Protein 2V3Z (pdb70)

Nearest PDB structures (foldseek):
  2v3z-assembly1_A  TM=1.002E+00  e=1.782E-97  Escherichia coli
  2bws-assembly1_A  TM=1.002E+00  e=4.888E-97  Escherichia coli
  2bwv-assembly1_A  TM=1.002E+00  e=1.058E-96  Escherichia coli
  2bwx-assembly1_A  TM=1.002E+00  e=2.459E-95  Escherichia coli
  1a16-assembly1_A  TM=9.996E-01  e=1.643E-94  Escherichia coli

InterPro domains:
  IPR000994 Peptidase M24 [PF00557] (185-414)
  IPR001131 Peptidase M24B, X-Pro dipeptidase/aminopeptidase P, conserved site [PS00491] (351-363)
  IPR001714 Peptidase M24, methionine aminopeptidase [PR00599] (256-272)
  IPR001714 Peptidase M24, methionine aminopeptidase [PR00599] (373-385)
  IPR007865 Aminopeptidase P, N-terminal [PF05195] (9-129)
  IPR007865 Aminopeptidase P, N-terminal [SM01011] (4-139)
  IPR029149 Creatinase/Aminopeptidase P/Spt16, N-terminal [G3DSA:3.40.350.10] (2-174)
  IPR029149 Creatinase/Aminopeptidase P/Spt16, N-terminal [SSF53092] (4-177)
  IPR036005 Creatinase/aminopeptidase-like [G3DSA:3.90.230.10] (175-441)
  IPR036005 Creatinase/aminopeptidase-like [SSF55920] (178-436)
  IPR052433 Xaa-Pro dipeptidase-like [PTHR43226] (4-435)

Foldseek 3Di:
DADDLVQLVVLLVVLLQVDAAQEKEKDFWDDFADPDDPDTDDFDTDLLVCSNFVDGDHLKMKMWHRNHNPDIFIEMAFAAADVVCCVPPHGGCHFPRRCVRNVGDGYHHSVCLLVPVLVRQWPGQEYEDQPPPDPVVNVSVVSSQVCQVPCVVVVTHGHPYYHHCQQVSQAVQQFADPNQVVQQLVQLVLQLVLVLQLLLPFAFFDFQVVSVVSSQVSCVVSPQNAWLDQKAKAKFLRLLPPRHRPSGGHHQQIKIKIWTTTQGNLWIDTWIAIAGSHLDHDPLLVLQLVLQVVLQVQLQVPAAFFFWQQRSVLVSLLSQLVSCCVQFLDDDDSVVCVVVVVQCVFWPDGQKAWTTSHRNGGDDQPDSSGDGDDFRGKMKGKTKTRADQPRPGPNVNHRHIGIGMWIWTHHNGGIDTSNPSRDHDSVVSSVSNVVSVVD

B-factor: mean 16.19, std 10.68, range [2.0, 65.75]

GO terms:
  GO:0005515 protein binding (F, IPI)
  GO:0008235 metalloexopeptidase activity (F, IDA)
  GO:0005829 cytosol (C, IDA)
  GO:0030145 manganese ion binding (F, IDA)
  GO:0032991 protein-containing complex (C, IDA)
  GO:0004177 aminopeptidase activity (F, IDA)
  GO:0051289 protein homotetramerization (P, IDA)
  GO:0030145 manganese ion binding (F, IMP)
  GO:0042802 identical protein binding (F, IPI)
  GO:0005829 cytosol (C, HDA)

Radius of gyration: 25.08 Å; Cα contacts (8 Å, |Δi|>4): 979; chains: 2; bounding box: 51×78×47 Å

Solvent-accessible surface area: 19792 Å² total

CATH classification: 3.40.350.10 (+1 more: 3.90.230.10)

Organism: Escherichia coli (strain K12) (NCBI:txid83333)

Sequence (442 aa):
SEISSRRRQQEFQRRRQALVEEQMQPGSAALIFAAPEVTRSADDSEEYPYRQNSDFWYFTGFNEPEAVLVLIKSSDDDTHNHHSVLFNRVRDLTAEIWFGRRLGQDAAPEEKLGVDRALAFSEINQQLYQLLNGLDVVYHAQGEEYAYADVIVNSSALEKLRKGSRQNLTTAPATMIDWRPVVVHEMRLFKSPEEIIAVLRRAGEEITAMAHTRAMMEKCRPGMFEYHLEGEIHHEFNRRHGARYPSYNTIVGSGENGCILHYTENEEMRDGDLVLIDAGCEYKGYAGDITRTFPVNGKFTQAQREIYDIVLESLETSLRLYRPGTSILEEVTGEEVVRIMVSGLVKLGILKGDVDELIAQNAHRRPFFMHGLSHWLGLDVHDVGVYGQDRRSRILEPGMVLTVAPGLYIAPDAEVPEEQYRGIGIRIEDDIVITETTGGNENLTASVVKKPEEIEALMVAARKQVPL

Structure (mmCIF, N/CA/C/O backbone):
data_2V3Z
#
_entry.id   2V3Z
#
_cell.length_a   177.695
_cell.length_b   177.695
_cell.length_c   96.433
_cell.angle_alpha   90.00
_cell.angle_beta   90.00
_cell.angle_gamma   120.00
#
_symmetry.space_group_name_H-M   'P 64 2 2'
#
loop_
_entity.id
_entity.type
_entity.pdbx_description
1 polymer 'XAA-PRO AMINOPEPTIDASE'
2 polymer 'TRIPEPTIDE (VALINE-PROLINE-LEUCINE)'
3 non-polymer 'MANGANESE (II) ION'
4 non-polymer 'CHLORIDE ION'
5 water water
#
loop_
_atom_site.group_PDB
_atom_site.id
_atom_site.type_symbol
_atom_site.label_atom_id
_atom_site.label_alt_id
_atom_site.label_comp_id
_atom_site.label_asym_id
_atom_site.label_entity_id
_atom_site.label_seq_id
_atom_site.pdbx_PDB_ins_code
_atom_site.Cartn_x
_atom_site.Cartn_y
_atom_site.Cartn_z
_atom_site.occupancy
_atom_site.B_iso_or_equiv
_atom_site.auth_seq_id
_atom_site.auth_comp_id
_atom_site.auth_asym_id
_atom_site.auth_atom_id
_atom_site.pdbx_PDB_model_num
ATOM 1 N N . SER A 1 1 ? 81.514 63.653 43.788 1.00 21.29 1 SER A N 1
ATOM 2 C CA . SER A 1 1 ? 80.420 64.107 42.873 1.00 16.69 1 SER A CA 1
ATOM 3 C C . SER A 1 1 ? 79.408 64.922 43.679 1.00 13.27 1 SER A C 1
ATOM 4 O O . SER A 1 1 ? 79.114 64.586 44.825 1.00 17.34 1 SER A O 1
ATOM 7 N N . GLU A 1 2 ? 78.917 66.014 43.086 1.00 11.81 2 GLU A N 1
ATOM 8 C CA . GLU A 1 2 ? 77.902 66.845 43.714 1.00 11.49 2 GLU A CA 1
ATOM 9 C C . GLU A 1 2 ? 77.009 67.436 42.628 1.00 10.20 2 GLU A C 1
ATOM 10 O O . GLU A 1 2 ? 77.194 67.185 41.417 1.00 10.50 2 GLU A O 1
ATOM 16 N N . ILE A 1 3 ? 76.007 68.182 43.079 1.00 8.34 3 ILE A N 1
ATOM 17 C CA . ILE A 1 3 ? 75.196 69.003 42.188 1.00 8.79 3 ILE A CA 1
ATOM 18 C C . ILE A 1 3 ? 75.640 70.442 42.406 1.00 10.41 3 ILE A C 1
ATOM 19 O O . ILE A 1 3 ? 75.717 70.909 43.548 1.00 12.25 3 ILE A O 1
ATOM 24 N N . SER A 1 4 ? 75.912 71.138 41.296 1.00 9.78 4 SER A N 1
ATOM 25 C CA A SER A 1 4 ? 76.481 72.476 41.233 0.70 11.62 4 SER A CA 1
ATOM 26 C CA B SER A 1 4 ? 76.456 72.482 41.379 0.30 10.59 4 SER A CA 1
ATOM 27 C C . SER A 1 4 ? 75.441 73.585 41.042 1.00 9.74 4 SER A C 1
ATOM 28 O O . SER A 1 4 ? 74.332 73.337 40.569 1.00 10.00 4 SER A O 1
ATOM 33 N N . ARG A 1 5 ? 75.845 74.817 41.357 1.00 10.23 5 ARG A N 1
ATOM 34 C CA A ARG A 1 5 ? 75.024 76.003 41.123 0.50 9.60 5 ARG A CA 1
ATOM 35 C CA B ARG A 1 5 ? 75.062 76.024 41.106 0.30 9.27 5 ARG A CA 1
ATOM 36 C CA C ARG A 1 5 ? 75.050 76.020 41.114 0.20 9.50 5 ARG A CA 1
ATOM 37 C C . ARG A 1 5 ? 74.338 76.020 39.759 1.00 8.16 5 ARG A C 1
ATOM 38 O O . ARG A 1 5 ? 73.161 76.341 39.654 1.00 10.10 5 ARG A O 1
ATOM 60 N N . GLN A 1 6 ? 75.066 75.688 38.691 1.00 8.05 6 GLN A N 1
ATOM 61 C CA A GLN A 1 6 ? 74.496 75.793 37.362 0.60 7.33 6 GLN A CA 1
ATOM 62 C CA B GLN A 1 6 ? 74.506 75.790 37.352 0.40 7.74 6 GLN A CA 1
ATOM 63 C C . GLN A 1 6 ? 73.388 74.783 37.147 1.00 6.38 6 GLN A C 1
ATOM 64 O O . GLN A 1 6 ? 72.430 75.047 36.420 1.00 7.54 6 GLN A O 1
ATOM 75 N N . GLU A 1 7 ? 73.506 73.626 37.810 1.00 5.62 7 GLU A N 1
ATOM 76 C CA . GLU A 1 7 ? 72.416 72.634 37.693 1.00 6.42 7 GLU A CA 1
ATOM 77 C C . GLU A 1 7 ? 71.162 73.074 38.462 1.00 6.06 7 GLU A C 1
ATOM 78 O O . GLU A 1 7 ? 70.043 72.919 37.980 1.00 7.53 7 GLU A O 1
ATOM 84 N N . PHE A 1 8 ? 71.348 73.635 39.653 1.00 6.91 8 PHE A N 1
ATOM 85 C CA . PHE A 1 8 ? 70.193 74.178 40.383 1.00 6.83 8 PHE A CA 1
ATOM 86 C C . PHE A 1 8 ? 69.507 75.243 39.519 1.00 7.87 8 PHE A C 1
ATOM 87 O O . PHE A 1 8 ? 68.282 75.300 39.448 1.00 7.37 8 PHE A O 1
ATOM 95 N N . GLN A 1 9 ? 70.286 76.092 38.840 1.00 7.28 9 GLN A N 1
ATOM 96 C CA . GLN A 1 9 ? 69.733 77.106 37.970 1.00 8.52 9 GLN A CA 1
ATOM 97 C C . GLN A 1 9 ? 68.989 76.491 36.802 1.00 7.28 9 GLN A C 1
ATOM 98 O O . GLN A 1 9 ? 67.913 76.957 36.424 1.00 8.56 9 GLN A O 1
ATOM 104 N N . ARG A 1 10 ? 69.562 75.452 36.172 1.00 6.03 10 ARG A N 1
ATOM 105 C CA . ARG A 1 10 ? 68.857 74.755 35.107 1.00 6.19 10 ARG A CA 1
ATOM 106 C C . ARG A 1 10 ? 67.502 74.221 35.566 1.00 6.47 10 ARG A C 1
ATOM 107 O O . ARG A 1 10 ? 66.515 74.266 34.815 1.00 7.91 10 ARG A O 1
ATOM 115 N N . ARG A 1 11 ? 67.474 73.671 36.760 1.00 6.50 11 ARG A N 1
ATOM 116 C CA . ARG A 1 11 ? 66.219 73.135 37.290 1.00 5.77 11 ARG A CA 1
ATOM 117 C C . ARG A 1 11 ? 65.184 74.231 37.461 1.00 7.27 11 ARG A C 1
ATOM 118 O O . ARG A 1 11 ? 64.022 74.062 37.073 1.00 7.26 11 ARG A O 1
ATOM 126 N N . ARG A 1 12 ? 65.599 75.360 38.024 1.00 7.25 12 ARG A N 1
ATOM 127 C CA . ARG A 1 12 ? 64.681 76.502 38.155 1.00 7.11 12 ARG A CA 1
ATOM 128 C C . ARG A 1 12 ? 64.161 76.934 36.793 1.00 7.61 12 ARG A C 1
ATOM 129 O O . ARG A 1 12 ? 62.958 77.171 36.620 1.00 8.50 12 ARG A O 1
ATOM 137 N N . GLN A 1 13 ? 65.049 77.007 35.802 1.00 6.96 13 GLN A N 1
ATOM 138 C CA . GLN A 1 13 ? 64.596 77.379 34.466 1.00 7.64 13 GLN A CA 1
ATOM 139 C C . GLN A 1 13 ? 63.652 76.378 33.830 1.00 7.63 13 GLN A C 1
ATOM 140 O O . GLN A 1 13 ? 62.726 76.769 33.106 1.00 10.32 13 GLN A O 1
ATOM 146 N N . ALA A 1 14 ? 63.871 75.085 34.083 1.00 7.14 14 ALA A N 1
ATOM 147 C CA . ALA A 1 14 ? 62.990 74.036 33.587 1.00 8.24 14 ALA A CA 1
ATOM 148 C C . ALA A 1 14 ? 61.593 74.117 34.214 1.00 9.99 14 ALA A C 1
ATOM 149 O O . ALA A 1 14 ? 60.594 73.851 33.533 1.00 11.26 14 ALA A O 1
ATOM 151 N N . LEU A 1 15 ? 61.519 74.513 35.474 1.00 8.31 15 LEU A N 1
ATOM 152 C CA . LEU A 1 15 ? 60.220 74.758 36.106 1.00 8.26 15 LEU A CA 1
ATOM 153 C C . LEU A 1 15 ? 59.566 75.983 35.474 1.00 8.94 15 LEU A C 1
ATOM 154 O O . LEU A 1 15 ? 58.380 75.921 35.104 1.00 8.70 15 LEU A O 1
ATOM 159 N N . VAL A 1 16 ? 60.318 77.077 35.318 1.00 7.24 16 VAL A N 1
ATOM 160 C CA . VAL A 1 16 ? 59.791 78.292 34.705 1.00 8.08 16 VAL A CA 1
ATOM 161 C C . VAL A 1 16 ? 59.228 77.992 33.315 1.00 9.38 16 VAL A C 1
ATOM 162 O O . VAL A 1 16 ? 58.169 78.525 32.932 1.00 9.23 16 VAL A O 1
ATOM 166 N N . GLU A 1 17 ? 59.899 77.126 32.548 1.00 9.32 17 GLU A N 1
ATOM 167 C CA A GLU A 1 17 ? 59.413 76.747 31.213 0.50 12.19 17 GLU A CA 1
ATOM 168 C CA B GLU A 1 17 ? 59.406 76.769 31.212 0.50 12.03 17 GLU A CA 1
ATOM 169 C C . GLU A 1 17 ? 57.999 76.160 31.250 1.00 11.85 17 GLU A C 1
ATOM 170 O O . GLU A 1 17 ? 57.208 76.358 30.300 1.00 14.21 17 GLU A O 1
ATOM 181 N N . GLN A 1 18 ? 57.683 75.426 32.310 1.00 10.30 18 GLN A N 1
ATOM 182 C CA . GLN A 1 18 ? 56.385 74.754 32.472 1.00 12.46 18 GLN A CA 1
ATOM 183 C C . GLN A 1 18 ? 55.295 75.678 33.034 1.00 13.51 18 GLN A C 1
ATOM 184 O O . GLN A 1 18 ? 54.121 75.360 32.953 1.00 17.30 18 GLN A O 1
ATOM 190 N N . MET A 1 19 ? 55.683 76.815 33.597 1.00 9.15 19 MET A N 1
ATOM 191 C CA . MET A 1 19 ? 54.737 77.732 34.239 1.00 8.59 19 MET A CA 1
ATOM 192 C C . MET A 1 19 ? 53.962 78.568 33.216 1.00 8.51 19 MET A C 1
ATOM 193 O O . MET A 1 19 ? 54.478 78.927 32.164 1.00 8.90 19 MET A O 1
ATOM 198 N N . GLN A 1 20 ? 52.742 78.955 33.576 1.00 7.84 20 GLN A N 1
ATOM 199 C CA . GLN A 1 20 ? 51.981 79.884 32.745 1.00 7.86 20 GLN A CA 1
ATOM 200 C C . GLN A 1 20 ? 52.609 81.277 32.770 1.00 9.35 20 GLN A C 1
ATOM 201 O O . GLN A 1 20 ? 53.202 81.674 33.769 1.00 9.68 20 GLN A O 1
ATOM 207 N N . PRO A 1 21 ? 52.475 82.054 31.696 1.00 10.31 21 PRO A N 1
ATOM 208 C CA . PRO A 1 21 ? 52.924 83.427 31.798 1.00 9.74 21 PRO A CA 1
ATOM 209 C C . PRO A 1 21 ? 52.086 84.163 32.828 1.00 10.40 21 PRO A C 1
ATOM 210 O O . PRO A 1 21 ? 50.898 83.860 33.026 1.00 12.26 21 PRO A O 1
ATOM 214 N N . GLY A 1 22 ? 52.684 85.135 33.487 1.00 9.29 22 GLY A N 1
ATOM 215 C CA . GLY A 1 22 ? 52.007 85.894 34.515 1.00 7.73 22 GLY A CA 1
ATOM 216 C C . GLY A 1 22 ? 51.763 85.057 35.763 1.00 7.52 22 GLY A C 1
ATOM 217 O O . GLY A 1 22 ? 50.659 85.004 36.313 1.00 7.09 22 GLY A O 1
ATOM 218 N N . SER A 1 23 ? 52.826 84.446 36.264 1.00 5.93 23 SER A N 1
ATOM 219 C CA . SER A 1 23 ? 52.717 83.562 37.403 1.00 5.98 23 SER A CA 1
ATOM 220 C C . SER A 1 23 ? 53.946 83.637 38.303 1.00 6.71 23 SER A C 1
ATOM 221 O O . SER A 1 23 ? 55.007 84.137 37.893 1.00 7.30 23 SER A O 1
ATOM 224 N N . ALA A 1 24 ? 53.803 83.102 39.501 1.00 5.92 24 ALA A N 1
ATOM 225 C CA . ALA A 1 24 ? 54.933 82.967 40.414 1.00 5.32 24 ALA A CA 1
ATOM 226 C C . ALA A 1 24 ? 54.837 81.629 41.109 1.00 6.19 24 ALA A C 1
ATOM 227 O O . ALA A 1 24 ? 53.752 81.206 41.490 1.00 7.85 24 ALA A O 1
ATOM 229 N N . ALA A 1 25 ? 55.986 80.984 41.312 1.00 6.36 25 ALA A N 1
ATOM 230 C CA . ALA A 1 25 ? 56.090 79.753 42.067 1.00 5.22 25 ALA A CA 1
ATOM 231 C C . ALA A 1 25 ? 56.817 80.033 43.374 1.00 7.32 25 ALA A C 1
ATOM 232 O O . ALA A 1 25 ? 57.844 80.726 43.375 1.00 8.08 25 ALA A O 1
ATOM 234 N N . LEU A 1 26 ? 56.278 79.490 44.471 1.00 6.53 26 LEU A N 1
ATOM 235 C CA . LEU A 1 26 ? 56.786 79.733 45.811 1.00 6.62 26 LEU A CA 1
ATOM 236 C C . LEU A 1 26 ? 57.257 78.394 46.378 1.00 8.28 26 LEU A C 1
ATOM 237 O O . LEU A 1 26 ? 56.456 77.472 46.497 1.00 8.29 26 LEU A O 1
ATOM 242 N N . ILE A 1 27 ? 58.534 78.306 46.757 1.00 7.52 27 ILE A N 1
ATOM 243 C CA . ILE A 1 27 ? 59.091 77.068 47.291 1.00 7.69 27 ILE A CA 1
ATOM 244 C C . ILE A 1 27 ? 59.734 77.420 48.636 1.00 6.77 27 ILE A C 1
ATOM 245 O O . ILE A 1 27 ? 60.622 78.272 48.710 1.00 8.12 27 ILE A O 1
ATOM 250 N N . PHE A 1 28 ? 59.220 76.804 49.704 1.00 7.70 28 PHE A N 1
ATOM 251 C CA . PHE A 1 28 ? 59.609 77.149 51.072 1.00 7.00 28 PHE A CA 1
ATOM 252 C C . PHE A 1 28 ? 60.578 76.137 51.696 1.00 7.55 28 PHE A C 1
ATOM 253 O O . PHE A 1 28 ? 60.463 74.932 51.479 1.00 9.21 28 PHE A O 1
ATOM 261 N N . ALA A 1 29 ? 61.498 76.663 52.502 1.00 8.19 29 ALA A N 1
ATOM 262 C CA . ALA A 1 29 ? 62.437 75.836 53.261 1.00 6.09 29 ALA A CA 1
ATOM 263 C C . ALA A 1 29 ? 61.709 75.104 54.375 1.00 7.50 29 ALA A C 1
ATOM 264 O O . ALA A 1 29 ? 60.636 75.492 54.831 1.00 8.78 29 ALA A O 1
ATOM 266 N N . ALA A 1 30 ? 62.350 74.051 54.863 1.00 7.01 30 ALA A N 1
ATOM 267 C CA . ALA A 1 30 ? 61.820 73.284 55.992 1.00 8.04 30 ALA A CA 1
ATOM 268 C C . ALA A 1 30 ? 61.960 74.090 57.271 1.00 7.05 30 ALA A C 1
ATOM 269 O O . ALA A 1 30 ? 62.918 74.834 57.446 1.00 10.08 30 ALA A O 1
ATOM 271 N N . PRO A 1 31 ? 60.991 73.919 58.198 1.00 9.04 31 PRO A N 1
ATOM 272 C CA . PRO A 1 31 ? 61.185 74.476 59.518 1.00 11.35 31 PRO A CA 1
ATOM 273 C C . PRO A 1 31 ? 62.267 73.716 60.285 1.00 9.30 31 PRO A C 1
ATOM 274 O O . PRO A 1 31 ? 62.487 72.540 60.028 1.00 11.28 31 PRO A O 1
ATOM 278 N N . GLU A 1 32 ? 62.912 74.401 61.221 1.00 11.85 32 GLU A N 1
ATOM 279 C CA . GLU A 1 32 ? 63.710 73.710 62.220 1.00 12.40 32 GLU A CA 1
ATOM 280 C C . GLU A 1 32 ? 62.753 72.920 63.130 1.00 13.49 32 GLU A C 1
ATOM 281 O O . GLU A 1 32 ? 61.604 73.309 63.305 1.00 18.26 32 GLU A O 1
ATOM 287 N N . VAL A 1 33 ? 63.252 71.826 63.698 1.00 11.77 33 VAL A N 1
ATOM 288 C CA . VAL A 1 33 ? 62.434 70.799 64.399 1.00 12.28 33 VAL A CA 1
ATOM 289 C C . VAL A 1 33 ? 63.068 70.593 65.807 1.00 11.81 33 VAL A C 1
ATOM 290 O O . VAL A 1 33 ? 64.250 70.282 65.925 1.00 12.08 33 VAL A O 1
ATOM 294 N N . THR A 1 34 ? 62.264 70.749 66.853 1.00 11.04 34 THR A N 1
ATOM 295 C CA . THR A 1 34 ? 62.680 70.480 68.229 1.00 9.88 34 THR A CA 1
ATOM 296 C C . THR A 1 34 ? 62.907 69.015 68.433 1.00 8.54 34 THR A C 1
ATOM 297 O O . THR A 1 34 ? 62.082 68.177 68.019 1.00 9.11 34 THR A O 1
ATOM 301 N N . ARG A 1 35 ? 64.023 68.696 69.112 1.00 6.86 35 ARG A N 1
ATOM 302 C CA . ARG A 1 35 ? 64.274 67.365 69.631 1.00 6.19 35 ARG A CA 1
ATOM 303 C C . ARG A 1 35 ? 63.802 67.250 71.070 1.00 6.05 35 ARG A C 1
ATOM 304 O O . ARG A 1 35 ? 63.027 66.338 71.412 1.00 7.25 35 ARG A O 1
ATOM 312 N N . SER A 1 36 ? 64.274 68.148 71.934 1.00 5.79 36 SER A N 1
ATOM 313 C CA . SER A 1 36 ? 63.780 68.223 73.301 1.00 6.86 36 SER A CA 1
ATOM 314 C C . SER A 1 36 ? 64.044 69.596 73.839 1.00 8.43 36 SER A C 1
ATOM 315 O O . SER A 1 36 ? 65.168 70.090 73.746 1.00 8.36 36 SER A O 1
ATOM 318 N N . ALA A 1 37 ? 63.013 70.194 74.419 1.00 7.81 37 ALA A N 1
ATOM 319 C CA . ALA A 1 37 ? 63.164 71.487 75.036 1.00 9.73 37 ALA A CA 1
ATOM 320 C C . ALA A 1 37 ? 63.772 72.467 74.029 1.00 10.20 37 ALA A C 1
ATOM 321 O O . ALA A 1 37 ? 63.210 72.639 72.933 1.00 11.76 37 ALA A O 1
ATOM 323 N N . ASP A 1 38 ? 64.892 73.097 74.361 1.00 9.76 38 ASP A N 1
ATOM 324 C CA A ASP A 1 38 ? 65.506 74.091 73.478 0.50 10.85 38 ASP A CA 1
ATOM 325 C CA B ASP A 1 38 ? 65.456 74.082 73.454 0.50 11.61 38 ASP A CA 1
ATOM 326 C C . ASP A 1 38 ? 66.510 73.507 72.499 1.00 13.17 38 ASP A C 1
ATOM 327 O O . ASP A 1 38 ? 67.138 74.246 71.755 1.00 18.84 38 ASP A O 1
ATOM 336 N N . SER A 1 39 ? 66.652 72.181 72.455 1.00 8.39 39 SER A N 1
ATOM 337 C CA . SER A 1 39 ? 67.578 71.553 71.518 1.00 7.15 39 SER A CA 1
ATOM 338 C C . SER A 1 39 ? 66.826 71.092 70.273 1.00 7.18 39 SER A C 1
ATOM 339 O O . SER A 1 39 ? 65.683 70.620 70.378 1.00 9.89 39 SER A O 1
ATOM 342 N N . GLU A 1 40 ? 67.464 71.236 69.103 1.00 7.94 40 GLU A N 1
ATOM 343 C CA A GLU A 1 40 ? 66.857 70.890 67.832 0.60 8.89 40 GLU A CA 1
ATOM 344 C CA B GLU A 1 40 ? 66.858 70.868 67.823 0.40 7.13 40 GLU A CA 1
ATOM 345 C C . GLU A 1 40 ? 67.579 69.707 67.188 1.00 8.11 40 GLU A C 1
ATOM 346 O O . GLU A 1 40 ? 68.756 69.448 67.455 1.00 9.17 40 GLU A O 1
ATOM 357 N N . TYR A 1 41 ? 66.857 68.974 66.358 1.00 7.51 41 TYR A N 1
ATOM 358 C CA . TYR A 1 41 ? 67.469 67.964 65.547 1.00 7.77 41 TYR A CA 1
ATOM 359 C C . TYR A 1 41 ? 68.378 68.649 64.528 1.00 7.23 41 TYR A C 1
ATOM 360 O O . TYR A 1 41 ? 68.119 69.805 64.162 1.00 9.42 41 TYR A O 1
ATOM 369 N N . PRO A 1 42 ? 69.361 67.912 64.008 1.00 8.16 42 PRO A N 1
ATOM 370 C CA . PRO A 1 42 ? 70.164 68.452 62.908 1.00 8.18 42 PRO A CA 1
ATOM 371 C C . PRO A 1 42 ? 69.241 68.800 61.741 1.00 8.64 42 PRO A C 1
ATOM 372 O O . PRO A 1 42 ? 68.346 68.026 61.387 1.00 10.87 42 PRO A O 1
ATOM 376 N N . TYR A 1 43 ? 69.473 69.945 61.137 1.00 8.77 43 TYR A N 1
ATOM 377 C CA . TYR A 1 43 ? 68.561 70.482 60.138 1.00 8.51 43 TYR A CA 1
ATOM 378 C C . TYR A 1 43 ? 68.589 69.623 58.893 1.00 8.53 43 TYR A C 1
ATOM 379 O O . TYR A 1 43 ? 69.661 69.229 58.414 1.00 9.92 43 TYR A O 1
ATOM 388 N N . ARG A 1 44 ? 67.403 69.370 58.352 1.00 7.58 44 ARG A N 1
ATOM 389 C CA . ARG A 1 44 ? 67.240 68.684 57.068 1.00 6.78 44 ARG A CA 1
ATOM 390 C C . ARG A 1 44 ? 66.374 69.585 56.188 1.00 7.61 44 ARG A C 1
ATOM 391 O O . ARG A 1 44 ? 65.197 69.797 56.460 1.00 7.39 44 ARG A O 1
ATOM 399 N N . GLN A 1 45 ? 66.989 70.120 55.141 1.00 7.01 45 GLN A N 1
ATOM 400 C CA . GLN A 1 45 ? 66.268 70.965 54.214 1.00 6.30 45 GLN A CA 1
ATOM 401 C C . GLN A 1 45 ? 65.171 70.185 53.519 1.00 7.13 45 GLN A C 1
ATOM 402 O O . GLN A 1 45 ? 65.298 68.973 53.276 1.00 7.90 45 GLN A O 1
ATOM 408 N N . ASN A 1 46 ? 64.091 70.875 53.174 1.00 6.80 46 ASN A N 1
ATOM 409 C CA . ASN A 1 46 ? 63.005 70.306 52.371 1.00 7.53 46 ASN A CA 1
ATOM 410 C C . ASN A 1 46 ? 63.595 69.824 51.037 1.00 6.09 46 ASN A C 1
ATOM 411 O O . ASN A 1 46 ? 64.374 70.548 50.413 1.00 6.69 46 ASN A O 1
ATOM 416 N N . SER A 1 47 ? 63.238 68.613 50.590 1.00 6.89 47 SER A N 1
ATOM 417 C CA . SER A 1 47 ? 63.857 68.057 49.388 1.00 5.92 47 SER A CA 1
ATOM 418 C C . SER A 1 47 ? 63.587 68.897 48.121 1.00 6.35 47 SER A C 1
ATOM 419 O O . SER A 1 47 ? 64.475 69.057 47.288 1.00 7.63 47 SER A O 1
ATOM 422 N N . ASP A 1 48 ? 62.357 69.391 47.975 1.00 7.64 48 ASP A N 1
ATOM 423 C CA . ASP A 1 48 ? 62.033 70.228 46.821 1.00 6.85 48 ASP A CA 1
ATOM 424 C C . ASP A 1 48 ? 62.762 71.568 46.865 1.00 7.81 48 ASP A C 1
ATOM 425 O O . ASP A 1 48 ? 63.287 72.017 45.848 1.00 8.18 48 ASP A O 1
ATOM 430 N N . PHE A 1 49 ? 62.824 72.205 48.032 1.00 6.32 49 PHE A N 1
ATOM 431 C CA . PHE A 1 49 ? 63.583 73.435 48.167 1.00 7.48 49 PHE A CA 1
ATOM 432 C C . PHE A 1 49 ? 65.052 73.180 47.833 1.00 7.49 49 PHE A C 1
ATOM 433 O O . PHE A 1 49 ? 65.686 73.945 47.102 1.00 7.78 49 PHE A O 1
ATOM 441 N N . TRP A 1 50 ? 65.605 72.099 48.370 1.00 6.75 50 TRP A N 1
ATOM 442 C CA . TRP A 1 50 ? 66.976 71.726 48.077 1.00 7.30 50 TRP A CA 1
ATOM 443 C C . TRP A 1 50 ? 67.207 71.522 46.580 1.00 7.27 50 TRP A C 1
ATOM 444 O O . TRP A 1 50 ? 68.198 71.988 46.006 1.00 7.67 50 TRP A O 1
ATOM 455 N N . TYR A 1 51 ? 66.282 70.802 45.943 1.00 6.74 51 TYR A N 1
ATOM 456 C CA . TYR A 1 51 ? 66.389 70.489 44.525 1.00 5.75 51 TYR A CA 1
ATOM 457 C C . TYR A 1 51 ? 66.575 71.739 43.675 1.00 6.12 51 TYR A C 1
ATOM 458 O O . TYR A 1 51 ? 67.279 71.689 42.675 1.00 7.31 51 TYR A O 1
ATOM 467 N N . PHE A 1 52 ? 65.954 72.836 44.090 1.00 6.14 52 PHE A N 1
ATOM 468 C CA . PHE A 1 52 ? 66.067 74.068 43.313 1.00 6.12 52 PHE A CA 1
ATOM 469 C C . PHE A 1 52 ? 67.124 75.054 43.809 1.00 8.42 52 PHE A C 1
ATOM 470 O O . PHE A 1 52 ? 67.272 76.111 43.185 1.00 10.19 52 PHE A O 1
ATOM 478 N N . THR A 1 53 ? 67.826 74.760 44.881 1.00 8.64 53 THR A N 1
ATOM 479 C CA . THR A 1 53 ? 68.744 75.756 45.479 1.00 9.42 53 THR A CA 1
ATOM 480 C C . THR A 1 53 ? 70.078 75.249 45.998 1.00 9.64 53 THR A C 1
ATOM 481 O O . THR A 1 53 ? 71.056 75.996 45.973 1.00 12.40 53 THR A O 1
ATOM 485 N N . GLY A 1 54 ? 70.151 74.028 46.522 1.00 8.63 54 GLY A N 1
ATOM 486 C CA . GLY A 1 54 ? 71.329 73.580 47.250 1.00 10.18 54 GLY A CA 1
ATOM 487 C C . GLY A 1 54 ? 71.652 74.420 48.472 1.00 12.87 54 GLY A C 1
ATOM 488 O O . GLY A 1 54 ? 72.818 74.455 48.936 1.00 14.06 54 GLY A O 1
ATOM 489 N N . PHE A 1 55 ? 70.629 75.055 49.024 1.00 10.98 55 PHE A N 1
ATOM 490 C CA . PHE A 1 55 ? 70.769 76.007 50.143 1.00 8.81 55 PHE A CA 1
ATOM 491 C C . PHE A 1 55 ? 70.239 75.374 51.441 1.00 9.33 55 PHE A C 1
ATOM 492 O O . PHE A 1 55 ? 69.065 75.019 51.508 1.00 10.82 55 PHE A O 1
ATOM 500 N N . ASN A 1 56 ? 71.087 75.306 52.460 1.00 11.34 56 ASN A N 1
ATOM 501 C CA . ASN A 1 56 ? 70.788 74.522 53.654 1.00 9.82 56 ASN A CA 1
ATOM 502 C C . ASN A 1 56 ? 70.411 75.347 54.878 1.00 11.83 56 ASN A C 1
ATOM 503 O O . ASN A 1 56 ? 70.705 74.956 55.998 1.00 15.31 56 ASN A O 1
ATOM 508 N N . GLU A 1 57 ? 69.758 76.480 54.681 1.00 11.00 57 GLU A N 1
ATOM 509 C CA . GLU A 1 57 ? 69.292 77.292 55.798 1.00 11.31 57 GLU A CA 1
ATOM 510 C C . GLU A 1 57 ? 67.772 77.251 55.899 1.00 11.09 57 GLU A C 1
ATOM 511 O O . GLU A 1 57 ? 67.062 77.211 54.890 1.00 10.53 57 GLU A O 1
ATOM 517 N N . PRO A 1 58 ? 67.255 77.354 57.139 1.00 9.90 58 PRO A N 1
ATOM 518 C CA . PRO A 1 58 ? 65.847 77.609 57.355 1.00 11.37 58 PRO A CA 1
ATOM 519 C C . PRO A 1 58 ? 65.491 79.090 57.093 1.00 11.18 58 PRO A C 1
ATOM 520 O O . PRO A 1 58 ? 66.378 79.927 56.802 1.00 11.14 58 PRO A O 1
ATOM 524 N N . GLU A 1 59 ? 64.210 79.395 57.203 1.00 12.31 59 GLU A N 1
ATOM 525 C CA . GLU A 1 59 ? 63.718 80.757 57.025 1.00 12.19 59 GLU A CA 1
ATOM 526 C C . GLU A 1 59 ? 64.158 81.313 55.684 1.00 11.93 59 GLU A C 1
ATOM 527 O O . GLU A 1 59 ? 64.767 82.359 55.587 1.00 11.94 59 GLU A O 1
ATOM 533 N N . ALA A 1 60 ? 63.768 80.600 54.630 1.00 10.95 60 ALA A N 1
ATOM 534 C CA . ALA A 1 60 ? 64.126 80.953 53.268 1.00 11.03 60 ALA A CA 1
ATOM 535 C C . ALA A 1 60 ? 62.978 80.511 52.362 1.00 12.06 60 ALA A C 1
ATOM 536 O O . ALA A 1 60 ? 62.299 79.512 52.626 1.00 12.02 60 ALA A O 1
ATOM 538 N N . VAL A 1 61 ? 62.738 81.314 51.340 1.00 9.91 61 VAL A N 1
ATOM 539 C CA . VAL A 1 61 ? 61.683 81.087 50.374 1.00 10.52 61 VAL A CA 1
ATOM 540 C C . VAL A 1 61 ? 62.211 81.483 49.010 1.00 10.51 61 VAL A C 1
ATOM 541 O O . VAL A 1 61 ? 62.735 82.582 48.836 1.00 11.89 61 VAL A O 1
ATOM 545 N N . LEU A 1 62 ? 62.069 80.591 48.038 1.00 9.79 62 LEU A N 1
ATOM 546 C CA . LEU A 1 62 ? 62.442 80.875 46.656 1.00 10.03 62 LEU A CA 1
ATOM 547 C C . LEU A 1 62 ? 61.172 81.261 45.902 1.00 10.59 62 LEU A C 1
ATOM 548 O O . LEU A 1 62 ? 60.180 80.542 45.948 1.00 11.07 62 LEU A O 1
ATOM 553 N N . VAL A 1 63 ? 61.233 82.402 45.215 1.00 9.68 63 VAL A N 1
ATOM 554 C CA . VAL A 1 63 ? 60.121 82.899 44.416 1.00 9.47 63 VAL A CA 1
ATOM 555 C C . VAL A 1 63 ? 60.598 83.007 42.971 1.00 10.33 63 VAL A C 1
ATOM 556 O O . VAL A 1 63 ? 61.555 83.719 42.669 1.00 12.08 63 VAL A O 1
ATOM 560 N N . LEU A 1 64 ? 59.949 82.260 42.075 1.00 9.27 64 LEU A N 1
ATOM 561 C CA . LEU A 1 64 ? 60.244 82.316 40.651 1.00 9.19 64 LEU A CA 1
ATOM 562 C C . LEU A 1 64 ? 59.088 83.035 39.975 1.00 9.52 64 LEU A C 1
ATOM 563 O O . LEU A 1 64 ? 57.952 82.584 40.055 1.00 11.10 64 LEU A O 1
ATOM 568 N N . ILE A 1 65 ? 59.387 84.156 39.325 1.00 10.08 65 ILE A N 1
ATOM 569 C CA . ILE A 1 65 ? 58.371 84.979 38.712 1.00 11.34 65 ILE A CA 1
ATOM 570 C C . ILE A 1 65 ? 58.510 84.898 37.199 1.00 11.38 65 ILE A C 1
ATOM 571 O O . ILE A 1 65 ? 59.568 85.190 36.641 1.00 10.93 65 ILE A O 1
ATOM 576 N N . LYS A 1 66 ? 57.439 84.485 36.540 1.00 10.99 66 LYS A N 1
ATOM 577 C CA . LYS A 1 66 ? 57.380 84.413 35.091 1.00 11.45 66 LYS A CA 1
ATOM 578 C C . LYS A 1 66 ? 56.434 85.528 34.653 1.00 12.94 66 LYS A C 1
ATOM 579 O O . LYS A 1 66 ? 55.235 85.378 34.687 1.00 12.02 66 LYS A O 1
ATOM 585 N N . SER A 1 67 ? 57.002 86.675 34.324 1.00 16.59 67 SER A N 1
ATOM 586 C CA A SER A 1 67 ? 56.183 87.855 34.053 0.70 20.09 67 SER A CA 1
ATOM 587 C CA B SER A 1 67 ? 56.195 87.863 34.037 0.30 19.26 67 SER A CA 1
ATOM 588 C C . SER A 1 67 ? 55.408 87.659 32.760 1.00 21.90 67 SER A C 1
ATOM 589 O O . SER A 1 67 ? 54.240 88.069 32.656 1.00 25.50 67 SER A O 1
ATOM 594 N N . ASP A 1 68 ? 56.066 87.044 31.781 1.00 21.33 68 ASP A N 1
ATOM 595 C CA . ASP A 1 68 ? 55.468 86.680 30.511 1.00 25.32 68 ASP A CA 1
ATOM 596 C C . ASP A 1 68 ? 56.334 85.584 29.869 1.00 26.12 68 ASP A C 1
ATOM 597 O O . ASP A 1 68 ? 57.234 85.049 30.516 1.00 29.93 68 ASP A O 1
ATOM 602 N N . ASP A 1 69 ? 56.103 85.275 28.593 1.00 29.38 69 ASP A N 1
ATOM 603 C CA A ASP A 1 69 ? 56.754 84.102 27.992 0.70 29.32 69 ASP A CA 1
ATOM 604 C CA B ASP A 1 69 ? 56.736 84.131 27.913 0.30 28.88 69 ASP A CA 1
ATOM 605 C C . ASP A 1 69 ? 58.247 84.261 27.701 1.00 30.29 69 ASP A C 1
ATOM 606 O O . ASP A 1 69 ? 58.927 83.267 27.435 1.00 31.99 69 ASP A O 1
ATOM 615 N N . THR A 1 70 ? 58.779 85.482 27.788 1.00 29.55 70 THR A N 1
ATOM 616 C CA . THR A 1 70 ? 60.229 85.686 27.609 1.00 28.75 70 THR A CA 1
ATOM 617 C C . THR A 1 70 ? 60.951 86.172 28.879 1.00 26.10 70 THR A C 1
ATOM 618 O O . THR A 1 70 ? 62.133 85.896 29.064 1.00 30.01 70 THR A O 1
ATOM 622 N N . HIS A 1 71 ? 60.235 86.887 29.740 1.00 20.96 71 HIS A N 1
ATOM 623 C CA . HIS A 1 71 ? 60.833 87.521 30.905 1.00 20.12 71 HIS A CA 1
ATOM 624 C C . HIS A 1 71 ? 60.489 86.767 32.192 1.00 15.28 71 HIS A C 1
ATOM 625 O O . HIS A 1 71 ? 59.322 86.518 32.492 1.00 16.19 71 HIS A O 1
ATOM 632 N N . ASN A 1 72 ? 61.528 86.427 32.947 1.00 13.73 72 ASN A N 1
ATOM 633 C CA . ASN A 1 72 ? 61.369 85.781 34.237 1.00 12.12 72 ASN A CA 1
ATOM 634 C C . ASN A 1 72 ? 62.540 86.145 35.135 1.00 11.69 72 ASN A C 1
ATOM 635 O O . ASN A 1 72 ? 63.625 86.496 34.656 1.00 13.29 72 ASN A O 1
ATOM 640 N N . HIS A 1 73 ? 62.328 86.049 36.437 1.00 11.19 73 HIS A N 1
ATOM 641 C CA A HIS A 1 73 ? 63.398 86.295 37.376 0.70 12.06 73 HIS A CA 1
ATOM 642 C CA B HIS A 1 73 ? 63.364 86.359 37.394 0.30 12.03 73 HIS A CA 1
ATOM 643 C C . HIS A 1 73 ? 63.126 85.606 38.698 1.00 11.22 73 HIS A C 1
ATOM 644 O O . HIS A 1 73 ? 62.031 85.077 38.924 1.00 11.79 73 HIS A O 1
ATOM 657 N N . SER A 1 74 ? 64.155 85.558 39.536 1.00 12.80 74 SER A N 1
ATOM 658 C CA . SER A 1 74 ? 64.076 84.858 40.793 1.00 11.89 74 SER A CA 1
ATOM 659 C C . SER A 1 74 ? 64.383 85.782 41.960 1.00 12.93 74 SER A C 1
ATOM 660 O O . SER A 1 74 ? 65.258 86.639 41.871 1.00 14.25 74 SER A O 1
ATOM 663 N N . VAL A 1 75 ? 63.657 85.594 43.060 1.00 10.39 75 VAL A N 1
ATOM 664 C CA . VAL A 1 75 ? 63.885 86.317 44.293 1.00 11.15 75 VAL A CA 1
ATOM 665 C C . VAL A 1 75 ? 64.018 85.283 45.413 1.00 11.97 75 VAL A C 1
ATOM 666 O O . VAL A 1 75 ? 63.178 84.384 45.535 1.00 12.66 75 VAL A O 1
ATOM 670 N N . LEU A 1 76 ? 65.053 85.404 46.227 1.00 11.28 76 LEU A N 1
ATOM 671 C CA . LEU A 1 76 ? 65.203 84.582 47.429 1.00 11.18 76 LEU A CA 1
ATOM 672 C C . LEU A 1 76 ? 64.921 85.455 48.640 1.00 12.38 76 LEU A C 1
ATOM 673 O O . LEU A 1 76 ? 65.461 86.548 48.750 1.00 13.80 76 LEU A O 1
ATOM 678 N N . PHE A 1 77 ? 64.087 84.970 49.557 1.00 10.76 77 PHE A N 1
ATOM 679 C CA . PHE A 1 77 ? 64.003 85.520 50.896 1.00 10.29 77 PHE A CA 1
ATOM 680 C C . PHE A 1 77 ? 64.840 84.615 51.777 1.00 9.49 77 PHE A C 1
ATOM 681 O O . PHE A 1 77 ? 64.734 83.394 51.683 1.00 11.49 77 PHE A O 1
ATOM 689 N N . ASN A 1 78 ? 65.695 85.207 52.609 1.00 9.72 78 ASN A N 1
ATOM 690 C CA . ASN A 1 78 ? 66.599 84.435 53.464 1.00 9.72 78 ASN A CA 1
ATOM 691 C C . ASN A 1 78 ? 67.027 85.262 54.660 1.00 10.90 78 ASN A C 1
ATOM 692 O O . ASN A 1 78 ? 66.770 86.454 54.736 1.00 11.26 78 ASN A O 1
ATOM 697 N N . ARG A 1 79 ? 67.610 84.609 55.646 1.00 10.80 79 ARG A N 1
ATOM 698 C CA . ARG A 1 79 ? 67.967 85.326 56.867 1.00 11.41 79 ARG A CA 1
ATOM 699 C C . ARG A 1 79 ? 69.000 86.399 56.600 1.00 11.63 79 ARG A C 1
ATOM 700 O O . ARG A 1 79 ? 69.963 86.191 55.886 1.00 12.17 79 ARG A O 1
ATOM 708 N N . VAL A 1 80 ? 68.803 87.544 57.248 1.00 12.92 80 VAL A N 1
ATOM 709 C CA . VAL A 1 80 ? 69.752 88.650 57.186 1.00 12.33 80 VAL A CA 1
ATOM 710 C C . VAL A 1 80 ? 71.057 88.315 57.922 1.00 12.72 80 VAL A C 1
ATOM 711 O O . VAL A 1 80 ? 71.077 87.524 58.861 1.00 12.77 80 VAL A O 1
ATOM 715 N N . ARG A 1 81 ? 72.155 88.923 57.481 1.00 12.90 81 ARG A N 1
ATOM 716 C CA . ARG A 1 81 ? 73.384 88.932 58.288 1.00 13.95 81 ARG A CA 1
ATOM 717 C C . ARG A 1 81 ? 73.086 89.556 59.657 1.00 13.61 81 ARG A C 1
ATOM 718 O O . ARG A 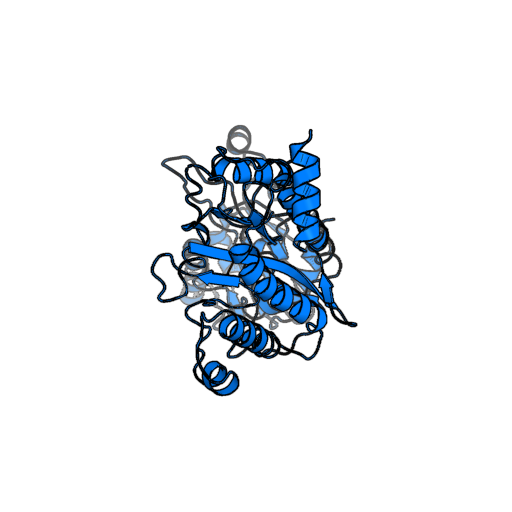1 81 ? 72.398 90.573 59.755 1.00 14.85 81 ARG A O 1
ATOM 726 N N . ASP A 1 82 ? 73.628 88.960 60.712 1.00 13.99 82 ASP A N 1
ATOM 727 C CA . ASP A 1 82 ? 73.378 89.409 62.088 1.00 14.11 82 ASP A CA 1
ATOM 728 C C . ASP A 1 82 ? 74.554 88.942 62.931 1.00 15.11 82 ASP A C 1
ATOM 729 O O . ASP A 1 82 ? 74.703 87.746 63.172 1.00 15.41 82 ASP A O 1
ATOM 734 N N . LEU A 1 83 ? 75.388 89.877 63.375 1.00 16.79 83 LEU A N 1
ATOM 735 C CA . LEU A 1 83 ? 76.642 89.512 64.045 1.00 17.87 83 LEU A CA 1
ATOM 736 C C . LEU A 1 83 ? 76.402 88.634 65.260 1.00 16.42 83 LEU A C 1
ATOM 737 O O . LEU A 1 83 ? 77.050 87.600 65.406 1.00 14.96 83 LEU A O 1
ATOM 742 N N . THR A 1 84 ? 75.472 89.029 66.122 1.00 17.17 84 THR A N 1
ATOM 743 C CA . THR A 1 84 ? 75.229 88.259 67.353 1.00 17.52 84 THR A CA 1
ATOM 744 C C . THR A 1 84 ? 74.674 86.874 67.077 1.00 16.62 84 THR A C 1
ATOM 745 O O . THR A 1 84 ? 75.120 85.880 67.660 1.00 15.38 84 THR A O 1
ATOM 749 N N . ALA A 1 85 ? 73.703 86.790 66.185 1.00 15.21 85 ALA A N 1
ATOM 750 C CA . ALA A 1 85 ? 73.110 85.505 65.860 1.00 14.35 85 ALA A CA 1
ATOM 751 C C . ALA A 1 85 ? 74.144 84.581 65.238 1.00 14.21 85 ALA A C 1
ATOM 752 O O . ALA A 1 85 ? 74.124 83.364 65.459 1.00 17.42 85 ALA A O 1
ATOM 754 N N . GLU A 1 86 ? 75.053 85.153 64.457 1.00 13.27 86 GLU A N 1
ATOM 755 C CA . GLU A 1 86 ? 76.038 84.332 63.778 1.00 13.18 86 GLU A CA 1
ATOM 756 C C . GLU A 1 86 ? 77.143 83.871 64.732 1.00 11.81 86 GLU A C 1
ATOM 757 O O . GLU A 1 86 ? 77.572 82.718 64.627 1.00 13.39 86 GLU A O 1
ATOM 763 N N . ILE A 1 87 ? 77.593 84.728 65.652 1.00 10.64 87 ILE A N 1
ATOM 764 C CA . ILE A 1 87 ? 78.544 84.326 66.720 1.00 10.41 87 ILE A CA 1
ATOM 765 C C . ILE A 1 87 ? 77.996 83.140 67.497 1.00 12.10 87 ILE A C 1
ATOM 766 O O . ILE A 1 87 ? 78.741 82.245 67.906 1.00 12.50 87 ILE A O 1
ATOM 771 N N . TRP A 1 88 ? 76.699 83.152 67.750 1.00 10.57 88 TRP A N 1
ATOM 772 C CA . TRP A 1 88 ? 76.090 82.060 68.508 1.00 10.67 88 TRP A CA 1
ATOM 773 C C . TRP A 1 88 ? 75.816 80.833 67.671 1.00 12.62 88 TRP A C 1
ATOM 774 O O . TRP A 1 88 ? 76.153 79.728 68.095 1.00 14.31 88 TRP A O 1
ATOM 785 N N . PHE A 1 89 ? 75.160 81.005 66.527 1.00 13.09 89 PHE A N 1
ATOM 786 C CA . PHE A 1 89 ? 74.498 79.869 65.888 1.00 15.20 89 PHE A CA 1
ATOM 787 C C . PHE A 1 89 ? 75.038 79.455 64.544 1.00 17.63 89 PHE A C 1
ATOM 788 O O . PHE A 1 89 ? 74.694 78.368 64.051 1.00 19.73 89 PHE A O 1
ATOM 796 N N . GLY A 1 90 ? 75.889 80.282 63.948 1.00 14.20 90 GLY A N 1
ATOM 797 C CA . GLY A 1 90 ? 76.511 79.919 62.691 1.00 14.04 90 GLY A CA 1
ATOM 798 C C . GLY A 1 90 ? 76.380 81.001 61.652 1.00 13.22 90 GLY A C 1
ATOM 799 O O . GLY A 1 90 ? 75.497 81.853 61.717 1.00 13.81 90 GLY A O 1
ATOM 800 N N . ARG A 1 91 ? 77.232 80.920 60.644 1.00 13.40 91 ARG A N 1
ATOM 801 C CA . ARG A 1 91 ? 77.251 81.916 59.592 1.00 12.37 91 ARG A CA 1
ATOM 802 C C . ARG A 1 91 ? 75.977 81.842 58.763 1.00 12.38 91 ARG A C 1
ATOM 803 O O . ARG A 1 91 ? 75.369 80.775 58.603 1.00 14.57 91 ARG A O 1
ATOM 811 N N . ARG A 1 92 ? 75.600 82.990 58.230 1.00 11.53 92 ARG A N 1
ATOM 812 C CA . ARG A 1 92 ? 74.453 83.118 57.345 1.00 11.83 92 ARG A CA 1
ATOM 813 C C . ARG A 1 92 ? 74.913 83.684 56.029 1.00 12.55 92 ARG A C 1
ATOM 814 O O . ARG A 1 92 ? 75.803 84.534 55.984 1.00 13.43 92 ARG A O 1
ATOM 822 N N . LEU A 1 93 ? 74.295 83.226 54.942 1.00 11.20 93 LEU A N 1
ATOM 823 C CA . LEU A 1 93 ? 74.629 83.737 53.626 1.00 11.73 93 LEU A CA 1
ATOM 824 C C . LEU A 1 93 ? 74.324 85.231 53.486 1.00 11.35 93 LEU A C 1
ATOM 825 O O . LEU A 1 93 ? 75.145 85.999 52.973 1.00 12.65 93 LEU A O 1
ATOM 830 N N . GLY A 1 94 ? 73.134 85.637 53.941 1.00 10.96 94 GLY A N 1
ATOM 831 C CA . GLY A 1 94 ? 72.690 87.014 53.842 1.00 10.86 94 GLY A CA 1
ATOM 832 C C . GLY A 1 94 ? 72.259 87.396 52.437 1.00 12.48 94 GLY A C 1
ATOM 833 O O . GLY A 1 94 ? 72.270 86.570 51.513 1.00 13.24 94 GLY A O 1
ATOM 834 N N . GLN A 1 95 ? 71.897 88.669 52.266 1.00 12.29 95 GLN A N 1
ATOM 835 C CA . GLN A 1 95 ? 71.353 89.150 50.991 1.00 12.16 95 GLN A CA 1
ATOM 836 C C . GLN A 1 95 ? 72.403 89.555 49.966 1.00 13.80 95 GLN A C 1
ATOM 837 O O . GLN A 1 95 ? 72.211 89.368 48.776 1.00 17.04 95 GLN A O 1
ATOM 843 N N . ASP A 1 96 ? 73.479 90.178 50.419 1.00 13.77 96 ASP A N 1
ATOM 844 C CA . ASP A 1 96 ? 74.485 90.688 49.486 1.00 14.87 96 ASP A CA 1
ATOM 845 C C . ASP A 1 96 ? 75.132 89.572 48.661 1.00 15.56 96 ASP A C 1
ATOM 846 O O . ASP A 1 96 ? 75.324 89.728 47.456 1.00 17.08 96 ASP A O 1
ATOM 851 N N . ALA A 1 97 ? 75.463 88.466 49.319 1.00 13.58 97 ALA A N 1
ATOM 852 C CA . ALA A 1 97 ? 76.199 87.364 48.706 1.00 14.02 97 ALA A CA 1
ATOM 853 C C . ALA A 1 97 ? 75.315 86.366 47.971 1.00 14.48 97 ALA A C 1
ATOM 854 O O . ALA A 1 97 ? 75.797 85.611 47.149 1.00 15.54 97 ALA A O 1
ATOM 856 N N . ALA A 1 98 ? 74.025 86.353 48.276 1.00 14.33 98 ALA A N 1
ATOM 857 C CA . ALA A 1 98 ? 73.168 85.273 47.765 1.00 13.78 98 ALA A CA 1
ATOM 858 C C . ALA A 1 98 ? 73.008 85.253 46.246 1.00 13.94 98 ALA A C 1
ATOM 859 O O . ALA A 1 98 ? 73.004 84.171 45.640 1.00 12.94 98 ALA A O 1
ATOM 861 N N . PRO A 1 99 ? 72.811 86.421 45.608 1.00 14.16 99 PRO A N 1
ATOM 862 C CA . PRO A 1 99 ? 72.626 86.363 44.158 1.00 15.84 99 PRO A CA 1
ATOM 863 C C . PRO A 1 99 ? 73.774 85.646 43.451 1.00 14.33 99 PRO A C 1
ATOM 864 O O . PRO A 1 99 ? 73.511 84.776 42.629 1.00 16.69 99 PRO A O 1
ATOM 868 N N . GLU A 1 100 ? 75.031 85.972 43.770 1.00 15.22 100 GLU A N 1
ATOM 869 C CA A GLU A 1 100 ? 76.178 85.312 43.149 0.70 16.85 100 GLU A CA 1
ATOM 870 C CA B GLU A 1 100 ? 76.162 85.311 43.128 0.30 16.40 100 GLU A CA 1
ATOM 871 C C . GLU A 1 100 ? 76.324 83.858 43.581 1.00 17.75 100 GLU A C 1
ATOM 872 O O . GLU A 1 100 ? 76.577 82.978 42.759 1.00 18.25 100 GLU A O 1
ATOM 883 N N . LYS A 1 101 ? 76.167 83.597 44.876 1.00 15.65 101 LYS A N 1
ATOM 884 C CA . LYS A 1 101 ? 76.400 82.252 45.418 1.00 15.82 101 LYS A CA 1
ATOM 885 C C . LYS A 1 101 ? 75.411 81.234 44.852 1.00 16.32 101 LYS A C 1
ATOM 886 O O . LYS A 1 101 ? 75.787 80.111 44.501 1.00 16.43 101 LYS A O 1
ATOM 892 N N . LEU A 1 102 ? 74.143 81.617 44.829 1.00 13.66 102 LEU A N 1
ATOM 893 C CA . LEU A 1 102 ? 73.067 80.695 44.436 1.00 13.09 102 LEU A CA 1
ATOM 894 C C . LEU A 1 102 ? 72.642 80.879 42.993 1.00 15.09 102 LEU A C 1
ATOM 895 O O . LEU A 1 102 ? 71.982 79.988 42.430 1.00 16.43 102 LEU A O 1
ATOM 900 N N . GLY A 1 103 ? 72.958 82.018 42.368 1.00 13.02 103 GLY A N 1
ATOM 901 C CA . GLY A 1 103 ? 72.531 82.254 41.002 1.00 13.85 103 GLY A CA 1
ATOM 902 C C . GLY A 1 103 ? 71.103 82.718 40.854 1.00 12.94 103 GLY A C 1
ATOM 903 O O . GLY A 1 103 ? 70.431 82.402 39.865 1.00 14.19 103 GLY A O 1
ATOM 904 N N . VAL A 1 104 ? 70.635 83.478 41.845 1.00 15.46 104 VAL A N 1
ATOM 905 C CA . VAL A 1 104 ? 69.315 84.093 41.811 1.00 13.85 104 VAL A CA 1
ATOM 906 C C . VAL A 1 104 ? 69.475 85.578 41.514 1.00 15.49 104 VAL A C 1
ATOM 907 O O . VAL A 1 104 ? 70.569 86.151 41.667 1.00 15.40 104 VAL A O 1
ATOM 911 N N . ASP A 1 105 ? 68.401 86.223 41.079 1.00 13.63 105 ASP A N 1
ATOM 912 C CA . ASP A 1 105 ? 68.523 87.615 40.632 1.00 13.26 105 ASP A CA 1
ATOM 913 C C . ASP A 1 105 ? 68.541 88.629 41.771 1.00 15.80 105 ASP A C 1
ATOM 914 O O . ASP A 1 105 ? 69.249 89.624 41.693 1.00 18.87 105 ASP A O 1
ATOM 919 N N . ARG A 1 106 ? 67.731 88.387 42.798 1.00 14.71 106 ARG A N 1
ATOM 920 C CA . ARG A 1 106 ? 67.536 89.318 43.912 1.00 14.07 106 ARG A CA 1
ATOM 921 C C . ARG A 1 106 ? 67.436 88.506 45.209 1.00 14.48 106 ARG A C 1
ATOM 922 O O . ARG A 1 106 ? 66.961 87.379 45.189 1.00 13.44 106 ARG A O 1
ATOM 930 N N . ALA A 1 107 ? 67.870 89.090 46.321 1.00 12.95 107 ALA A N 1
ATOM 931 C CA . ALA A 1 107 ? 67.668 88.474 47.628 1.00 11.39 107 ALA A CA 1
ATOM 932 C C . ALA A 1 107 ? 67.152 89.532 48.595 1.00 12.56 107 ALA A C 1
ATOM 933 O O . ALA A 1 107 ? 67.636 90.686 48.587 1.00 15.57 107 ALA A O 1
ATOM 935 N N . LEU A 1 108 ? 66.180 89.133 49.417 1.00 11.77 108 LEU A N 1
ATOM 936 C CA . LEU A 1 108 ? 65.515 90.004 50.403 1.00 12.61 108 LEU A CA 1
ATOM 937 C C . LEU A 1 108 ? 65.500 89.310 51.764 1.00 11.57 108 LEU A C 1
ATOM 938 O O . LEU A 1 108 ? 65.600 88.093 51.855 1.00 12.00 108 LEU A O 1
ATOM 943 N N . ALA A 1 109 ? 65.394 90.099 52.835 1.00 13.07 109 ALA A N 1
ATOM 944 C CA . ALA A 1 109 ? 65.366 89.527 54.186 1.00 12.86 109 ALA A CA 1
ATOM 945 C C . ALA A 1 109 ? 64.055 88.787 54.421 1.00 12.03 109 ALA A C 1
ATOM 946 O O . ALA A 1 109 ? 62.977 89.287 54.123 1.00 11.88 109 ALA A O 1
ATOM 948 N N . PHE A 1 110 ? 64.157 87.601 55.000 1.00 11.61 110 PHE A N 1
ATOM 949 C CA . PHE A 1 110 ? 62.979 86.815 55.366 1.00 11.74 110 PHE A CA 1
ATOM 950 C C . PHE A 1 110 ? 62.057 87.590 56.318 1.00 11.88 110 PHE A C 1
ATOM 951 O O . PHE A 1 110 ? 60.837 87.455 56.255 1.00 12.78 110 PHE A O 1
ATOM 959 N N . SER A 1 111 ? 62.628 88.428 57.171 1.00 12.63 111 SER A N 1
ATOM 960 C CA . SER A 1 111 ? 61.831 89.250 58.083 1.00 14.96 111 SER A CA 1
ATOM 961 C C . SER A 1 111 ? 60.897 90.221 57.367 1.00 16.10 111 SER A C 1
ATOM 962 O O . SER A 1 111 ? 59.959 90.742 57.985 1.00 19.71 111 SER A O 1
ATOM 965 N N . GLU A 1 112 ? 61.142 90.472 56.086 1.00 13.38 112 GLU A N 1
ATOM 966 C CA . GLU A 1 112 ? 60.325 91.368 55.287 1.00 15.91 112 GLU A CA 1
ATOM 967 C C . GLU A 1 112 ? 59.346 90.617 54.386 1.00 14.67 112 GLU A C 1
ATOM 968 O O . GLU A 1 112 ? 58.675 91.244 53.557 1.00 15.45 112 GLU A O 1
ATOM 974 N N . ILE A 1 113 ? 59.243 89.295 54.516 1.00 12.30 113 ILE A N 1
ATOM 975 C CA . ILE A 1 113 ? 58.416 88.537 53.577 1.00 12.04 113 ILE A CA 1
ATOM 976 C C . ILE A 1 113 ? 56.959 89.010 53.550 1.00 12.74 113 ILE A C 1
ATOM 977 O O . ILE A 1 113 ? 56.348 89.082 52.473 1.00 13.36 113 ILE A O 1
ATOM 982 N N . ASN A 1 114 ? 56.389 89.343 54.700 1.00 12.77 114 ASN A N 1
ATOM 983 C CA . ASN A 1 114 ? 54.991 89.768 54.677 1.00 13.39 114 ASN A CA 1
ATOM 984 C C . ASN A 1 114 ? 54.802 91.143 54.064 1.00 14.04 114 ASN A C 1
ATOM 985 O O . ASN A 1 114 ? 53.716 91.446 53.535 1.00 14.66 114 ASN A O 1
ATOM 990 N N . GLN A 1 115 ? 55.825 91.995 54.135 1.00 13.69 115 GLN A N 1
ATOM 991 C CA . GLN A 1 115 ? 55.773 93.308 53.507 1.00 14.08 115 GLN A CA 1
ATOM 992 C C . GLN A 1 115 ? 56.036 93.282 52.009 1.00 12.34 115 GLN A C 1
ATOM 993 O O . GLN A 1 115 ? 55.704 94.230 51.303 1.00 15.01 115 GLN A O 1
ATOM 999 N N . GLN A 1 116 ? 56.637 92.193 51.518 1.00 11.91 116 GLN A N 1
ATOM 1000 C CA . GLN A 1 116 ? 57.105 92.138 50.148 1.00 12.72 116 GLN A CA 1
ATOM 1001 C C . GLN A 1 116 ? 56.410 91.096 49.267 1.00 12.08 116 GLN A C 1
ATOM 1002 O O . GLN A 1 116 ? 56.255 91.314 48.075 1.00 13.66 116 GLN A O 1
ATOM 1008 N N . LEU A 1 117 ? 56.022 89.963 49.839 1.00 12.60 117 LEU A N 1
ATOM 1009 C CA . LEU A 1 117 ? 55.472 88.886 49.002 1.00 12.13 117 LEU A CA 1
ATOM 1010 C C . LEU A 1 117 ? 54.215 89.344 48.267 1.00 11.74 117 LEU A C 1
ATOM 1011 O O . LEU A 1 117 ? 54.067 89.082 47.065 1.00 12.49 117 LEU A O 1
ATOM 1016 N N . TYR A 1 118 ? 53.295 90.026 48.944 1.00 10.19 118 TYR A N 1
ATOM 1017 C CA . TYR A 1 118 ? 52.072 90.425 48.238 1.00 10.78 118 TYR A CA 1
ATOM 1018 C C . TYR A 1 118 ? 52.402 91.333 47.045 1.00 11.14 118 TYR A C 1
ATOM 1019 O O . TYR A 1 118 ? 51.689 91.336 46.049 1.00 12.05 118 TYR A O 1
ATOM 1028 N N . GLN A 1 119 ? 53.477 92.115 47.152 1.00 11.21 119 GLN A N 1
ATOM 1029 C CA . GLN A 1 119 ? 53.868 93.014 46.074 1.00 12.39 119 GLN A CA 1
ATOM 1030 C C . GLN A 1 119 ? 54.354 92.235 44.846 1.00 13.48 119 GLN A C 1
ATOM 1031 O O . GLN A 1 119 ? 54.154 92.679 43.703 1.00 13.34 119 GLN A O 1
ATOM 1037 N N . LEU A 1 120 ? 54.997 91.105 45.085 1.00 11.63 120 LEU A N 1
ATOM 1038 C CA . LEU A 1 120 ? 55.455 90.227 44.005 1.00 12.28 120 LEU A CA 1
ATOM 1039 C C . LEU A 1 120 ? 54.311 89.488 43.347 1.00 13.68 120 LEU A C 1
ATOM 1040 O O . LEU A 1 120 ? 54.402 89.127 42.184 1.00 15.58 120 LEU A O 1
ATOM 1045 N N . LEU A 1 121 ? 53.257 89.185 44.112 1.00 11.42 121 LEU A N 1
ATOM 1046 C CA . LEU A 1 121 ? 52.107 88.441 43.574 1.00 10.21 121 LEU A CA 1
ATOM 1047 C C . LEU A 1 121 ? 51.028 89.330 42.935 1.00 10.83 121 LEU A C 1
ATOM 1048 O O . LEU A 1 121 ? 50.207 88.855 42.146 1.00 10.53 121 LEU A O 1
ATOM 1053 N N . ASN A 1 122 ? 51.042 90.612 43.270 1.00 9.59 122 ASN A N 1
ATOM 1054 C CA . ASN A 1 122 ? 50.055 91.567 42.788 1.00 10.25 122 ASN A CA 1
ATOM 1055 C C . ASN A 1 122 ? 49.975 91.533 41.277 1.00 11.57 122 ASN A C 1
ATOM 1056 O O . ASN A 1 122 ? 50.995 91.669 40.580 1.00 13.10 122 ASN A O 1
ATOM 1061 N N . GLY A 1 123 ? 48.761 91.358 40.769 1.00 12.37 123 GLY A N 1
ATOM 1062 C CA . GLY A 1 123 ? 48.521 91.427 39.344 1.00 12.53 123 GLY A CA 1
ATOM 1063 C C . GLY A 1 123 ? 48.853 90.172 38.552 1.00 14.35 123 GLY A C 1
ATOM 1064 O O . GLY A 1 123 ? 48.608 90.142 37.343 1.00 15.38 123 GLY A O 1
ATOM 1065 N N . LEU A 1 124 ? 49.396 89.147 39.205 1.00 12.03 124 LEU A N 1
ATOM 1066 C CA . LEU A 1 124 ? 49.654 87.884 38.519 1.00 11.36 124 LEU A CA 1
ATOM 1067 C C . LEU A 1 124 ? 48.346 87.113 38.360 1.00 11.19 124 LEU A C 1
ATOM 1068 O O . LEU A 1 124 ? 47.375 87.371 39.084 1.00 13.70 124 LEU A O 1
ATOM 1073 N N . ASP A 1 125 ? 48.325 86.177 37.407 1.00 10.48 125 ASP A N 1
ATOM 1074 C CA . ASP A 1 125 ? 47.179 85.325 37.150 1.00 11.45 125 ASP A CA 1
ATOM 1075 C C . ASP A 1 125 ? 47.211 84.018 37.959 1.00 10.32 125 ASP A C 1
ATOM 1076 O O . ASP A 1 125 ? 46.164 83.498 38.350 1.00 11.78 125 ASP A O 1
ATOM 1081 N N . VAL A 1 126 ? 48.406 83.472 38.200 1.00 9.37 126 VAL A N 1
ATOM 1082 C CA . VAL A 1 126 ? 48.554 82.148 38.810 1.00 8.78 126 VAL A CA 1
ATOM 1083 C C . VAL A 1 126 ? 49.654 82.202 39.852 1.00 9.56 126 VAL A C 1
ATOM 1084 O O . VAL A 1 126 ? 50.712 82.808 39.637 1.00 10.68 126 VAL A O 1
ATOM 1088 N N . VAL A 1 127 ? 49.407 81.545 40.977 1.00 9.33 127 VAL A N 1
ATOM 1089 C CA . VAL A 1 127 ? 50.454 81.278 41.972 1.00 9.31 127 VAL A CA 1
ATOM 1090 C C . VAL A 1 127 ? 50.606 79.763 42.099 1.00 10.69 127 VAL A C 1
ATOM 1091 O O . VAL A 1 127 ? 49.620 79.047 42.242 1.00 10.32 127 VAL A O 1
ATOM 1095 N N . TYR A 1 128 ? 51.853 79.289 42.019 1.00 9.57 128 TYR A N 1
ATOM 1096 C CA . TYR A 1 128 ? 52.146 77.878 42.243 1.00 10.65 128 TYR A CA 1
ATOM 1097 C C . TYR A 1 128 ? 52.623 77.739 43.680 1.00 10.13 128 TYR A C 1
ATOM 1098 O O . TYR A 1 128 ? 53.613 78.355 44.075 1.00 10.60 128 TYR A O 1
ATOM 1107 N N . HIS A 1 129 ? 51.892 76.945 44.460 1.00 10.85 129 HIS A N 1
ATOM 1108 C CA . HIS A 1 129 ? 52.128 76.800 45.883 1.00 10.87 129 HIS A CA 1
ATOM 1109 C C . HIS A 1 129 ? 51.700 75.406 46.294 1.00 11.28 129 HIS A C 1
ATOM 1110 O O . HIS A 1 129 ? 50.618 74.949 45.894 1.00 12.92 129 HIS A O 1
ATOM 1117 N N . ALA A 1 130 ? 52.560 74.763 47.094 1.00 10.91 130 ALA A N 1
ATOM 1118 C CA . ALA A 1 130 ? 52.292 73.446 47.643 1.00 12.06 130 ALA A CA 1
ATOM 1119 C C . ALA A 1 130 ? 51.445 73.588 48.904 1.00 13.78 130 ALA A C 1
ATOM 1120 O O . ALA A 1 130 ? 51.959 73.503 50.015 1.00 14.85 130 ALA A O 1
ATOM 1122 N N . GLN A 1 131 ? 50.151 73.768 48.732 1.00 14.58 131 GLN A N 1
ATOM 1123 C CA . GLN A 1 131 ? 49.269 74.028 49.867 1.00 14.62 131 GLN A CA 1
ATOM 1124 C C . GLN A 1 131 ? 49.240 72.817 50.785 1.00 15.18 131 GLN A C 1
ATOM 1125 O O . GLN A 1 131 ? 49.122 71.684 50.338 1.00 16.55 131 GLN A O 1
ATOM 1131 N N . GLY A 1 132 ? 49.362 73.070 52.080 1.00 14.81 132 GLY A N 1
ATOM 1132 C CA . GLY A 1 132 ? 49.367 72.005 53.056 1.00 14.84 132 GLY A CA 1
ATOM 1133 C C . GLY A 1 132 ? 50.692 71.372 53.365 1.00 16.58 132 GLY A C 1
ATOM 1134 O O . GLY A 1 132 ? 50.752 70.515 54.234 1.00 17.91 132 GLY A O 1
ATOM 1135 N N . GLU A 1 133 ? 51.750 71.750 52.658 1.00 15.55 133 GLU A N 1
ATOM 1136 C CA A GLU A 1 133 ? 53.073 71.184 52.915 0.70 15.87 133 GLU A CA 1
ATOM 1137 C CA B GLU A 1 133 ? 53.053 71.174 52.937 0.30 15.52 133 GLU A CA 1
ATOM 1138 C C . GLU A 1 133 ? 53.542 71.616 54.309 1.00 15.85 133 GLU A C 1
ATOM 1139 O O . GLU A 1 133 ? 53.923 70.777 55.124 1.00 16.93 133 GLU A O 1
ATOM 1150 N N . TYR A 1 134 ? 53.535 72.926 54.555 1.00 13.18 134 TYR A N 1
ATOM 1151 C CA . TYR A 1 134 ? 53.915 73.500 55.837 1.00 11.50 134 TYR A CA 1
ATOM 1152 C C . TYR A 1 134 ? 52.911 74.536 56.321 1.00 13.26 134 TYR A C 1
ATOM 1153 O O . TYR A 1 134 ? 52.545 75.453 55.580 1.00 12.98 134 TYR A O 1
ATOM 1162 N N . ALA A 1 135 ? 52.545 74.434 57.590 1.00 14.65 135 ALA A N 1
ATOM 1163 C CA . ALA A 1 135 ? 51.627 75.423 58.167 1.00 13.87 135 ALA A CA 1
ATOM 1164 C C . ALA A 1 135 ? 52.17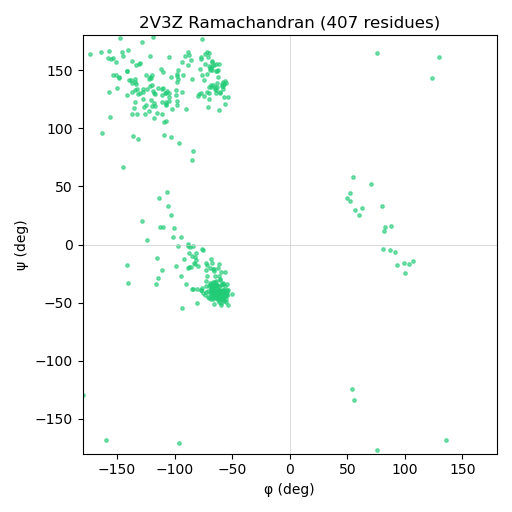4 76.844 58.058 1.00 15.01 135 ALA A C 1
ATOM 1165 O O . ALA A 1 135 ? 51.417 77.776 57.723 1.00 13.61 135 ALA A O 1
ATOM 1167 N N . TYR A 1 136 ? 53.460 77.047 58.335 1.00 12.07 136 TYR A N 1
ATOM 1168 C CA . TYR A 1 136 ? 54.006 78.389 58.361 1.00 12.49 136 TYR A CA 1
ATOM 1169 C C . TYR A 1 136 ? 53.954 79.025 56.969 1.00 13.55 136 TYR A C 1
ATOM 1170 O O . TYR A 1 136 ? 53.784 80.240 56.825 1.00 13.68 136 TYR A O 1
ATOM 1179 N N . ALA A 1 137 ? 54.096 78.186 55.945 1.00 11.71 137 ALA A N 1
ATOM 1180 C CA . ALA A 1 137 ? 54.119 78.654 54.562 1.00 11.03 137 ALA A CA 1
ATOM 1181 C C . ALA A 1 137 ? 52.708 79.012 54.127 1.00 10.64 137 ALA A C 1
ATOM 1182 O O . ALA A 1 137 ? 52.482 80.032 53.487 1.00 11.65 137 ALA A O 1
ATOM 1184 N N . ASP A 1 138 ? 51.739 78.182 54.507 1.00 10.90 138 ASP A N 1
ATOM 1185 C CA . ASP A 1 138 ? 50.338 78.469 54.189 1.00 11.07 138 ASP A CA 1
ATOM 1186 C C . ASP A 1 138 ? 49.909 79.782 54.835 1.00 10.57 138 ASP A C 1
ATOM 1187 O O . ASP A 1 138 ? 49.176 80.579 54.225 1.00 12.67 138 ASP A O 1
ATOM 1192 N N . VAL A 1 139 ? 50.358 80.045 56.059 1.00 11.81 139 VAL A N 1
ATOM 1193 C CA . VAL A 1 139 ? 50.014 81.302 56.718 1.00 11.34 139 VAL A CA 1
ATOM 1194 C C . VAL A 1 139 ? 50.537 82.504 55.917 1.00 11.82 139 VAL A C 1
ATOM 1195 O O . VAL A 1 139 ? 49.812 83.477 55.662 1.00 12.90 139 VAL A O 1
ATOM 1199 N N . ILE A 1 140 ? 51.790 82.420 55.485 1.00 11.10 140 ILE A N 1
ATOM 1200 C CA . ILE A 1 140 ? 52.412 83.492 54.704 1.00 10.25 140 ILE A CA 1
ATOM 1201 C C . ILE A 1 140 ? 51.697 83.708 53.372 1.00 10.89 140 ILE A C 1
ATOM 1202 O O . ILE A 1 140 ? 51.381 84.838 52.994 1.00 12.18 140 ILE A O 1
ATOM 1207 N N . VAL A 1 141 ? 51.442 82.620 52.654 1.00 9.29 141 VAL A N 1
ATOM 1208 C CA . VAL A 1 141 ? 50.786 82.737 51.365 1.00 9.17 141 VAL A CA 1
ATOM 1209 C C . VAL A 1 141 ? 49.354 83.228 51.508 1.00 10.47 141 VAL A C 1
ATOM 1210 O O . VAL A 1 141 ? 48.928 84.128 50.782 1.00 10.76 141 VAL A O 1
ATOM 1214 N N . ASN A 1 142 ? 48.604 82.641 52.434 1.00 10.44 142 ASN A N 1
ATOM 1215 C CA . ASN A 1 142 ? 47.221 83.068 52.620 1.00 10.83 142 ASN A CA 1
ATOM 1216 C C . ASN A 1 142 ? 47.135 84.523 53.029 1.00 11.05 142 ASN A C 1
ATOM 1217 O O . ASN A 1 142 ? 46.229 85.236 52.585 1.00 12.55 142 ASN A O 1
ATOM 1222 N N . SER A 1 143 ? 48.072 84.991 53.844 1.00 10.32 143 SER A N 1
ATOM 1223 C CA A SER A 1 143 ? 48.061 86.394 54.266 0.70 10.83 143 SER A CA 1
ATOM 1224 C CA B SER A 1 143 ? 48.066 86.393 54.270 0.30 10.26 143 SER A CA 1
ATOM 1225 C C . SER A 1 143 ? 48.310 87.332 53.091 1.00 10.23 143 SER A C 1
ATOM 1226 O O . SER A 1 143 ? 47.662 88.376 52.970 1.00 11.54 143 SER A O 1
ATOM 1231 N N . ALA A 1 144 ? 49.249 86.959 52.223 1.00 10.28 144 ALA A N 1
ATOM 1232 C CA . ALA A 1 144 ? 49.546 87.772 51.048 1.00 9.35 144 ALA A CA 1
ATOM 1233 C C . ALA A 1 144 ? 48.331 87.849 50.129 1.00 9.43 144 ALA A C 1
ATOM 1234 O O . ALA A 1 144 ? 47.970 88.924 49.615 1.00 10.46 144 ALA A O 1
ATOM 1236 N N . LEU A 1 145 ? 47.701 86.706 49.893 1.00 9.98 145 LEU A N 1
ATOM 1237 C CA . LEU A 1 145 ? 46.566 86.681 48.970 1.00 10.42 145 LEU A CA 1
ATOM 1238 C C . LEU A 1 145 ? 45.390 87.456 49.551 1.00 10.31 145 LEU A C 1
ATOM 1239 O O . LEU A 1 145 ? 44.670 88.147 48.817 1.00 11.34 145 LEU A O 1
ATOM 1244 N N . GLU A 1 146 ? 45.189 87.370 50.858 1.00 10.21 146 GLU A N 1
ATOM 1245 C CA . GLU A 1 146 ? 44.130 88.142 51.511 1.00 11.84 146 GLU A CA 1
ATOM 1246 C C . GLU A 1 146 ? 44.364 89.640 51.391 1.00 12.05 146 GLU A C 1
ATOM 1247 O O . GLU A 1 146 ? 43.431 90.393 51.098 1.00 11.69 146 GLU A O 1
ATOM 1253 N N . LYS A 1 147 ? 45.596 90.092 51.607 1.00 10.43 147 LYS A N 1
ATOM 1254 C CA . LYS A 1 147 ? 45.932 91.510 51.393 1.00 11.31 147 LYS A CA 1
ATOM 1255 C C . LYS A 1 147 ? 45.575 91.974 49.990 1.00 10.93 147 LYS A C 1
ATOM 1256 O O . LYS A 1 147 ? 45.050 93.064 49.799 1.00 10.72 147 LYS A O 1
ATOM 1262 N N . LEU A 1 148 ? 45.863 91.137 48.996 1.00 8.79 148 LEU A N 1
ATOM 1263 C CA . LEU A 1 148 ? 45.604 91.497 47.616 1.00 8.82 148 LEU A CA 1
ATOM 1264 C C . LEU A 1 148 ? 44.103 91.495 47.344 1.0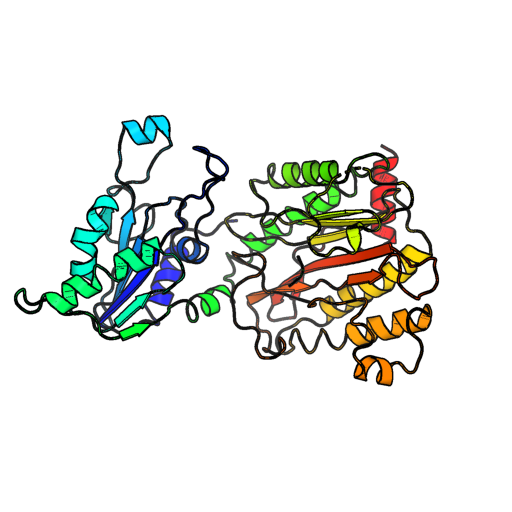0 10.75 148 LEU A C 1
ATOM 1265 O O . LEU A 1 148 ? 43.592 92.423 46.729 1.00 10.33 148 LEU A O 1
ATOM 1270 N N . ARG A 1 149 ? 43.414 90.455 47.808 1.00 11.61 149 ARG A N 1
ATOM 1271 C CA . ARG A 1 149 ? 41.955 90.382 47.589 1.00 11.93 149 ARG A CA 1
ATOM 1272 C C . ARG A 1 149 ? 41.240 91.592 48.178 1.00 12.45 149 ARG A C 1
ATOM 1273 O O . ARG A 1 149 ? 40.322 92.148 47.543 1.00 14.69 149 ARG A O 1
ATOM 1281 N N . LYS A 1 150 ? 41.643 91.995 49.382 1.00 11.20 150 LYS A N 1
ATOM 1282 C CA . LYS A 1 150 ? 41.026 93.102 50.104 1.00 12.51 150 LYS A CA 1
ATOM 1283 C C . LYS A 1 150 ? 41.560 94.491 49.720 1.00 12.13 150 LYS A C 1
ATOM 1284 O O . LYS A 1 150 ? 41.062 95.500 50.222 1.00 14.44 150 LYS A O 1
ATOM 1290 N N . GLY A 1 151 ? 42.523 94.536 48.801 1.00 9.91 151 GLY A N 1
ATOM 1291 C CA . GLY A 1 151 ? 43.237 95.746 48.466 1.00 10.08 151 GLY A CA 1
ATOM 1292 C C . GLY A 1 151 ? 42.852 96.444 47.177 1.00 9.58 151 GLY A C 1
ATOM 1293 O O . GLY A 1 151 ? 43.654 97.182 46.626 1.00 10.28 151 GLY A O 1
ATOM 1294 N N . SER A 1 152 ? 41.621 96.250 46.702 1.00 10.07 152 SER A N 1
ATOM 1295 C CA . SER A 1 152 ? 41.198 96.859 45.435 1.00 10.22 152 SER A CA 1
ATOM 1296 C C . SER A 1 152 ? 41.285 98.388 45.430 1.00 11.07 152 SER A C 1
ATOM 1297 O O . SER A 1 152 ? 41.578 98.994 44.395 1.00 14.35 152 SER A O 1
ATOM 1300 N N . ARG A 1 153 ? 41.034 99.026 46.575 1.00 11.71 153 ARG A N 1
ATOM 1301 C CA . ARG A 1 153 ? 41.130 100.495 46.663 1.00 15.07 153 ARG A CA 1
ATOM 1302 C C . ARG A 1 153 ? 42.577 100.994 46.629 1.00 14.55 153 ARG A C 1
ATOM 1303 O O . ARG A 1 153 ? 42.810 102.197 46.420 1.00 16.82 153 ARG A O 1
ATOM 1311 N N . GLN A 1 154 ? 43.523 100.085 46.858 1.00 15.16 154 GLN A N 1
ATOM 1312 C CA . GLN A 1 154 ? 44.951 100.352 46.676 1.00 14.34 154 GLN A CA 1
ATOM 1313 C C . GLN A 1 154 ? 45.455 99.779 45.340 1.00 12.17 154 GLN A C 1
ATOM 1314 O O . GLN A 1 154 ? 46.661 99.656 45.124 1.00 15.06 154 GLN A O 1
ATOM 1320 N N . ASN A 1 155 ? 44.521 99.425 44.459 1.00 13.08 155 ASN A N 1
ATOM 1321 C CA . ASN A 1 155 ? 44.803 98.903 43.123 1.00 13.63 155 ASN A CA 1
ATOM 1322 C C . ASN A 1 155 ? 45.551 97.590 43.116 1.00 14.22 155 ASN A C 1
ATOM 1323 O O . ASN A 1 155 ? 46.321 97.309 42.196 1.00 17.66 155 ASN A O 1
ATOM 1328 N N . LEU A 1 156 ? 45.305 96.775 44.144 1.00 9.33 156 LEU A N 1
ATOM 1329 C CA . LEU A 1 156 ? 45.888 95.442 44.251 1.00 9.63 156 LEU A CA 1
ATOM 1330 C C . LEU A 1 156 ? 44.907 94.380 43.761 1.00 8.98 156 LEU A C 1
ATOM 1331 O O . LEU A 1 156 ? 43.695 94.542 43.907 1.00 10.53 156 LEU A O 1
ATOM 1336 N N . THR A 1 157 ? 45.432 93.314 43.157 1.00 10.43 157 THR A N 1
ATOM 1337 C CA A THR A 1 157 ? 44.623 92.176 42.734 0.70 12.52 157 THR A CA 1
ATOM 1338 C CA B THR A 1 157 ? 44.614 92.187 42.737 0.30 11.44 157 THR A CA 1
ATOM 1339 C C . THR A 1 157 ? 45.373 90.885 42.988 1.00 11.55 157 THR A C 1
ATOM 1340 O O . THR A 1 157 ? 46.608 90.820 42.810 1.00 12.05 157 THR A O 1
ATOM 1347 N N . ALA A 1 158 ? 44.632 89.871 43.428 1.00 11.36 158 ALA A N 1
ATOM 1348 C CA . ALA A 1 158 ? 45.185 88.548 43.719 1.00 9.80 158 ALA A CA 1
ATOM 1349 C C . ALA A 1 158 ? 45.082 87.632 42.524 1.00 10.29 158 ALA A C 1
ATOM 1350 O O . ALA A 1 158 ? 44.086 87.667 41.795 1.00 10.61 158 ALA A O 1
ATOM 1352 N N . PRO A 1 159 ? 46.086 86.746 42.352 1.00 10.86 159 PRO A N 1
ATOM 1353 C CA . PRO A 1 159 ? 45.900 85.680 41.382 1.00 11.60 159 PRO A CA 1
ATOM 1354 C C . PRO A 1 159 ? 44.761 84.772 41.822 1.00 11.35 159 PRO A C 1
ATOM 1355 O O . PRO A 1 159 ? 44.767 84.283 42.962 1.00 13.85 159 PRO A O 1
ATOM 1359 N N . ALA A 1 160 ? 43.834 84.503 40.916 1.00 10.05 160 ALA A N 1
ATOM 1360 C CA . ALA A 1 160 ? 42.672 83.669 41.257 1.00 11.09 160 ALA A CA 1
ATOM 1361 C C . ALA A 1 160 ? 42.957 82.195 41.190 1.00 9.85 160 ALA A C 1
ATOM 1362 O O . ALA A 1 160 ? 42.203 81.385 41.754 1.00 11.77 160 ALA A O 1
ATOM 1364 N N . THR A 1 161 ? 44.055 81.812 40.527 1.00 9.34 161 THR A N 1
ATOM 1365 C CA . THR A 1 161 ? 44.373 80.412 40.310 1.00 8.72 161 THR A CA 1
ATOM 1366 C C . THR A 1 161 ? 45.587 80.026 41.123 1.00 9.99 161 THR A C 1
ATOM 1367 O O . THR A 1 161 ? 46.602 80.700 41.054 1.00 9.94 161 THR A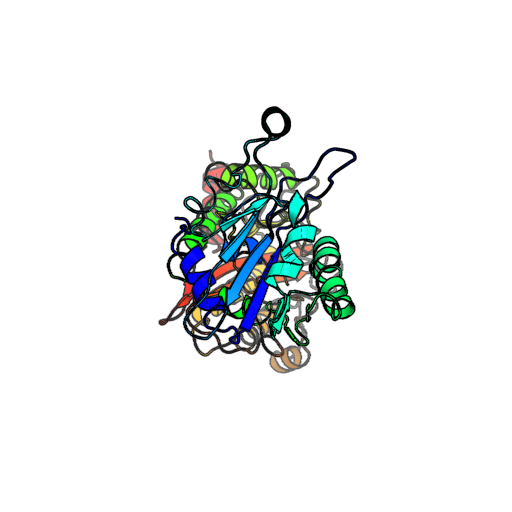 O 1
ATOM 1371 N N . MET A 1 162 ? 45.466 78.945 41.892 1.00 8.46 162 MET A N 1
ATOM 1372 C CA . MET A 1 162 ? 46.562 78.407 42.678 1.00 10.00 162 MET A CA 1
ATOM 1373 C C . MET A 1 162 ? 46.784 76.986 4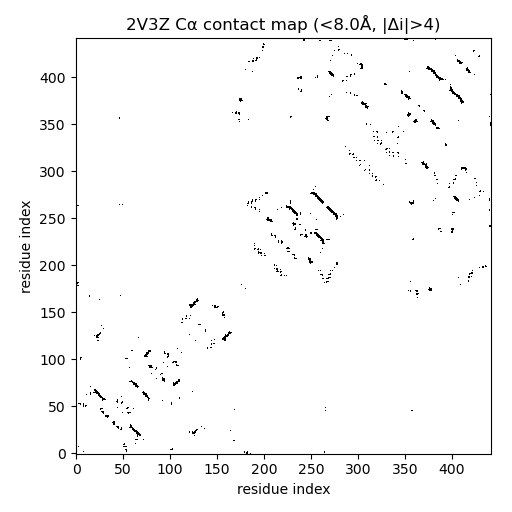2.198 1.00 10.99 162 MET A C 1
ATOM 1374 O O . MET A 1 162 ? 45.857 76.170 42.246 1.00 12.22 162 MET A O 1
ATOM 1379 N N . ILE A 1 163 ? 48.006 76.676 41.776 1.00 9.08 163 ILE A N 1
ATOM 1380 C CA . ILE A 1 163 ? 48.336 75.354 41.265 1.00 9.18 163 ILE A CA 1
ATOM 1381 C C . ILE A 1 163 ? 49.416 74.725 42.151 1.00 9.88 163 ILE A C 1
ATOM 1382 O O . ILE A 1 163 ? 50.420 75.344 42.491 1.00 10.36 163 ILE A O 1
ATOM 1387 N N . ASP A 1 164 ? 49.177 73.485 42.535 1.00 10.22 164 ASP A N 1
ATOM 1388 C CA . ASP A 1 164 ? 50.168 72.694 43.284 1.00 9.78 164 ASP A CA 1
ATOM 1389 C C . ASP A 1 164 ? 51.283 72.345 42.316 1.00 9.76 164 ASP A C 1
ATOM 1390 O O . ASP A 1 164 ? 51.044 71.655 41.343 1.00 11.29 164 ASP A O 1
ATOM 1395 N N . TRP A 1 165 ? 52.496 72.798 42.601 1.00 9.63 165 TRP A N 1
ATOM 1396 C CA . TRP A 1 165 ? 53.645 72.474 41.755 1.00 9.31 165 TRP A CA 1
ATOM 1397 C C . TRP A 1 165 ? 54.222 71.089 42.064 1.00 9.64 165 TRP A C 1
ATOM 1398 O O . TRP A 1 165 ? 55.077 70.609 41.306 1.00 9.40 165 TRP A O 1
ATOM 1409 N N . ARG A 1 166 ? 53.748 70.419 43.116 1.00 9.65 166 ARG A N 1
ATOM 1410 C CA . ARG A 1 166 ? 54.333 69.124 43.457 1.00 9.81 166 ARG A CA 1
ATOM 1411 C C . ARG A 1 166 ? 54.268 68.114 42.298 1.00 7.86 166 ARG A C 1
ATOM 1412 O O . ARG A 1 166 ? 55.270 67.464 42.023 1.00 9.01 166 ARG A O 1
ATOM 1420 N N . PRO A 1 167 ? 53.114 67.954 41.635 1.00 6.24 167 PRO A N 1
ATOM 1421 C CA . PRO A 1 167 ? 53.142 66.964 40.558 1.00 7.35 167 PRO A CA 1
ATOM 1422 C C . PRO A 1 167 ? 54.206 67.221 39.481 1.00 7.80 167 PRO A C 1
ATOM 1423 O O . PRO A 1 167 ? 54.913 66.303 39.076 1.00 9.80 167 PRO A O 1
ATOM 1427 N N . VAL A 1 168 ? 54.344 68.470 39.041 1.00 7.12 168 VAL A N 1
ATOM 1428 C CA A VAL A 1 168 ? 55.343 68.814 38.030 0.70 7.37 168 VAL A CA 1
ATOM 1429 C CA B VAL A 1 168 ? 55.346 68.752 38.011 0.30 7.00 168 VAL A CA 1
ATOM 1430 C C . VAL A 1 168 ? 56.761 68.583 38.556 1.00 6.71 168 VAL A C 1
ATOM 1431 O O . VAL A 1 168 ? 57.613 68.014 37.872 1.00 7.76 168 VAL A O 1
ATOM 1438 N N . VAL A 1 169 ? 57.014 69.070 39.759 1.00 6.23 169 VAL A N 1
ATOM 1439 C CA . VAL A 1 169 ? 58.362 68.970 40.334 1.00 5.71 169 VAL A CA 1
ATOM 1440 C C . VAL A 1 169 ? 58.732 67.519 40.616 1.00 7.11 169 VAL A C 1
ATOM 1441 O O . VAL A 1 169 ? 59.883 67.084 40.426 1.00 7.90 169 VAL A O 1
ATOM 1445 N N . HIS A 1 170 ? 57.762 66.745 41.088 1.00 6.29 170 HIS A N 1
ATOM 1446 C CA . HIS A 1 170 ? 58.032 65.364 41.415 1.00 6.15 170 HIS A CA 1
ATOM 1447 C C . HIS A 1 170 ? 58.297 64.530 40.160 1.00 5.69 170 HIS A C 1
ATOM 1448 O O . HIS A 1 170 ? 59.131 63.631 40.175 1.00 7.55 170 HIS A O 1
ATOM 1455 N N . GLU A 1 171 ? 57.638 64.881 39.051 1.00 6.14 171 GLU A N 1
ATOM 1456 C CA . GLU A 1 171 ? 57.962 64.249 37.778 1.00 7.22 171 GLU A CA 1
ATOM 1457 C C . GLU A 1 171 ? 59.359 64.640 37.295 1.00 8.02 171 GLU A C 1
ATOM 1458 O O . GLU A 1 171 ? 60.057 63.832 36.695 1.00 8.82 171 GLU A O 1
ATOM 1464 N N . MET A 1 172 ? 59.784 65.869 37.564 1.00 6.03 172 MET A N 1
ATOM 1465 C CA . MET A 1 172 ? 61.192 66.251 37.274 1.00 6.75 172 MET A CA 1
ATOM 1466 C C . MET A 1 172 ? 62.161 65.383 38.092 1.00 7.25 172 MET A C 1
ATOM 1467 O O . MET A 1 172 ? 63.118 64.834 37.548 1.00 7.76 172 MET A O 1
ATOM 1472 N N . ARG A 1 173 ? 61.915 65.281 39.395 1.00 6.56 173 ARG A N 1
ATOM 1473 C CA . ARG A 1 173 ? 62.785 64.504 40.290 1.00 6.02 173 ARG A CA 1
ATOM 1474 C C . ARG A 1 173 ? 62.858 63.020 39.955 1.00 7.99 173 ARG A C 1
ATOM 1475 O O . ARG A 1 173 ? 63.838 62.369 40.262 1.00 8.22 173 ARG A O 1
ATOM 1483 N N . LEU A 1 174 ? 61.797 62.489 39.346 1.00 6.65 174 LEU A N 1
ATOM 1484 C CA . LEU A 1 174 ? 61.711 61.061 38.995 1.00 7.88 174 LEU A CA 1
ATOM 1485 C C . LEU A 1 174 ? 62.763 60.673 37.952 1.00 6.84 174 LEU A C 1
ATOM 1486 O O . LEU A 1 174 ? 63.180 59.527 37.902 1.00 8.21 174 LEU A O 1
ATOM 1491 N N . PHE A 1 175 ? 63.176 61.631 37.131 1.00 7.37 175 PHE A N 1
ATOM 1492 C CA . PHE A 1 175 ? 64.161 61.375 36.063 1.00 8.44 175 PHE A CA 1
ATOM 1493 C C . PHE A 1 175 ? 65.464 62.080 36.423 1.00 8.51 175 PHE A C 1
ATOM 1494 O O . PHE A 1 175 ? 65.531 63.305 36.453 1.00 8.91 175 PHE A O 1
ATOM 1502 N N . LYS A 1 176 ? 66.491 61.279 36.707 1.00 9.04 176 LYS A N 1
ATOM 1503 C CA . LYS A 1 176 ? 67.744 61.840 37.198 1.00 8.49 176 LYS A CA 1
ATOM 1504 C C . LYS A 1 176 ? 68.656 62.302 36.055 1.00 8.65 176 LYS A C 1
ATOM 1505 O O . LYS A 1 176 ? 68.763 61.624 35.027 1.00 10.45 176 LYS A O 1
ATOM 1511 N N . SER A 1 177 ? 69.342 63.416 36.283 1.00 7.76 177 SER A N 1
ATOM 1512 C CA . SER A 1 177 ? 70.408 63.857 35.377 1.00 7.31 177 SER A CA 1
ATOM 1513 C C . SER A 1 177 ? 71.638 62.963 35.557 1.00 6.72 177 SER A C 1
ATOM 1514 O O . SER A 1 177 ? 71.765 62.228 36.547 1.00 7.23 177 SER A O 1
ATOM 1517 N N . PRO A 1 178 ? 72.583 62.995 34.590 1.00 7.71 178 PRO A N 1
ATOM 1518 C CA . PRO A 1 178 ? 73.818 62.259 34.780 1.00 7.14 178 PRO A CA 1
ATOM 1519 C C . PRO A 1 178 ? 74.559 62.647 36.064 1.00 5.63 178 PRO A C 1
ATOM 1520 O O . PRO A 1 178 ? 75.126 61.782 36.735 1.00 7.96 178 PRO A O 1
ATOM 1524 N N . GLU A 1 179 ? 74.493 63.924 36.425 1.00 7.04 179 GLU A N 1
ATOM 1525 C CA . GLU A 1 179 ? 75.157 64.374 37.663 1.00 6.03 179 GLU A CA 1
ATOM 1526 C C . GLU A 1 179 ? 74.470 63.795 38.893 1.00 6.17 179 GLU A C 1
ATOM 1527 O O . GLU A 1 179 ? 75.137 63.396 39.851 1.00 7.62 179 GLU A O 1
ATOM 1533 N N . GLU A 1 180 ? 73.140 63.715 38.877 1.00 6.90 180 GLU A N 1
ATOM 1534 C CA . GLU A 1 180 ? 72.429 63.052 39.966 1.00 6.74 180 GLU A CA 1
ATOM 1535 C C . GLU A 1 180 ? 72.774 61.587 40.061 1.00 7.37 180 GLU A C 1
ATOM 1536 O O . GLU A 1 180 ? 72.926 61.045 41.164 1.00 8.88 180 GLU A O 1
ATOM 1542 N N . ILE A 1 181 ? 72.811 60.916 38.921 1.00 7.27 181 ILE A N 1
ATOM 1543 C CA A ILE A 1 181 ? 73.202 59.505 38.921 0.70 8.44 181 ILE A CA 1
ATOM 1544 C CA B ILE A 1 181 ? 73.220 59.511 38.885 0.30 7.74 181 ILE A CA 1
ATOM 1545 C C . ILE A 1 181 ? 74.616 59.341 39.480 1.00 7.39 181 ILE A C 1
ATOM 1546 O O . ILE A 1 181 ? 74.868 58.397 40.227 1.00 9.57 181 ILE A O 1
ATOM 1555 N N . ALA A 1 182 ? 75.529 60.257 39.156 1.00 6.81 182 ALA A N 1
ATOM 1556 C CA . ALA A 1 182 ? 76.871 60.180 39.729 1.00 8.48 182 ALA A CA 1
ATOM 1557 C C . ALA A 1 182 ? 76.863 60.311 41.254 1.00 8.94 182 ALA A C 1
ATOM 1558 O O . ALA A 1 182 ? 77.597 59.606 41.980 1.00 9.03 182 ALA A O 1
ATOM 1560 N N . VAL A 1 183 ? 76.001 61.185 41.777 1.00 7.15 183 VAL A N 1
ATOM 1561 C CA . VAL A 1 183 ? 75.911 61.343 43.229 1.00 7.27 183 VAL A CA 1
ATOM 1562 C C . VAL A 1 183 ? 75.309 60.082 43.866 1.00 8.13 183 VAL A C 1
ATOM 1563 O O . VAL A 1 183 ? 75.808 59.555 44.845 1.00 9.25 183 VAL A O 1
ATOM 1567 N N . LEU A 1 184 ? 74.251 59.561 43.250 1.00 7.78 184 LEU A N 1
ATOM 1568 C CA . LEU A 1 184 ? 73.630 58.307 43.735 1.00 8.30 184 LEU A CA 1
ATOM 1569 C C . LEU A 1 184 ? 74.598 57.124 43.641 1.00 8.93 184 LEU A C 1
ATOM 1570 O O . LEU A 1 184 ? 74.593 56.228 44.498 1.00 10.00 184 LEU A O 1
ATOM 1575 N N . ARG A 1 185 ? 75.442 57.112 42.614 1.00 8.51 185 ARG A N 1
ATOM 1576 C CA . ARG A 1 185 ? 76.436 56.049 42.484 1.00 9.03 185 ARG A CA 1
ATOM 1577 C C . ARG A 1 185 ? 77.407 56.113 43.654 1.00 9.35 185 ARG A C 1
ATOM 1578 O O . ARG A 1 185 ? 77.791 55.068 44.252 1.00 10.13 185 ARG A O 1
ATOM 1586 N N . ARG A 1 186 ? 77.805 57.322 44.038 1.00 8.22 186 ARG A N 1
ATOM 1587 C CA . ARG A 1 186 ? 78.709 57.460 45.170 1.00 8.78 186 ARG A CA 1
ATOM 1588 C C . ARG A 1 186 ? 77.982 57.078 46.472 1.00 8.77 186 ARG A C 1
ATOM 1589 O O . ARG A 1 186 ? 78.558 56.411 47.352 1.00 9.00 186 ARG A O 1
ATOM 1597 N N . ALA A 1 187 ? 76.729 57.499 46.630 1.00 7.55 187 ALA A N 1
ATOM 1598 C CA . ALA A 1 187 ? 75.939 57.074 47.776 1.00 7.60 187 ALA A CA 1
ATOM 1599 C C . ALA A 1 187 ? 75.872 55.557 47.870 1.00 9.09 187 ALA A C 1
ATOM 1600 O O . ALA A 1 187 ? 75.966 54.956 48.979 1.00 10.71 187 ALA A O 1
ATOM 1602 N N . GLY A 1 188 ? 75.688 54.905 46.727 1.00 8.79 188 GLY A N 1
ATOM 1603 C CA . GLY A 1 188 ? 75.628 53.431 46.702 1.00 9.34 188 GLY A CA 1
ATOM 1604 C C . GLY A 1 188 ? 76.938 52.808 47.144 1.00 10.31 188 GLY A C 1
ATOM 1605 O O . GLY A 1 188 ? 76.950 51.821 47.891 1.00 10.90 188 GLY A O 1
ATOM 1606 N N . GLU A 1 189 ? 78.048 53.366 46.673 1.00 9.14 189 GLU A N 1
ATOM 1607 C CA A GLU A 1 189 ? 79.377 52.893 47.045 0.50 10.32 189 GLU A CA 1
ATOM 1608 C CA B GLU A 1 189 ? 79.386 52.889 47.062 0.50 8.86 189 GLU A CA 1
ATOM 1609 C C . GLU A 1 189 ? 79.657 53.078 48.532 1.00 9.06 189 GLU A C 1
ATOM 1610 O O . GLU A 1 189 ? 80.188 52.164 49.213 1.00 9.54 189 GLU A O 1
ATOM 1621 N N . ILE A 1 190 ? 79.318 54.250 49.074 1.00 7.88 190 ILE A N 1
ATOM 1622 C CA . ILE A 1 190 ? 79.518 54.517 50.494 1.00 7.59 190 ILE A CA 1
ATOM 1623 C C . ILE A 1 190 ? 78.679 53.559 51.339 1.00 7.70 190 ILE A C 1
ATOM 1624 O O . ILE A 1 190 ? 79.150 52.978 52.297 1.00 9.24 190 ILE A O 1
ATOM 1629 N N . THR A 1 191 ? 77.422 53.402 50.946 1.00 6.89 191 THR A N 1
ATOM 1630 C CA . THR A 1 191 ? 76.513 52.527 51.674 1.00 7.05 191 THR A CA 1
ATOM 1631 C C . THR A 1 191 ? 77.005 51.083 51.610 1.00 7.57 191 THR A C 1
ATOM 1632 O O . THR A 1 191 ? 76.984 50.367 52.621 1.00 8.52 191 THR A O 1
ATOM 1636 N N . ALA A 1 192 ? 77.471 50.643 50.437 1.00 8.08 192 ALA A N 1
ATOM 1637 C CA . ALA A 1 192 ? 78.001 49.274 50.290 1.00 7.95 192 ALA A CA 1
ATOM 1638 C C . ALA A 1 192 ? 79.225 49.079 51.179 1.00 8.42 192 ALA A C 1
ATOM 1639 O O . ALA A 1 192 ? 79.377 48.024 51.810 1.00 8.44 192 ALA A O 1
ATOM 1641 N N . MET A 1 193 ? 80.118 50.068 51.234 1.00 7.60 193 MET A N 1
ATOM 1642 C CA . MET A 1 193 ? 81.309 49.955 52.112 1.00 7.25 193 MET A CA 1
ATOM 1643 C C . MET A 1 193 ? 80.886 49.757 53.572 1.00 7.92 193 MET A C 1
ATOM 1644 O O . MET A 1 193 ? 81.507 49.006 54.348 1.00 9.19 193 MET A O 1
ATOM 1649 N N . ALA A 1 194 ? 79.846 50.482 53.967 1.00 7.55 194 ALA A N 1
ATOM 1650 C CA . ALA A 1 194 ? 79.326 50.370 55.316 1.00 7.65 194 ALA A CA 1
ATOM 1651 C C . ALA A 1 194 ? 78.771 49.001 55.610 1.00 7.92 194 ALA A C 1
ATOM 1652 O O . ALA A 1 194 ? 79.038 48.424 56.662 1.00 8.42 194 ALA A O 1
ATOM 1654 N N . HIS A 1 195 ? 78.025 48.435 54.666 1.00 6.99 195 HIS A N 1
ATOM 1655 C CA . HIS A 1 195 ? 77.483 47.079 54.849 1.00 7.83 195 HIS A CA 1
ATOM 1656 C C . HIS A 1 195 ? 78.561 46.007 54.881 1.00 7.37 195 HIS A C 1
ATOM 1657 O O . HIS A 1 195 ? 78.477 45.069 55.665 1.00 8.78 195 HIS A O 1
ATOM 1664 N N . THR A 1 196 ? 79.584 46.156 54.049 1.00 7.21 196 THR A N 1
ATOM 1665 C CA . THR A 1 196 ? 80.729 45.249 54.097 1.00 6.74 196 THR A CA 1
ATOM 1666 C C . THR A 1 196 ? 81.404 45.301 55.469 1.00 7.72 196 THR A C 1
ATOM 1667 O O . THR A 1 196 ? 81.716 44.264 56.079 1.00 7.99 196 THR A O 1
ATOM 1671 N N . ARG A 1 197 ? 81.590 46.509 55.983 1.00 7.59 197 ARG A N 1
ATOM 1672 C CA . ARG A 1 197 ? 82.196 46.689 57.297 1.00 8.41 197 ARG A CA 1
ATOM 1673 C C . ARG A 1 197 ? 81.369 45.999 58.376 1.00 7.31 197 ARG A C 1
ATOM 1674 O O . ARG A 1 197 ? 81.926 45.328 59.272 1.00 8.89 197 ARG A O 1
ATOM 1682 N N . ALA A 1 198 ? 80.048 46.163 58.330 1.00 7.60 198 ALA A N 1
ATOM 1683 C CA . ALA A 1 198 ? 79.174 45.525 59.310 1.00 8.49 198 ALA A CA 1
ATOM 1684 C C . ALA A 1 198 ? 79.339 44.009 59.274 1.00 9.22 198 ALA A C 1
ATOM 1685 O O . ALA A 1 198 ? 79.413 43.382 60.326 1.00 9.50 198 ALA A O 1
ATOM 1687 N N . MET A 1 199 ? 79.410 43.412 58.081 1.00 7.98 199 MET A N 1
ATOM 1688 C CA A MET A 1 199 ? 79.595 41.963 57.990 0.70 9.44 199 MET A CA 1
ATOM 1689 C CA B MET A 1 199 ? 79.629 41.961 57.955 0.30 8.14 199 MET A CA 1
ATOM 1690 C C . MET A 1 199 ? 80.943 41.543 58.570 1.00 9.74 199 MET A C 1
ATOM 1691 O O . MET A 1 199 ? 81.050 40.491 59.215 1.00 12.43 199 MET A O 1
ATOM 1700 N N . GLU A 1 200 ? 81.975 42.342 58.320 1.00 8.32 200 GLU A N 1
ATOM 1701 C CA . GLU A 1 200 ? 83.309 42.031 58.811 1.00 9.08 200 GLU A CA 1
ATOM 1702 C C . GLU A 1 200 ? 83.484 42.240 60.314 1.00 10.00 200 GLU A C 1
ATOM 1703 O O . GLU A 1 200 ? 84.381 41.622 60.939 1.00 10.97 200 GLU A O 1
ATOM 1709 N N . LYS A 1 201 ? 82.637 43.066 60.918 1.00 9.02 201 LYS A N 1
ATOM 1710 C CA . LYS A 1 201 ? 82.720 43.371 62.335 1.00 8.95 201 LYS A CA 1
ATOM 1711 C C . LYS A 1 201 ? 81.825 42.500 63.200 1.00 9.12 201 LYS A C 1
ATOM 1712 O O . LYS A 1 201 ? 82.121 42.295 64.359 1.00 12.53 201 LYS A O 1
ATOM 1718 N N . CYS A 1 202 ? 80.729 42.010 62.629 1.00 8.05 202 CYS A N 1
ATOM 1719 C CA . CYS A 1 202 ? 79.708 41.310 63.394 1.00 7.31 202 CYS A CA 1
ATOM 1720 C C . CYS A 1 202 ? 80.277 40.071 64.062 1.00 7.76 202 CYS A C 1
ATOM 1721 O O . CYS A 1 202 ? 80.935 39.247 63.404 1.00 8.19 202 CYS A O 1
ATOM 1724 N N . ARG A 1 203 ? 80.011 39.927 65.360 1.00 9.06 203 ARG A N 1
ATOM 1725 C CA . ARG A 1 203 ? 80.337 38.725 66.140 1.00 6.71 203 ARG A CA 1
ATOM 1726 C C . ARG A 1 203 ? 79.204 38.446 67.112 1.00 8.94 203 ARG A C 1
ATOM 1727 O O . ARG A 1 203 ? 78.557 39.393 67.590 1.00 9.47 203 ARG A O 1
ATOM 1735 N N . PRO A 1 204 ? 78.978 37.154 67.440 1.00 8.22 204 PRO A N 1
ATOM 1736 C CA . PRO A 1 204 ? 78.006 36.843 68.482 1.00 8.30 204 PRO A CA 1
ATOM 1737 C C . PRO A 1 204 ? 78.354 37.585 69.768 1.00 10.35 204 PRO A C 1
ATOM 1738 O O . PRO A 1 204 ? 79.520 37.615 70.174 1.00 11.35 204 PRO A O 1
ATOM 1742 N N . GLY A 1 205 ? 77.340 38.120 70.441 1.00 9.73 205 GLY A N 1
ATOM 1743 C CA . GLY A 1 205 ? 77.565 38.884 71.667 1.00 11.51 205 GLY A CA 1
ATOM 1744 C C . GLY A 1 205 ? 77.555 40.382 71.525 1.00 11.58 205 GLY A C 1
ATOM 1745 O O . GLY A 1 205 ? 77.318 41.096 72.508 1.00 13.29 205 GLY A O 1
ATOM 1746 N N . MET A 1 206 ? 77.852 40.863 70.325 1.00 9.78 206 MET A N 1
ATOM 1747 C CA . MET A 1 206 ? 77.668 42.279 70.032 1.00 10.26 206 MET A CA 1
ATOM 1748 C C . MET A 1 206 ? 76.189 42.580 70.038 1.00 10.17 206 MET A C 1
ATOM 1749 O O . MET A 1 206 ? 75.351 41.722 69.776 1.00 11.54 206 MET A O 1
ATOM 1754 N N . PHE A 1 207 ? 75.856 43.820 70.331 1.00 9.08 207 PHE A N 1
ATOM 1755 C CA . PHE A 1 207 ? 74.486 44.252 70.243 1.00 9.36 207 PHE A CA 1
ATOM 1756 C C . PHE A 1 207 ? 74.172 44.762 68.842 1.00 7.93 207 PHE A C 1
ATOM 1757 O O . PHE A 1 207 ? 75.042 45.208 68.090 1.00 7.78 207 PHE A O 1
ATOM 1765 N N . GLU A 1 208 ? 72.895 44.686 68.469 1.00 7.48 208 GLU A N 1
ATOM 1766 C CA . GLU A 1 208 ? 72.425 45.180 67.198 1.00 7.77 208 GLU A CA 1
ATOM 1767 C C . GLU A 1 208 ? 72.914 46.613 66.959 1.00 7.69 208 GLU A C 1
ATOM 1768 O O . GLU A 1 208 ? 73.387 46.941 65.876 1.00 8.37 208 GLU A O 1
ATOM 1774 N N . TYR A 1 209 ? 72.848 47.446 67.996 1.00 8.15 209 TYR A N 1
ATOM 1775 C CA . TYR A 1 209 ? 73.233 48.848 67.844 1.00 8.49 209 TYR A CA 1
ATOM 1776 C C . TYR A 1 209 ? 74.718 49.007 67.537 1.00 9.07 209 TYR A C 1
ATOM 1777 O O . TYR A 1 209 ? 75.111 50.005 66.929 1.00 8.64 209 TYR A O 1
ATOM 1786 N N . HIS A 1 210 ? 75.552 48.026 67.887 1.00 7.40 210 HIS A N 1
ATOM 1787 C CA . HIS A 1 210 ? 76.956 48.136 67.546 1.00 8.40 210 HIS A CA 1
ATOM 1788 C C . HIS A 1 210 ? 77.175 48.146 66.056 1.00 8.40 210 HIS A C 1
ATOM 1789 O O . HIS A 1 210 ? 78.081 48.838 65.544 1.00 8.86 210 HIS A O 1
ATOM 1796 N N . LEU A 1 211 ? 76.370 47.385 65.315 1.00 8.24 211 LEU A N 1
ATOM 1797 C CA . LEU A 1 211 ? 76.514 47.405 63.862 1.00 7.88 211 LEU A CA 1
ATOM 1798 C C . LEU A 1 211 ? 76.043 48.729 63.262 1.00 7.22 211 LEU A C 1
ATOM 1799 O O . LEU A 1 211 ? 76.614 49.233 62.315 1.00 9.12 211 LEU A O 1
ATOM 1804 N N . GLU A 1 212 ? 74.988 49.297 63.849 1.00 8.14 212 GLU A N 1
ATOM 1805 C CA . GLU A 1 212 ? 74.568 50.657 63.509 1.00 8.38 212 GLU A CA 1
ATOM 1806 C C . GLU A 1 212 ? 75.752 51.626 63.689 1.00 8.74 212 GLU A C 1
ATOM 1807 O O . GLU A 1 212 ? 76.018 52.470 62.843 1.00 8.85 212 GLU A O 1
ATOM 1813 N N . GLY A 1 213 ? 76.498 51.476 64.776 1.00 7.29 213 GLY A N 1
ATOM 1814 C CA . GLY A 1 213 ? 77.631 52.378 65.015 1.00 7.68 213 GLY A CA 1
ATOM 1815 C C . GLY A 1 213 ? 78.713 52.248 63.964 1.00 5.95 213 GLY A C 1
ATOM 1816 O O . GLY A 1 213 ? 79.264 53.246 63.485 1.00 7.93 213 GLY A O 1
ATOM 1817 N N . GLU A 1 214 ? 79.023 51.016 63.588 1.00 6.45 214 GLU A N 1
ATOM 1818 C CA . GLU A 1 214 ? 80.008 50.782 62.530 1.00 8.29 214 GLU A CA 1
ATOM 1819 C C . GLU A 1 214 ? 79.563 51.426 61.221 1.00 7.34 214 GLU A C 1
ATOM 1820 O O . GLU A 1 214 ? 80.341 52.054 60.510 1.00 8.74 214 GLU A O 1
ATOM 1826 N N . ILE A 1 215 ? 78.299 51.198 60.869 1.00 7.19 215 ILE A N 1
ATOM 1827 C CA . ILE A 1 215 ? 77.704 51.729 59.640 1.00 7.67 215 ILE A CA 1
ATOM 1828 C C . ILE A 1 215 ? 77.755 53.248 59.602 1.00 7.02 215 ILE A C 1
ATOM 1829 O O . ILE A 1 215 ? 78.200 53.849 58.605 1.00 8.27 215 ILE A O 1
ATOM 1834 N N . HIS A 1 216 ? 77.296 53.887 60.677 1.00 7.64 216 HIS A N 1
ATOM 1835 C CA . HIS A 1 216 ? 77.292 55.337 60.700 1.00 6.54 216 HIS A CA 1
ATOM 1836 C C . HIS A 1 216 ? 78.680 55.948 60.641 1.00 6.16 216 HIS A C 1
ATOM 1837 O O . HIS A 1 216 ? 78.871 56.997 60.029 1.00 7.67 216 HIS A O 1
ATOM 1844 N N . HIS A 1 217 ? 79.661 55.290 61.271 1.00 6.32 217 HIS A N 1
ATOM 1845 C CA . HIS A 1 217 ? 81.037 55.765 61.221 1.00 6.59 217 HIS A CA 1
ATOM 1846 C C . HIS A 1 217 ? 81.554 55.686 59.792 1.00 6.83 217 HIS A C 1
ATOM 1847 O O . HIS A 1 217 ? 82.216 56.621 59.309 1.00 7.73 217 HIS A O 1
ATOM 1854 N N . GLU A 1 218 ? 81.224 54.604 59.080 1.00 7.54 218 GLU A N 1
ATOM 1855 C CA . GLU A 1 218 ? 81.695 54.451 57.704 1.00 7.56 218 GLU A CA 1
ATOM 1856 C C . GLU A 1 218 ? 81.037 55.507 56.791 1.00 6.65 218 GLU A C 1
ATOM 1857 O O . GLU A 1 218 ? 81.692 56.106 55.954 1.00 8.10 218 GLU A O 1
ATOM 1863 N N . PHE A 1 219 ? 79.744 55.766 56.970 1.00 6.94 219 PHE A N 1
ATOM 1864 C CA . PHE A 1 219 ? 79.087 56.841 56.227 1.00 6.62 219 PHE A CA 1
ATOM 1865 C C . PHE A 1 219 ? 79.865 58.139 56.417 1.00 8.42 219 PHE A C 1
ATOM 1866 O O . PHE A 1 219 ? 80.213 58.844 55.460 1.00 8.17 219 PHE A O 1
ATOM 1874 N N . ASN A 1 220 ? 80.115 58.463 57.680 1.00 7.53 220 ASN A N 1
ATOM 1875 C CA . ASN A 1 220 ? 80.775 59.710 58.052 1.00 8.79 220 ASN A CA 1
ATOM 1876 C C A ASN A 1 220 ? 82.128 59.872 57.440 0.70 9.14 220 ASN A C 1
ATOM 1877 C C B ASN A 1 220 ? 82.187 59.789 57.439 0.30 6.34 220 ASN A C 1
ATOM 1878 O O A ASN A 1 220 ? 82.463 60.950 56.942 0.70 10.56 220 ASN A O 1
ATOM 1879 O O B ASN A 1 220 ? 82.607 60.843 56.958 0.30 6.90 220 ASN A O 1
ATOM 1884 N N A ARG A 1 221 ? 82.906 58.806 57.417 0.70 9.96 221 ARG A N 1
ATOM 1885 N N B ARG A 1 221 ? 82.916 58.676 57.438 0.30 4.63 221 ARG A N 1
ATOM 1886 C CA A ARG A 1 221 ? 84.280 58.987 56.989 0.70 11.72 221 ARG A CA 1
ATOM 1887 C CA B ARG A 1 221 ? 84.275 58.677 56.880 0.30 4.92 221 ARG A CA 1
ATOM 1888 C C A ARG A 1 221 ? 84.389 59.316 55.496 0.70 10.62 221 ARG A C 1
ATOM 1889 C C B ARG A 1 221 ? 84.287 59.355 55.520 0.30 5.74 221 ARG A C 1
ATOM 1890 O O A ARG A 1 221 ? 85.389 59.894 55.060 0.70 9.68 221 ARG A O 1
ATOM 1891 O O B ARG A 1 221 ? 85.163 60.178 55.202 0.30 5.94 221 ARG A O 1
ATOM 1906 N N A HIS A 1 222 ? 83.337 58.993 54.732 0.70 9.06 222 HIS A N 1
ATOM 1907 N N B HIS A 1 222 ? 83.296 58.984 54.716 0.30 7.30 222 HIS A N 1
ATOM 1908 C CA . HIS A 1 222 ? 83.247 59.349 53.304 1.00 8.75 222 HIS A CA 1
ATOM 1909 C C . HIS A 1 222 ? 82.467 60.628 53.037 1.00 10.80 222 HIS A C 1
ATOM 1910 O O . HIS A 1 222 ? 82.232 60.973 51.889 1.00 14.34 222 HIS A O 1
ATOM 1917 N N . GLY A 1 223 ? 82.093 61.347 54.090 1.00 8.10 223 GLY A N 1
ATOM 1918 C CA . GLY A 1 223 ? 81.437 62.620 53.943 1.00 9.51 223 GLY A CA 1
ATOM 1919 C C . GLY A 1 223 ? 79.943 62.541 53.834 1.00 11.66 223 GLY A C 1
ATOM 1920 O O . GLY A 1 223 ? 79.326 63.520 53.389 1.00 16.07 223 GLY A O 1
ATOM 1921 N N . ALA A 1 224 ? 79.345 61.404 54.197 1.00 9.23 224 ALA A N 1
ATOM 1922 C CA . ALA A 1 224 ? 77.894 61.318 54.339 1.00 10.06 224 ALA A CA 1
ATOM 1923 C C . ALA A 1 224 ? 77.587 61.354 55.827 1.00 10.52 224 ALA A C 1
ATOM 1924 O O . ALA A 1 224 ? 77.652 60.358 56.538 1.00 11.55 224 ALA A O 1
ATOM 1926 N N . ARG A 1 225 ? 77.337 62.550 56.355 1.00 11.74 225 ARG A N 1
ATOM 1927 C CA . ARG A 1 225 ? 77.261 62.738 57.798 1.00 12.07 225 ARG A CA 1
ATOM 1928 C C . ARG A 1 225 ? 76.076 62.041 58.441 1.00 11.78 225 ARG A C 1
ATOM 1929 O O . ARG A 1 225 ? 76.187 61.557 59.553 1.00 15.69 225 ARG A O 1
ATOM 1937 N N . TYR A 1 226 ? 74.954 61.955 57.719 1.00 9.86 226 TYR A N 1
ATOM 1938 C CA . TYR A 1 226 ? 73.699 61.484 58.263 1.00 11.42 226 TYR A CA 1
ATOM 1939 C C . TYR A 1 226 ? 73.176 60.323 57.419 1.00 11.89 226 TYR A C 1
ATOM 1940 O O . TYR A 1 226 ? 73.364 60.294 56.190 1.00 11.20 226 TYR A O 1
ATOM 1949 N N . PRO A 1 227 ? 72.516 59.356 58.066 1.00 10.50 227 PRO A N 1
ATOM 1950 C CA . PRO A 1 227 ? 71.773 58.348 57.304 1.00 8.82 227 PRO A CA 1
ATOM 1951 C C . PRO A 1 227 ? 70.574 58.953 56.584 1.00 8.88 227 PRO A C 1
ATOM 1952 O O . PRO A 1 227 ? 70.036 59.988 57.015 1.00 10.46 227 PRO A O 1
ATOM 1956 N N . SER A 1 228 ? 70.127 58.291 55.532 1.00 7.78 228 SER A N 1
ATOM 1957 C CA . SER A 1 228 ? 68.932 58.734 54.798 1.00 7.33 228 SER A CA 1
ATOM 1958 C C . SER A 1 228 ? 67.635 58.299 55.465 1.00 8.92 228 SER A C 1
ATOM 1959 O O . SER A 1 228 ? 66.546 58.795 55.114 1.00 9.49 228 SER A O 1
ATOM 1962 N N . TYR A 1 229 ? 67.725 57.378 56.416 1.00 7.83 229 TYR A N 1
ATOM 1963 C CA . TYR A 1 229 ? 66.592 56.884 57.194 1.00 8.01 229 TYR A CA 1
ATOM 1964 C C . TYR A 1 229 ? 67.169 56.184 58.404 1.00 7.83 229 TYR A C 1
ATOM 1965 O O . TYR A 1 229 ? 68.344 55.864 58.434 1.00 9.11 229 TYR A O 1
ATOM 1974 N N . ASN A 1 230 ? 66.333 55.910 59.387 1.00 8.12 230 ASN A N 1
ATOM 1975 C CA . ASN A 1 230 ? 66.813 55.280 60.614 1.00 8.50 230 ASN A CA 1
ATOM 1976 C C . ASN A 1 230 ? 67.213 53.823 60.348 1.00 8.87 230 ASN A C 1
ATOM 1977 O O . ASN A 1 230 ? 66.417 53.030 59.856 1.00 9.93 230 ASN A O 1
ATOM 1982 N N . THR A 1 231 ? 68.454 53.499 60.703 1.00 8.94 231 THR A N 1
ATOM 1983 C CA . THR A 1 231 ? 69.094 52.206 60.436 1.00 7.70 231 THR A CA 1
ATOM 1984 C C . THR A 1 231 ? 68.375 51.099 61.166 1.00 7.61 231 THR A C 1
ATOM 1985 O O . THR A 1 231 ? 68.062 51.231 62.342 1.00 9.69 231 THR A O 1
ATOM 1989 N N . ILE A 1 232 ? 68.104 50.017 60.420 1.00 7.90 232 ILE A N 1
ATOM 1990 C CA . ILE A 1 232 ? 67.453 48.802 60.921 1.00 7.75 232 ILE A CA 1
ATOM 1991 C C . ILE A 1 232 ? 68.503 47.698 61.086 1.00 6.37 232 ILE A C 1
ATOM 1992 O O . ILE A 1 232 ? 69.210 47.376 60.123 1.00 8.53 232 ILE A O 1
ATOM 1997 N N . VAL A 1 233 ? 68.624 47.147 62.303 1.00 7.53 233 VAL A N 1
ATOM 1998 C CA . VAL A 1 233 ? 69.516 46.029 62.556 1.00 7.23 233 VAL A CA 1
ATOM 1999 C C . VAL A 1 233 ? 68.702 44.987 63.333 1.00 7.04 233 VAL A C 1
ATOM 2000 O O . VAL A 1 233 ? 68.647 45.012 64.562 1.00 9.62 233 VAL A O 1
ATOM 2004 N N . GLY A 1 234 ? 68.065 44.084 62.579 1.00 7.34 234 GLY A N 1
ATOM 2005 C CA . GLY A 1 234 ? 67.140 43.115 63.166 1.00 8.10 234 GLY A CA 1
ATOM 2006 C C . GLY A 1 234 ? 67.701 41.724 63.143 1.00 8.09 234 GLY A C 1
ATOM 2007 O O . GLY A 1 234 ? 67.705 41.060 62.110 1.00 8.64 234 GLY A O 1
ATOM 2008 N N . SER A 1 235 ? 68.128 41.277 64.313 1.00 8.16 235 SER A N 1
ATOM 2009 C CA . SER A 1 235 ? 68.661 39.933 64.454 1.00 8.73 235 SER A CA 1
ATOM 2010 C C . SER A 1 235 ? 67.582 38.982 64.965 1.00 8.68 235 SER A C 1
ATOM 2011 O O . SER A 1 235 ? 66.662 39.364 65.688 1.00 8.70 235 SER A O 1
ATOM 2014 N N . GLY A 1 236 ? 67.696 37.721 64.585 1.00 8.49 236 GLY A N 1
ATOM 2015 C CA . GLY A 1 236 ? 66.735 36.719 64.995 1.00 9.46 236 GLY A CA 1
ATOM 2016 C C . GLY A 1 236 ? 65.323 37.119 64.616 1.00 9.47 236 GLY A C 1
ATOM 2017 O O . GLY A 1 236 ? 65.061 37.593 63.495 1.00 9.74 236 GLY A O 1
ATOM 2018 N N . GLU A 1 237 ? 64.404 36.961 65.566 1.00 11.08 237 GLU A N 1
ATOM 2019 C CA . GLU A 1 237 ? 62.995 37.304 65.315 1.00 12.40 237 GLU A CA 1
ATOM 2020 C C . GLU A 1 237 ? 62.775 38.776 64.944 1.00 10.61 237 GLU A C 1
ATOM 2021 O O . GLU A 1 237 ? 61.770 39.123 64.301 1.00 12.29 237 GLU A O 1
ATOM 2027 N N . ASN A 1 238 ? 63.706 39.647 65.340 1.00 8.96 238 ASN A N 1
ATOM 2028 C CA . ASN A 1 238 ? 63.580 41.056 64.997 1.00 8.35 238 ASN A CA 1
ATOM 2029 C C . ASN A 1 238 ? 63.681 41.313 63.511 1.00 10.15 238 ASN A C 1
ATOM 2030 O O . ASN A 1 238 ? 63.245 42.340 63.018 1.00 10.07 238 ASN A O 1
ATOM 2035 N N . GLY A 1 239 ? 64.283 40.390 62.761 1.00 9.27 239 GLY A N 1
ATOM 2036 C CA . GLY A 1 239 ? 64.377 40.526 61.317 1.00 10.09 239 GLY A CA 1
ATOM 2037 C C . GLY A 1 239 ? 63.034 40.391 60.614 1.00 8.80 239 GLY A C 1
ATOM 2038 O O . GLY A 1 239 ? 62.912 40.747 59.456 1.00 10.71 239 GLY A O 1
ATOM 2039 N N . CYS A 1 240 ? 62.024 39.917 61.336 1.00 9.71 240 CYS A N 1
ATOM 2040 C CA . CYS A 1 240 ? 60.668 39.831 60.810 1.00 10.72 240 CYS A CA 1
ATOM 2041 C C . CYS A 1 240 ? 59.854 41.121 60.990 1.00 13.00 240 CYS A C 1
ATOM 2042 O O . CYS A 1 240 ? 58.691 41.180 60.593 1.00 15.57 240 CYS A O 1
ATOM 2045 N N . ILE A 1 241 ? 60.442 42.130 61.620 1.00 9.48 241 ILE A N 1
ATOM 2046 C CA . ILE A 1 241 ? 59.822 43.444 61.784 1.00 10.14 241 ILE A CA 1
ATOM 2047 C C . ILE A 1 241 ? 60.472 44.356 60.750 1.00 10.45 241 ILE A C 1
ATOM 2048 O O . ILE A 1 241 ? 61.694 44.579 60.756 1.00 10.90 241 ILE A O 1
ATOM 2053 N N . LEU A 1 242 ? 59.668 44.855 59.815 1.00 9.91 242 LEU A N 1
ATOM 2054 C CA . LEU A 1 242 ? 60.202 45.431 58.598 1.00 9.12 242 LEU A CA 1
ATOM 2055 C C . LEU A 1 242 ? 61.025 46.689 58.820 1.00 10.62 242 LEU A C 1
ATOM 2056 O O . LEU A 1 242 ? 62.057 46.888 58.149 1.00 11.59 242 LEU A O 1
ATOM 2061 N N . HIS A 1 243 ? 60.555 47.554 59.714 1.00 11.15 243 HIS A N 1
ATOM 2062 C CA . HIS A 1 243 ? 61.264 48.814 60.045 1.00 12.52 243 HIS A CA 1
ATOM 2063 C C . HIS A 1 243 ? 61.766 48.776 61.485 1.00 13.72 243 HIS A C 1
ATOM 2064 O O . HIS A 1 243 ? 61.705 49.771 62.209 1.00 14.01 243 HIS A O 1
ATOM 2071 N N . TYR A 1 244 ? 62.275 47.632 61.918 1.00 10.83 244 TYR A N 1
ATOM 2072 C CA . TYR A 1 244 ? 62.799 47.492 63.276 1.00 10.40 244 TYR A CA 1
ATOM 2073 C C . TYR A 1 244 ? 63.969 48.421 63.523 1.00 10.64 244 TYR A C 1
ATOM 2074 O O . TYR A 1 244 ? 65.013 48.280 62.897 1.00 9.96 244 TYR A O 1
ATOM 2083 N N . THR A 1 245 ? 63.812 49.374 64.438 1.00 9.66 245 THR A N 1
ATOM 2084 C CA . THR A 1 245 ? 64.900 50.288 64.732 1.00 11.08 245 THR A CA 1
ATOM 2085 C C . THR A 1 245 ? 65.302 50.330 66.204 1.00 10.35 245 THR A C 1
ATOM 2086 O O . THR A 1 245 ? 66.212 51.108 66.552 1.00 13.08 245 THR A O 1
ATOM 2090 N N . GLU A 1 246 ? 64.701 49.506 67.067 1.00 9.48 246 GLU A N 1
ATOM 2091 C CA . GLU A 1 246 ? 65.087 49.482 68.469 1.00 10.66 246 GLU A CA 1
ATOM 2092 C C . GLU A 1 246 ? 66.574 49.128 68.581 1.00 10.46 246 GLU A C 1
ATOM 2093 O O . GLU A 1 246 ? 67.280 49.670 69.419 1.00 11.05 246 GLU A O 1
ATOM 2099 N N . ASN A 1 247 ? 67.013 48.156 67.778 1.00 9.47 247 ASN A N 1
ATOM 2100 C CA . ASN A 1 247 ? 68.421 47.752 67.688 1.00 8.25 247 ASN A CA 1
ATOM 2101 C C . ASN A 1 247 ? 69.040 47.504 69.061 1.00 9.65 247 ASN A C 1
ATOM 2102 O O . ASN A 1 247 ? 70.194 47.837 69.308 1.00 10.68 247 ASN A O 1
ATOM 2107 N N . GLU A 1 248 ? 68.258 46.883 69.940 1.00 9.36 248 GLU A N 1
ATOM 2108 C CA . GLU A 1 248 ? 68.614 46.789 71.353 1.00 11.22 248 GLU A CA 1
ATOM 2109 C C . GLU A 1 248 ? 69.078 45.434 71.820 1.00 11.08 248 GLU A C 1
ATOM 2110 O O . GLU A 1 248 ? 69.504 45.292 72.967 1.00 12.94 248 GLU A O 1
ATOM 2126 N N . GLU A 1 250 ? 71.080 41.669 72.047 1.00 10.80 250 GLU A N 1
ATOM 2127 C CA . GLU A 1 250 ? 72.355 41.018 71.879 1.00 10.92 250 GLU A CA 1
ATOM 2128 C C . GLU A 1 250 ? 72.194 40.018 70.741 1.00 12.06 250 GLU A C 1
ATOM 2129 O O . GLU A 1 250 ? 71.267 39.194 70.753 1.00 15.46 250 GLU A O 1
ATOM 2135 N N . MET A 1 251 ? 73.099 40.060 69.773 1.00 9.13 251 MET A N 1
ATOM 2136 C CA . MET A 1 251 ? 73.029 39.163 68.628 1.00 9.44 251 MET A CA 1
ATOM 2137 C C . MET A 1 251 ? 73.568 37.775 68.994 1.00 11.26 251 MET A C 1
ATOM 2138 O O . MET A 1 251 ? 74.657 37.646 69.539 1.00 12.51 251 MET A O 1
ATOM 2143 N N . ARG A 1 252 ? 72.761 36.766 68.714 1.00 9.22 252 ARG A N 1
ATOM 2144 C CA . ARG A 1 252 ? 73.046 35.391 69.155 1.00 7.96 252 ARG A CA 1
ATOM 2145 C C . ARG A 1 252 ? 73.697 34.547 68.078 1.00 8.93 252 ARG A C 1
ATOM 2146 O O . ARG A 1 252 ? 73.312 34.605 66.915 1.00 8.86 252 ARG A O 1
ATOM 2154 N N . ASP A 1 253 ? 74.672 33.749 68.514 1.00 8.76 253 ASP A N 1
ATOM 2155 C CA . ASP A 1 253 ? 75.246 32.690 67.694 1.00 7.57 253 ASP A CA 1
ATOM 2156 C C . ASP A 1 253 ? 74.104 31.767 67.236 1.00 8.31 253 ASP A C 1
ATOM 2157 O O . ASP A 1 253 ? 73.394 31.190 68.076 1.00 9.65 253 ASP A O 1
ATOM 2162 N N . GLY A 1 254 ? 73.941 31.645 65.920 1.00 7.90 254 GLY A N 1
ATOM 2163 C CA . GLY A 1 254 ? 72.882 30.854 65.317 1.00 7.73 254 GLY A CA 1
ATOM 2164 C C . GLY A 1 254 ? 71.764 31.656 64.678 1.00 9.77 254 GLY A C 1
ATOM 2165 O O . GLY A 1 254 ? 70.957 31.101 63.943 1.00 9.58 254 GLY A O 1
ATOM 2166 N N . ASP A 1 255 ? 71.686 32.949 64.971 1.00 8.02 255 ASP A N 1
ATOM 2167 C CA . ASP A 1 255 ? 70.692 33.818 64.339 1.00 8.11 255 ASP A CA 1
ATOM 2168 C C . ASP A 1 255 ? 71.248 34.511 63.112 1.00 9.05 255 ASP A C 1
ATOM 2169 O O . ASP A 1 255 ? 72.465 34.655 62.963 1.00 7.81 255 ASP A O 1
ATOM 2174 N N . LEU A 1 256 ? 70.346 34.926 62.227 1.00 7.25 256 LEU A N 1
ATOM 2175 C CA . LEU A 1 256 ? 70.671 35.891 61.182 1.00 7.20 256 LEU A CA 1
ATOM 2176 C C . LEU A 1 256 ? 70.509 37.304 61.724 1.00 7.25 256 LEU A C 1
ATOM 2177 O O . LEU A 1 256 ? 69.787 37.547 62.704 1.00 7.73 256 LEU A O 1
ATOM 2182 N N . VAL A 1 257 ? 71.173 38.238 61.051 1.00 7.13 257 VAL A N 1
ATOM 2183 C CA . VAL A 1 257 ? 70.920 39.668 61.264 1.00 6.49 257 VAL A CA 1
ATOM 2184 C C . VAL A 1 257 ? 70.649 40.304 59.903 1.00 7.83 257 VAL A C 1
ATOM 2185 O O . VAL A 1 257 ? 71.358 40.032 58.915 1.00 7.43 257 VAL A O 1
ATOM 2189 N N . LEU A 1 258 ? 69.597 41.105 59.862 1.00 7.46 258 LEU A N 1
ATOM 2190 C CA . LEU A 1 258 ? 69.162 41.851 58.696 1.00 6.61 258 LEU A CA 1
ATOM 2191 C C . LEU A 1 258 ? 69.474 43.302 58.930 1.00 6.87 258 LEU A C 1
ATOM 2192 O O . LEU A 1 258 ? 69.008 43.877 59.917 1.00 8.81 258 LEU A O 1
ATOM 2197 N N . ILE A 1 259 ? 70.283 43.884 58.050 1.00 7.54 259 ILE A N 1
ATOM 2198 C CA . ILE A 1 259 ? 70.682 45.277 58.188 1.00 8.03 259 ILE A CA 1
ATOM 2199 C C . ILE A 1 259 ? 70.126 46.012 56.975 1.00 7.41 259 ILE A C 1
ATOM 2200 O O . ILE A 1 259 ? 70.473 45.698 55.846 1.00 7.62 259 ILE A O 1
ATOM 2205 N N . ASP A 1 260 ? 69.265 47.002 57.230 1.00 7.48 260 ASP A N 1
ATOM 2206 C CA . ASP A 1 260 ? 68.736 47.895 56.184 1.00 8.34 260 ASP A CA 1
ATOM 2207 C C . ASP A 1 260 ? 69.216 49.286 56.575 1.00 7.88 260 ASP A C 1
ATOM 2208 O O . ASP A 1 260 ? 68.816 49.833 57.579 1.00 8.34 260 ASP A O 1
ATOM 2213 N N . ALA A 1 261 ? 70.162 49.809 55.797 1.00 7.86 261 ALA A N 1
ATOM 2214 C CA . ALA A 1 261 ? 70.802 51.061 56.134 1.00 8.20 261 ALA A CA 1
ATOM 2215 C C . ALA A 1 261 ? 71.247 51.765 54.859 1.00 8.89 261 ALA A C 1
ATOM 2216 O O . ALA A 1 261 ? 71.647 51.133 53.891 1.00 7.81 261 ALA A O 1
ATOM 2218 N N . GLY A 1 262 ? 71.193 53.078 54.884 1.00 8.39 262 GLY A N 1
ATOM 2219 C CA . GLY A 1 262 ? 71.611 53.874 53.743 1.00 8.64 262 GLY A CA 1
ATOM 2220 C C . GLY A 1 262 ? 72.078 55.241 54.152 1.00 8.73 262 GLY A C 1
ATOM 2221 O O . GLY A 1 262 ? 71.572 55.808 55.129 1.00 8.93 262 GLY A O 1
ATOM 2222 N N . CYS A 1 263 ? 73.067 55.772 53.425 1.00 8.40 263 CYS A N 1
ATOM 2223 C CA . CYS A 1 263 ? 73.572 57.099 53.719 1.00 7.91 263 CYS A CA 1
ATOM 2224 C C . CYS A 1 263 ? 72.805 58.163 52.990 1.00 9.15 263 CYS A C 1
ATOM 2225 O O . CYS A 1 263 ? 72.035 57.878 52.073 1.00 9.19 263 CYS A O 1
ATOM 2228 N N . GLU A 1 264 ? 73.007 59.404 53.428 1.00 7.08 264 GLU A N 1
ATOM 2229 C CA . GLU A 1 264 ? 72.531 60.574 52.701 1.00 8.42 264 GLU A CA 1
ATOM 2230 C C . GLU A 1 264 ? 73.764 61.325 52.267 1.00 9.52 264 GLU A C 1
ATOM 2231 O O . GLU A 1 264 ? 74.523 61.826 53.094 1.00 9.66 264 GLU A O 1
ATOM 2237 N N . TYR A 1 265 ? 73.997 61.365 50.963 1.00 9.56 265 TYR A N 1
ATOM 2238 C CA . TYR A 1 265 ? 75.208 61.958 50.400 1.00 8.21 265 TYR A CA 1
ATOM 2239 C C . TYR A 1 265 ? 74.802 63.060 49.437 1.00 9.29 265 TYR A C 1
ATOM 2240 O O . TYR A 1 265 ? 74.106 62.802 48.463 1.00 9.39 265 TYR A O 1
ATOM 2249 N N . LYS A 1 266 ? 75.158 64.296 49.766 1.00 9.97 266 LYS A N 1
ATOM 2250 C CA . LYS A 1 266 ? 74.739 65.478 48.979 1.00 9.60 266 LYS A CA 1
ATOM 2251 C C . LYS A 1 266 ? 73.225 65.503 48.761 1.00 10.65 266 LYS A C 1
ATOM 2252 O O . LYS A 1 266 ? 72.707 65.929 47.726 1.00 12.62 266 LYS A O 1
ATOM 2258 N N . GLY A 1 267 ? 72.496 65.085 49.781 1.00 9.45 267 GLY A N 1
ATOM 2259 C CA . GLY A 1 267 ? 71.039 65.088 49.736 1.00 10.01 267 GLY A CA 1
ATOM 2260 C C . GLY A 1 267 ? 70.389 63.801 49.267 1.00 10.09 267 GLY A C 1
ATOM 2261 O O . GLY A 1 267 ? 69.200 63.594 49.522 1.00 10.91 267 GLY A O 1
ATOM 2262 N N . TYR A 1 268 ? 71.160 62.939 48.602 1.00 8.68 268 TYR A N 1
ATOM 2263 C CA . TYR A 1 268 ? 70.622 61.741 47.945 1.00 8.19 268 TYR A CA 1
ATOM 2264 C C . TYR A 1 268 ? 70.789 60.503 48.806 1.00 10.09 268 TYR A C 1
ATOM 2265 O O . TYR A 1 268 ? 71.812 60.344 49.503 1.00 10.67 268 TYR A O 1
ATOM 2274 N N . ALA A 1 269 ? 69.808 59.615 48.721 1.00 9.20 269 ALA A N 1
ATOM 2275 C CA . ALA A 1 269 ? 69.779 58.415 49.543 1.00 7.54 269 ALA A CA 1
ATOM 2276 C C . ALA A 1 269 ? 70.405 57.197 48.885 1.00 10.44 269 ALA A C 1
ATOM 2277 O O . ALA A 1 269 ? 70.078 56.854 47.761 1.00 11.93 269 ALA A O 1
ATOM 2279 N N . GLY A 1 270 ? 71.281 56.505 49.611 1.00 9.07 270 GLY A N 1
ATOM 2280 C CA . GLY A 1 270 ? 71.509 55.097 49.389 1.00 9.33 270 GLY A CA 1
ATOM 2281 C C . GLY A 1 270 ? 70.512 54.270 50.213 1.00 7.85 270 GLY A C 1
ATOM 2282 O O . GLY A 1 270 ? 69.914 54.752 51.162 1.00 8.42 270 GLY A O 1
ATOM 2283 N N . ASP A 1 271 ? 70.341 52.991 49.877 1.00 8.86 271 ASP A N 1
ATOM 2284 C CA . ASP A 1 271 ? 69.353 52.134 50.565 1.00 8.40 271 ASP A CA 1
ATOM 2285 C C . ASP A 1 271 ? 69.711 50.696 50.242 1.00 9.70 271 ASP A C 1
ATOM 2286 O O . ASP A 1 271 ? 69.336 50.176 49.203 1.00 10.38 271 ASP A O 1
ATOM 2291 N N . ILE A 1 272 ? 70.457 50.033 51.131 1.00 8.07 272 ILE A N 1
ATOM 2292 C CA . ILE A 1 272 ? 70.853 48.638 50.954 1.00 8.83 272 ILE A CA 1
ATOM 2293 C C . ILE A 1 272 ? 70.327 47.829 52.112 1.00 8.40 272 ILE A C 1
ATOM 2294 O O . ILE A 1 272 ? 70.308 48.284 53.265 1.00 8.14 272 ILE A O 1
ATOM 2299 N N . THR A 1 273 ? 69.906 46.605 51.804 1.00 8.64 273 THR A N 1
ATOM 2300 C CA . THR A 1 273 ? 69.681 45.590 52.852 1.00 7.26 273 THR A CA 1
ATOM 2301 C C . THR A 1 273 ? 70.567 44.393 52.561 1.00 7.95 273 THR A C 1
ATOM 2302 O O . THR A 1 273 ? 70.623 43.907 51.417 1.00 8.07 273 THR A O 1
ATOM 2306 N N . ARG A 1 274 ? 71.204 43.875 53.620 1.00 7.64 274 ARG A N 1
ATOM 2307 C CA . ARG A 1 274 ? 71.885 42.587 53.550 1.00 8.03 274 ARG A CA 1
ATOM 2308 C C . ARG A 1 274 ? 71.483 41.826 54.804 1.00 9.01 274 ARG A C 1
ATOM 2309 O O . ARG A 1 274 ? 71.352 42.409 55.865 1.00 9.01 274 ARG A O 1
ATOM 2317 N N . THR A 1 275 ? 71.298 40.517 54.650 1.00 7.38 275 THR A N 1
ATOM 2318 C CA . THR A 1 275 ? 71.037 39.617 55.754 1.00 7.13 275 THR A CA 1
ATOM 2319 C C . THR A 1 275 ? 72.168 38.592 55.762 1.00 7.95 275 THR A C 1
ATOM 2320 O O . THR A 1 275 ? 72.568 38.066 54.717 1.00 8.51 275 THR A O 1
ATOM 2324 N N . PHE A 1 276 ? 72.673 38.282 56.951 1.00 6.85 276 PHE A N 1
ATOM 2325 C CA . PHE A 1 276 ? 73.798 37.360 57.056 1.00 7.32 276 PHE A CA 1
ATOM 2326 C C . PHE A 1 276 ? 73.828 36.699 58.416 1.00 7.53 276 PHE A C 1
ATOM 2327 O O . PHE A 1 276 ? 73.224 37.188 59.381 1.00 7.05 276 PHE A O 1
ATOM 2335 N N . PRO A 1 277 ? 74.516 35.554 58.524 1.00 6.82 277 PRO A N 1
ATOM 2336 C CA . PRO A 1 277 ? 74.593 34.883 59.809 1.00 6.50 277 PRO A CA 1
ATOM 2337 C C . PRO A 1 277 ? 75.480 35.599 60.803 1.00 7.45 277 PRO A C 1
ATOM 2338 O O . PRO A 1 277 ? 76.623 35.930 60.488 1.00 7.34 277 PRO A O 1
ATOM 2342 N N . VAL A 1 278 ? 74.971 35.793 62.010 1.00 8.76 278 VAL A N 1
ATOM 2343 C CA . VAL A 1 278 ? 75.755 36.411 63.086 1.00 7.67 278 VAL A CA 1
ATOM 2344 C C . VAL A 1 278 ? 77.090 35.684 63.295 1.00 8.19 278 VAL A C 1
ATOM 2345 O O . VAL A 1 278 ? 78.097 36.338 63.533 1.00 9.35 278 VAL A O 1
ATOM 2349 N N . ASN A 1 279 ? 77.087 34.351 63.197 1.00 7.85 279 ASN A N 1
ATOM 2350 C CA . ASN A 1 279 ? 78.303 33.556 63.431 1.00 7.70 279 ASN A CA 1
ATOM 2351 C C . ASN A 1 279 ? 79.100 33.225 62.162 1.00 9.68 279 ASN A C 1
ATOM 2352 O O . ASN A 1 279 ? 80.049 32.439 62.236 1.00 9.59 279 ASN A O 1
ATOM 2357 N N . GLY A 1 280 ? 78.711 33.786 61.017 1.00 8.18 280 GLY A N 1
ATOM 2358 C CA . GLY A 1 280 ? 79.495 33.598 59.789 1.00 8.24 280 GLY A CA 1
ATOM 2359 C C . GLY A 1 280 ? 79.096 32.421 58.927 1.00 9.71 280 GLY A C 1
ATOM 2360 O O . GLY A 1 280 ? 79.642 32.288 57.825 1.00 11.55 280 GLY A O 1
ATOM 2361 N N . LYS A 1 281 ? 78.169 31.570 59.401 1.00 7.75 281 LYS A N 1
ATOM 2362 C CA . LYS A 1 281 ? 77.789 30.354 58.677 1.00 8.80 281 LYS A CA 1
ATOM 2363 C C . LYS A 1 281 ? 76.274 30.184 58.670 1.00 10.01 281 LYS A C 1
ATOM 2364 O O . LYS A 1 281 ? 75.661 30.043 59.740 1.00 10.77 281 LYS A O 1
ATOM 2370 N N . PHE A 1 282 ? 75.658 30.207 57.485 1.00 9.00 282 PHE A N 1
ATOM 2371 C CA . PHE A 1 282 ? 74.227 29.922 57.374 1.00 9.00 282 PHE A CA 1
ATOM 2372 C C . PHE A 1 282 ? 73.924 28.488 57.808 1.00 8.09 282 PHE A C 1
ATOM 2373 O O . PHE A 1 282 ? 74.628 27.575 57.406 1.00 10.82 282 PHE A O 1
ATOM 2381 N N . THR A 1 283 ? 72.869 28.297 58.602 1.00 9.61 283 THR A N 1
ATOM 2382 C CA . THR A 1 283 ? 72.339 26.956 58.799 1.00 9.05 283 THR A CA 1
ATOM 2383 C C . THR A 1 283 ? 71.634 26.491 57.536 1.00 7.82 283 THR A C 1
ATOM 2384 O O . THR A 1 283 ? 71.338 27.292 56.642 1.00 8.65 283 THR A O 1
ATOM 2388 N N . GLN A 1 284 ? 71.348 25.198 57.448 1.00 10.45 284 GLN A N 1
ATOM 2389 C CA . GLN A 1 284 ? 70.623 24.688 56.286 1.00 9.73 284 GLN A CA 1
ATOM 2390 C C . GLN A 1 284 ? 69.277 25.381 56.089 1.00 9.44 284 GLN A C 1
ATOM 2391 O O . GLN A 1 284 ? 68.947 25.821 54.975 1.00 9.74 284 GLN A O 1
ATOM 2397 N N . ALA A 1 285 ? 68.516 25.541 57.175 1.00 9.44 285 ALA A N 1
ATOM 2398 C CA . ALA A 1 285 ? 67.227 26.195 57.078 1.00 9.49 285 ALA A CA 1
ATOM 2399 C C . ALA A 1 285 ? 67.365 27.649 56.599 1.00 6.59 285 ALA A C 1
ATOM 2400 O O . ALA A 1 285 ? 66.559 28.124 55.797 1.00 10.73 285 ALA A O 1
ATOM 2402 N N . GLN A 1 286 ? 68.363 28.366 57.123 1.00 8.36 286 GLN A N 1
ATOM 2403 C CA . GLN A 1 286 ? 68.574 29.769 56.755 1.00 8.45 286 GLN A CA 1
ATOM 2404 C C . GLN A 1 286 ? 68.955 29.888 55.287 1.00 6.83 286 GLN A C 1
ATOM 2405 O O . GLN A 1 286 ? 68.463 30.764 54.562 1.00 8.16 286 GLN A O 1
ATOM 2411 N N . ARG A 1 287 ? 69.822 28.989 54.838 1.00 7.33 287 ARG A N 1
ATOM 2412 C CA . ARG A 1 287 ? 70.266 28.966 53.463 1.00 9.16 287 ARG A CA 1
ATOM 2413 C C . ARG A 1 287 ? 69.089 28.674 52.518 1.00 8.16 287 ARG A C 1
ATOM 2414 O O . ARG A 1 287 ? 68.978 29.282 51.452 1.00 9.87 287 ARG A O 1
ATOM 2422 N N . GLU A 1 288 ? 68.192 27.771 52.924 1.00 8.38 288 GLU A N 1
ATOM 2423 C CA . GLU A 1 288 ? 67.042 27.413 52.097 1.00 8.73 288 GLU A CA 1
ATOM 2424 C C . GLU A 1 288 ? 66.141 28.632 51.835 1.00 10.31 288 GLU A C 1
ATOM 2425 O O . GLU A 1 288 ? 65.673 28.844 50.714 1.00 11.04 288 GLU A O 1
ATOM 2431 N N . ILE A 1 289 ? 65.896 29.440 52.864 1.00 8.38 289 ILE A N 1
ATOM 2432 C CA . ILE A 1 289 ? 65.089 30.658 52.673 1.00 7.88 289 ILE A CA 1
ATOM 2433 C C . ILE A 1 289 ? 65.908 31.706 51.915 1.00 8.37 289 ILE A C 1
ATOM 2434 O O . ILE A 1 289 ? 65.407 32.355 50.990 1.00 9.00 289 ILE A O 1
ATOM 2439 N N . TYR A 1 290 ? 67.174 31.867 52.295 1.00 7.62 290 TYR A N 1
ATOM 2440 C CA . TYR A 1 290 ? 68.058 32.847 51.651 1.00 7.37 290 TYR A CA 1
ATOM 2441 C C . TYR A 1 290 ? 68.116 32.632 50.141 1.00 8.13 290 TYR A C 1
ATOM 2442 O O . TYR A 1 290 ? 68.033 33.598 49.356 1.00 8.24 290 TYR A O 1
ATOM 2451 N N . ASP A 1 291 ? 68.234 31.374 49.725 1.00 8.60 291 ASP A N 1
ATOM 2452 C CA . ASP A 1 291 ? 68.352 31.068 48.294 1.00 9.06 291 ASP A CA 1
ATOM 2453 C C . ASP A 1 291 ? 67.144 31.558 47.481 1.00 8.04 291 ASP A C 1
ATOM 2454 O O . ASP A 1 291 ? 67.293 32.006 46.333 1.00 10.90 291 ASP A O 1
ATOM 2459 N N . ILE A 1 292 ? 65.953 31.509 48.079 1.00 8.12 292 ILE A N 1
ATOM 2460 C CA . ILE A 1 292 ? 64.738 31.961 47.410 1.00 8.28 292 ILE A CA 1
ATOM 2461 C C . ILE A 1 292 ? 64.750 33.487 47.249 1.00 8.45 292 ILE A C 1
ATOM 2462 O O . ILE A 1 292 ? 64.410 34.040 46.202 1.00 9.03 292 ILE A O 1
ATOM 2467 N N . VAL A 1 293 ? 65.111 34.186 48.315 1.00 7.58 293 VAL A N 1
ATOM 2468 C CA . VAL A 1 293 ? 65.174 35.643 48.256 1.00 6.32 293 VAL A CA 1
ATOM 2469 C C . VAL A 1 293 ? 66.255 36.078 47.270 1.00 7.30 293 VAL A C 1
ATOM 2470 O O . VAL A 1 293 ? 66.041 37.004 46.499 1.00 9.22 293 VAL A O 1
ATOM 2474 N N . LEU A 1 294 ? 67.411 35.412 47.274 1.00 7.51 294 LEU A N 1
ATOM 2475 C CA . LEU A 1 294 ? 68.483 35.777 46.342 1.00 8.04 294 LEU A CA 1
ATOM 2476 C C . LEU A 1 294 ? 68.085 35.515 44.894 1.00 7.60 294 LEU A C 1
ATOM 2477 O O . LEU A 1 294 ? 68.363 36.330 44.015 1.00 9.68 294 LEU A O 1
ATOM 2482 N N . GLU A 1 295 ? 67.439 34.377 44.629 1.00 7.65 295 GLU A N 1
ATOM 2483 C CA . GLU A 1 295 ? 66.991 34.118 43.258 1.00 9.13 295 GLU A CA 1
ATOM 2484 C C . GLU A 1 295 ? 66.009 35.209 42.807 1.00 8.65 295 GLU A C 1
ATOM 2485 O O . GLU A 1 295 ? 66.038 35.681 41.667 1.00 9.54 295 GLU A O 1
ATOM 2491 N N . SER A 1 296 ? 65.138 35.621 43.726 1.00 8.23 296 SER A N 1
ATOM 2492 C CA . SER A 1 296 ? 64.196 36.697 43.438 1.00 8.59 296 SER A CA 1
ATOM 2493 C C . SER A 1 296 ? 64.934 37.965 43.049 1.00 7.58 296 SER A C 1
ATOM 2494 O O . SER A 1 296 ? 64.556 38.647 42.082 1.00 9.15 296 SER A O 1
ATOM 2497 N N . LEU A 1 297 ? 65.961 38.336 43.817 1.00 7.87 297 LEU A N 1
ATOM 2498 C CA . LEU A 1 297 ? 66.713 39.549 43.517 1.00 8.13 297 LEU A CA 1
ATOM 2499 C C . LEU A 1 297 ? 67.501 39.428 42.217 1.00 8.40 297 LEU A C 1
ATOM 2500 O O . LEU A 1 297 ? 67.482 40.313 41.368 1.00 8.70 297 LEU A O 1
ATOM 2505 N N . GLU A 1 298 ? 68.177 38.301 42.048 1.00 8.72 298 GLU A N 1
ATOM 2506 C CA . GLU A 1 298 ? 68.993 38.109 40.833 1.00 9.37 298 GLU A CA 1
ATOM 2507 C C . GLU A 1 298 ? 68.129 38.141 39.559 1.00 7.82 298 GLU A C 1
ATOM 2508 O O . GLU A 1 298 ? 68.515 38.721 38.560 1.00 8.86 298 GLU A O 1
ATOM 2514 N N . THR A 1 299 ? 66.961 37.519 39.614 1.00 7.48 299 THR A N 1
ATOM 2515 C CA . THR A 1 299 ? 66.042 37.515 38.482 1.00 6.11 299 THR A CA 1
ATOM 2516 C C . THR A 1 299 ? 65.541 38.940 38.224 1.00 9.12 299 THR A C 1
ATOM 2517 O O . THR A 1 299 ? 65.508 39.402 37.074 1.00 8.83 299 THR A O 1
ATOM 2521 N N . SER A 1 300 ? 65.192 39.665 39.282 1.00 7.94 30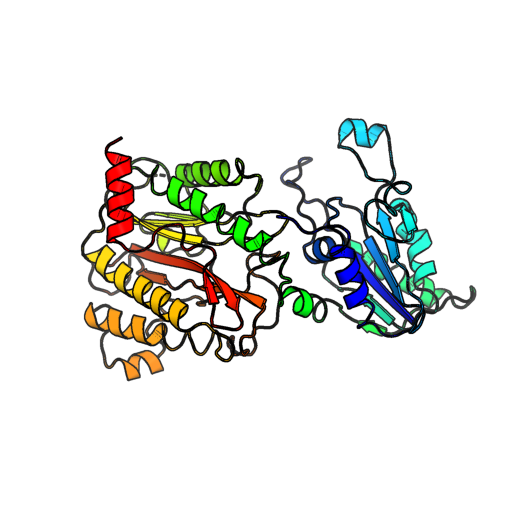0 SER A N 1
ATOM 2522 C CA . SER A 1 300 ? 64.759 41.048 39.119 1.00 8.81 300 SER A CA 1
ATOM 2523 C C . SER A 1 300 ? 65.832 41.915 38.457 1.00 8.93 300 SER A C 1
ATOM 2524 O O . SER A 1 300 ? 65.550 42.758 37.602 1.00 9.36 300 SER A O 1
ATOM 2527 N N . LEU A 1 301 ? 67.079 41.716 38.868 1.00 7.86 301 LEU A N 1
ATOM 2528 C CA . LEU A 1 301 ? 68.184 42.489 38.304 1.00 9.15 301 LEU A CA 1
ATOM 2529 C C . LEU A 1 301 ? 68.417 42.172 36.840 1.00 9.67 301 LEU A C 1
ATOM 2530 O O . LEU A 1 301 ? 68.835 43.041 36.076 1.00 10.64 301 LEU A O 1
ATOM 2535 N N . ARG A 1 302 ? 68.156 40.935 36.420 1.00 8.30 302 ARG A N 1
ATOM 2536 C CA . ARG A 1 302 ? 68.222 40.573 35.018 1.00 9.37 302 ARG A CA 1
ATOM 2537 C C . ARG A 1 302 ? 67.119 41.230 34.204 1.00 10.15 302 ARG A C 1
ATOM 2538 O O . ARG A 1 302 ? 67.348 41.619 33.055 1.00 12.57 302 ARG A O 1
ATOM 2546 N N . LEU A 1 303 ? 65.929 41.335 34.802 1.00 8.19 303 LEU A N 1
ATOM 2547 C CA . LEU A 1 303 ? 64.716 41.790 34.102 1.00 9.52 303 LEU A CA 1
ATOM 2548 C C . LEU A 1 303 ? 64.552 43.298 34.017 1.00 9.59 303 LEU A C 1
ATOM 2549 O O . LEU A 1 303 ? 64.057 43.814 33.012 1.00 10.48 303 LEU A O 1
ATOM 2554 N N . TYR A 1 304 ? 64.904 44.039 35.064 1.00 8.00 304 TYR A N 1
ATOM 2555 C CA . TYR A 1 304 ? 64.587 45.460 35.059 1.00 7.45 304 TYR A CA 1
ATOM 2556 C C . TYR A 1 304 ? 65.260 46.181 33.896 1.00 7.99 304 TYR A C 1
ATOM 2557 O O . TYR A 1 304 ? 66.473 46.061 33.677 1.00 8.98 304 TYR A O 1
ATOM 2566 N N . ARG A 1 305 ? 64.461 46.966 33.174 1.00 7.70 305 ARG A N 1
ATOM 2567 C CA . ARG A 1 305 ? 64.869 47.595 31.924 1.00 7.37 305 ARG A CA 1
ATOM 2568 C C . ARG A 1 305 ? 63.760 48.527 31.469 1.00 8.29 305 ARG A C 1
ATOM 2569 O O . ARG A 1 305 ? 62.625 48.448 31.938 1.00 7.96 305 ARG A O 1
ATOM 2577 N N . PRO A 1 306 ? 64.066 49.427 30.531 1.00 7.76 306 PRO A N 1
ATOM 2578 C CA . PRO A 1 306 ? 62.992 50.219 29.975 1.00 8.41 306 PRO A CA 1
ATOM 2579 C C . PRO A 1 306 ? 61.937 49.336 29.348 1.00 9.58 306 PRO A C 1
ATOM 2580 O O . PRO A 1 306 ? 62.252 48.347 28.677 1.00 10.50 306 PRO A O 1
ATOM 2584 N N . GLY A 1 307 ? 60.683 49.678 29.580 1.00 9.29 307 GLY A N 1
ATOM 2585 C CA . GLY A 1 307 ? 59.562 49.003 28.928 1.00 10.12 307 GLY A CA 1
ATOM 2586 C C . GLY A 1 307 ? 58.871 47.949 29.766 1.00 11.73 307 GLY A C 1
ATOM 2587 O O . GLY A 1 307 ? 57.788 47.483 29.396 1.00 15.27 307 GLY A O 1
ATOM 2588 N N . THR A 1 308 ? 59.503 47.504 30.855 1.00 8.78 308 THR A N 1
ATOM 2589 C CA . THR A 1 308 ? 58.816 46.679 31.839 1.00 8.60 308 THR A CA 1
ATOM 2590 C C . THR A 1 308 ? 58.309 47.570 32.974 1.00 8.59 308 THR A C 1
ATOM 2591 O O . THR A 1 308 ? 58.316 48.778 32.843 1.00 9.76 308 THR A O 1
ATOM 2595 N N . SER A 1 309 ? 57.816 46.973 34.051 1.00 8.42 309 SER A N 1
ATOM 2596 C CA . SER A 1 309 ? 57.290 47.718 35.189 1.00 8.38 309 SER A CA 1
ATOM 2597 C C . SER A 1 309 ? 57.598 46.978 36.470 1.00 8.29 309 SER A C 1
ATOM 2598 O O . SER A 1 309 ? 57.870 45.769 36.462 1.00 8.37 309 SER A O 1
ATOM 2601 N N . ILE A 1 310 ? 57.512 47.703 37.582 1.00 7.98 310 ILE A N 1
ATOM 2602 C CA . ILE A 1 310 ? 57.630 47.092 38.884 1.00 8.30 310 ILE A CA 1
ATOM 2603 C C . ILE A 1 310 ? 56.576 45.975 39.046 1.00 8.70 310 ILE A C 1
ATOM 2604 O O . ILE A 1 310 ? 56.869 44.883 39.556 1.00 8.93 310 ILE A O 1
ATOM 2609 N N . LEU A 1 311 ? 55.351 46.221 38.595 1.00 7.91 311 LEU A N 1
ATOM 2610 C CA . LEU A 1 311 ? 54.287 45.209 38.667 1.00 8.18 311 LEU A CA 1
ATOM 2611 C C . LEU A 1 311 ? 54.661 43.922 37.920 1.00 8.83 311 LEU A C 1
ATOM 2612 O O . LEU A 1 311 ? 54.501 42.809 38.450 1.00 9.89 311 LEU A O 1
ATOM 2617 N N . GLU A 1 312 ? 55.194 44.071 36.710 1.00 8.81 312 GLU A N 1
ATOM 2618 C CA A GLU A 1 312 ? 55.564 42.906 35.880 0.80 9.61 312 GLU A CA 1
ATOM 2619 C CA B GLU A 1 312 ? 55.555 42.906 35.893 0.20 9.31 312 GLU A CA 1
ATOM 2620 C C . GLU A 1 312 ? 56.673 42.101 36.544 1.00 9.17 312 GLU A C 1
ATOM 2621 O O . GLU A 1 312 ? 56.600 40.862 36.624 1.00 10.66 312 GLU A O 1
ATOM 2632 N N . VAL A 1 313 ? 57.706 42.788 37.018 1.00 8.34 313 VAL A N 1
ATOM 2633 C CA . VAL A 1 313 ? 58.832 42.086 37.679 1.00 9.17 313 VAL A CA 1
ATOM 2634 C C . VAL A 1 313 ? 58.367 41.436 38.978 1.00 8.34 313 VAL A C 1
ATOM 2635 O O . VAL A 1 313 ? 58.770 40.330 39.303 1.00 10.48 313 VAL A O 1
ATOM 2639 N N . THR A 1 314 ? 57.512 42.120 39.737 1.00 8.97 314 THR A N 1
ATOM 2640 C CA . THR A 1 314 ? 56.930 41.544 40.953 1.00 8.61 314 THR A CA 1
ATOM 2641 C C . THR A 1 314 ? 56.246 40.196 40.676 1.00 10.36 314 THR A C 1
ATOM 2642 O O . THR A 1 314 ? 56.380 39.256 41.460 1.00 10.45 314 THR A O 1
ATOM 2646 N N . GLY A 1 315 ? 55.526 40.086 39.565 1.00 9.78 315 GLY A N 1
ATOM 2647 C CA . GLY A 1 315 ? 54.886 38.827 39.203 1.00 11.39 315 GLY A CA 1
ATOM 2648 C C . GLY A 1 315 ? 55.884 37.688 39.080 1.00 10.27 315 GLY A C 1
ATOM 2649 O O . GLY A 1 315 ? 55.617 36.553 39.491 1.00 11.83 315 GLY A O 1
ATOM 2650 N N . GLU A 1 316 ? 57.049 37.983 38.520 1.00 10.45 316 GLU A N 1
ATOM 2651 C CA A GLU A 1 316 ? 58.090 36.969 38.377 0.70 10.87 316 GLU A CA 1
ATOM 2652 C CA B GLU A 1 316 ? 58.092 36.972 38.369 0.30 9.37 316 GLU A CA 1
ATOM 2653 C C . GLU A 1 316 ? 58.634 36.570 39.748 1.00 9.74 316 GLU A C 1
ATOM 2654 O O . GLU A 1 316 ? 58.867 35.380 40.026 1.00 11.38 316 GLU A O 1
ATOM 2665 N N . VAL A 1 317 ? 58.831 37.555 40.619 1.00 9.51 317 VAL A N 1
ATOM 2666 C CA . VAL A 1 317 ? 59.307 37.277 41.982 1.00 8.21 317 VAL A CA 1
ATOM 2667 C C . VAL A 1 317 ? 58.308 36.426 42.770 1.00 8.94 317 VAL A C 1
ATOM 2668 O O . VAL A 1 317 ? 58.700 35.478 43.462 1.00 10.18 317 VAL A O 1
ATOM 2672 N N . VAL A 1 318 ? 57.023 36.779 42.680 1.00 9.76 318 VAL A N 1
ATOM 2673 C CA . VAL A 1 318 ? 55.983 35.999 43.368 1.00 9.26 318 VAL A CA 1
ATOM 2674 C C . VAL A 1 318 ? 56.034 34.527 42.944 1.00 11.82 318 VAL A C 1
ATOM 2675 O O . VAL A 1 318 ? 55.909 33.636 43.788 1.00 11.55 318 VAL A O 1
ATOM 2679 N N . ARG A 1 319 ? 56.233 34.261 41.654 1.00 10.18 319 ARG A N 1
ATOM 2680 C CA . ARG A 1 319 ? 56.326 32.870 41.188 1.00 10.58 319 ARG A CA 1
ATOM 2681 C C . ARG A 1 319 ? 57.529 32.142 41.788 1.00 9.92 319 ARG A C 1
ATOM 2682 O O . ARG A 1 319 ? 57.424 30.986 42.196 1.00 10.71 319 ARG A O 1
ATOM 2690 N N . ILE A 1 320 ? 58.675 32.820 41.829 1.00 8.65 320 ILE A N 1
ATOM 2691 C CA . ILE A 1 320 ? 59.887 32.261 42.442 1.00 9.28 320 ILE A CA 1
ATOM 2692 C C . ILE A 1 320 ? 59.630 31.943 43.918 1.00 9.32 320 ILE A C 1
ATOM 2693 O O . ILE A 1 320 ? 59.995 30.879 44.423 1.00 10.24 320 ILE A O 1
ATOM 2698 N N . MET A 1 321 ? 58.988 32.877 44.619 1.00 10.27 321 MET A N 1
ATOM 2699 C CA . MET A 1 321 ? 58.726 32.699 46.050 1.00 9.42 321 MET A CA 1
ATOM 2700 C C . MET A 1 321 ? 57.768 31.554 46.306 1.00 9.92 321 MET A C 1
ATOM 2701 O O . MET A 1 321 ? 58.054 30.681 47.105 1.00 10.57 321 MET A O 1
ATOM 2706 N N . VAL A 1 322 ? 56.634 31.559 45.621 1.00 9.73 322 VAL A N 1
ATOM 2707 C CA . VAL A 1 322 ? 55.646 30.493 45.835 1.00 9.88 322 VAL A CA 1
ATOM 2708 C C . VAL A 1 322 ? 56.258 29.134 45.498 1.00 11.07 322 VAL A C 1
ATOM 2709 O O . VAL A 1 322 ? 56.101 28.171 46.255 1.00 10.44 322 VAL A O 1
ATOM 2713 N N . SER A 1 323 ? 56.982 29.052 44.386 1.00 9.81 323 SER A N 1
ATOM 2714 C CA . SER A 1 323 ? 57.610 27.798 43.972 1.00 11.14 323 SER A CA 1
ATOM 2715 C C . SER A 1 323 ? 58.593 27.287 45.022 1.00 9.15 323 SER A C 1
ATOM 2716 O O . SER A 1 323 ? 58.602 26.090 45.358 1.00 11.24 323 SER A O 1
ATOM 2719 N N . GLY A 1 324 ? 59.416 28.204 45.540 1.00 10.12 324 GLY A N 1
ATOM 2720 C CA . GLY A 1 324 ? 60.411 27.861 46.553 1.00 9.53 324 GLY A CA 1
ATOM 2721 C C . GLY A 1 324 ? 59.769 27.437 47.867 1.00 9.87 324 GLY A C 1
ATOM 2722 O O . GLY A 1 324 ? 60.236 26.495 48.529 1.00 12.18 324 GLY A O 1
ATOM 2723 N N . LEU A 1 325 ? 58.714 28.142 48.265 1.00 10.66 325 LEU A N 1
ATOM 2724 C CA . LEU A 1 325 ? 58.032 27.850 49.523 1.00 9.91 325 LEU A CA 1
ATOM 2725 C C . LEU A 1 325 ? 57.285 26.517 49.460 1.00 11.98 325 LEU A C 1
ATOM 2726 O O . LEU A 1 325 ? 57.218 25.798 50.453 1.00 12.55 325 LEU A O 1
ATOM 2731 N N . VAL A 1 326 ? 56.743 26.187 48.293 1.00 11.74 326 VAL A N 1
ATOM 2732 C CA . VAL A 1 326 ? 56.119 24.868 48.089 1.00 11.55 326 VAL A CA 1
ATOM 2733 C C . VAL A 1 326 ? 57.150 23.743 48.234 1.00 12.66 326 VAL A C 1
ATOM 2734 O O . VAL A 1 326 ? 56.894 22.745 48.908 1.00 13.02 326 VAL A O 1
ATOM 2738 N N . LYS A 1 327 ? 58.318 23.914 47.624 1.00 12.62 327 LYS A N 1
ATOM 2739 C CA . LYS A 1 327 ? 59.405 22.939 47.713 1.00 14.59 327 LYS A CA 1
ATOM 2740 C C . LYS A 1 327 ? 59.861 22.659 49.153 1.00 14.68 327 LYS A C 1
ATOM 2741 O O . LYS A 1 327 ? 60.227 21.526 49.479 1.00 14.61 327 LYS A O 1
ATOM 2747 N N . LEU A 1 328 ? 59.817 23.678 50.011 1.00 13.16 328 LEU A N 1
ATOM 2748 C CA . LEU A 1 328 ? 60.210 23.528 51.414 1.00 13.98 328 LEU A CA 1
ATOM 2749 C C . LEU A 1 328 ? 59.077 23.070 52.347 1.00 14.26 328 LEU A C 1
ATOM 2750 O O . LEU A 1 328 ? 59.328 22.784 53.516 1.00 16.50 328 LEU A O 1
ATOM 2755 N N . GLY A 1 329 ? 57.847 23.002 51.843 1.00 14.35 329 GLY A N 1
ATOM 2756 C CA . GLY A 1 329 ? 56.689 22.648 52.663 1.00 13.57 329 GLY A CA 1
ATOM 2757 C C . GLY A 1 329 ? 56.091 23.772 53.489 1.00 13.99 329 GLY A C 1
ATOM 2758 O O . GLY A 1 329 ? 55.252 23.529 54.360 1.00 16.39 329 GLY A O 1
ATOM 2759 N N . ILE A 1 330 ? 56.503 25.009 53.215 1.00 11.23 330 ILE A N 1
ATOM 2760 C CA . ILE A 1 330 ? 55.966 26.179 53.903 1.00 13.60 330 ILE A CA 1
ATOM 2761 C C . ILE A 1 330 ? 54.584 26.533 53.345 1.00 15.09 330 ILE A C 1
ATOM 2762 O O . ILE A 1 330 ? 53.685 26.946 54.092 1.00 17.75 330 ILE A O 1
ATOM 2767 N N . LEU A 1 331 ? 54.443 26.394 52.027 1.00 14.41 331 LEU A N 1
ATOM 2768 C CA . LEU A 1 331 ? 53.154 26.451 51.350 1.00 15.39 331 LEU A CA 1
ATOM 2769 C C . LEU A 1 331 ? 52.847 25.066 50.827 1.00 15.65 331 LEU A C 1
ATOM 2770 O O . LEU A 1 331 ? 53.752 24.289 50.522 1.00 15.88 331 LEU A O 1
ATOM 2775 N N . LYS A 1 332 ? 51.560 24.759 50.737 1.00 19.25 332 LYS A N 1
ATOM 2776 C CA . LYS A 1 332 ? 51.111 23.473 50.219 1.00 20.72 332 LYS A CA 1
ATOM 2777 C C . LYS A 1 332 ? 50.055 23.720 49.166 1.00 18.61 332 LYS A C 1
ATOM 2778 O O . LYS A 1 332 ? 49.116 24.491 49.387 1.00 19.30 332 LYS A O 1
ATOM 2784 N N . GLY A 1 333 ? 50.229 23.083 48.018 1.00 18.36 333 GLY A N 1
ATOM 2785 C CA . GLY A 1 333 ? 49.228 23.117 46.954 1.00 20.92 333 GLY A CA 1
ATOM 2786 C C . GLY A 1 333 ? 49.838 23.336 45.591 1.00 20.44 333 GLY A C 1
ATOM 2787 O O . GLY A 1 333 ? 51.053 23.230 45.415 1.00 22.25 333 GLY A O 1
ATOM 2788 N N . ASP A 1 334 ? 48.972 23.627 44.621 1.00 20.95 334 ASP A N 1
ATOM 2789 C CA . ASP A 1 334 ? 49.379 23.878 43.246 1.00 19.50 334 ASP A CA 1
ATOM 2790 C C . ASP A 1 334 ? 49.924 25.305 43.133 1.00 18.65 334 ASP A C 1
ATOM 2791 O O . ASP A 1 334 ? 49.276 26.255 43.563 1.00 18.35 334 ASP A O 1
ATOM 2796 N N . VAL A 1 335 ? 51.106 25.439 42.542 1.00 18.60 335 VAL A N 1
ATOM 2797 C CA . VAL A 1 335 ? 51.801 26.730 42.460 1.00 18.20 335 VAL A CA 1
ATOM 2798 C C . VAL A 1 335 ? 50.916 27.804 41.815 1.00 17.70 335 VAL A C 1
ATOM 2799 O O . VAL A 1 335 ? 50.751 28.879 42.367 1.00 16.25 335 VAL A O 1
ATOM 2803 N N . ASP A 1 336 ? 50.310 27.509 40.668 1.00 17.43 336 ASP A N 1
ATOM 2804 C CA . ASP A 1 336 ? 49.492 28.527 39.996 1.00 18.14 336 ASP A CA 1
ATOM 2805 C C . ASP A 1 336 ? 48.255 28.901 40.814 1.00 17.49 336 ASP A C 1
ATOM 2806 O O . ASP A 1 336 ? 47.883 30.071 40.861 1.00 16.18 336 ASP A O 1
ATOM 2811 N N . GLU A 1 337 ? 47.629 27.923 41.470 1.00 17.86 337 GLU A N 1
ATOM 2812 C CA . GLU A 1 337 ? 46.491 28.221 42.352 1.00 17.83 337 GLU A CA 1
ATOM 2813 C C . GLU A 1 337 ? 46.919 29.102 43.528 1.00 16.61 337 GLU A C 1
ATOM 2814 O O . GLU A 1 337 ? 46.224 30.050 43.889 1.00 18.37 337 GLU A O 1
ATOM 2820 N N . LEU A 1 338 ? 48.064 28.774 44.122 1.00 14.29 338 LEU A N 1
ATOM 2821 C CA . LEU A 1 338 ? 48.621 29.561 45.236 1.00 15.00 338 LEU A CA 1
ATOM 2822 C C . LEU A 1 338 ? 48.941 30.989 44.812 1.00 15.76 338 LEU A C 1
ATOM 2823 O O . LEU A 1 338 ? 48.664 31.937 45.547 1.00 15.17 338 LEU A O 1
ATOM 2828 N N . ILE A 1 339 ? 49.518 31.138 43.626 1.00 15.31 339 ILE A N 1
ATOM 2829 C CA . ILE A 1 339 ? 49.783 32.475 43.071 1.00 16.25 339 ILE A CA 1
ATOM 2830 C C . ILE A 1 339 ? 48.463 33.244 42.919 1.00 15.31 339 ILE A C 1
ATOM 2831 O O . ILE A 1 339 ? 48.357 34.395 43.325 1.00 17.49 339 ILE A O 1
ATOM 2836 N N . ALA A 1 340 ? 47.440 32.585 42.377 1.00 17.51 340 ALA A N 1
ATOM 2837 C CA . ALA A 1 340 ? 46.129 33.222 42.217 1.00 18.77 340 ALA A CA 1
ATOM 2838 C C . ALA A 1 340 ? 45.506 33.664 43.547 1.00 20.09 340 ALA A C 1
ATOM 2839 O O . ALA A 1 340 ? 44.750 34.637 43.588 1.00 23.62 340 ALA A O 1
ATOM 2841 N N . GLN A 1 341 ? 45.827 32.945 44.623 1.00 18.14 341 GLN A N 1
ATOM 2842 C CA . GLN A 1 341 ? 45.347 33.261 45.969 1.00 18.58 341 GLN A CA 1
ATOM 2843 C C . GLN A 1 341 ? 46.263 34.249 46.720 1.00 19.06 341 GLN A C 1
ATOM 2844 O O . GLN A 1 341 ? 45.971 34.589 47.862 1.00 20.29 341 GLN A O 1
ATOM 2850 N N . ASN A 1 342 ? 47.343 34.701 46.082 1.00 18.39 342 ASN A N 1
ATOM 2851 C CA . ASN A 1 342 ? 48.358 35.547 46.745 1.00 17.25 342 ASN A CA 1
ATOM 2852 C C . ASN A 1 342 ? 48.850 34.907 48.036 1.00 16.78 342 ASN A C 1
ATOM 2853 O O . ASN A 1 342 ? 49.007 35.580 49.059 1.00 16.66 342 ASN A O 1
ATOM 2858 N N . ALA A 1 343 ? 49.115 33.603 47.973 1.00 14.81 343 ALA A N 1
ATOM 2859 C CA . ALA A 1 343 ? 49.480 32.811 49.141 1.00 14.91 343 ALA A CA 1
ATOM 2860 C C . ALA A 1 343 ? 50.850 33.179 49.730 1.00 13.52 343 ALA A C 1
ATOM 2861 O O . ALA A 1 343 ? 51.170 32.777 50.843 1.00 14.44 343 ALA A O 1
ATOM 2863 N N . HIS A 1 344 ? 51.653 33.904 48.966 1.00 13.53 344 HIS A N 1
ATOM 2864 C CA . HIS A 1 344 ? 52.952 34.396 49.445 1.00 12.77 344 HIS A CA 1
ATOM 2865 C C . HIS A 1 344 ? 52.829 35.519 50.463 1.00 13.51 344 HIS A C 1
ATOM 2866 O O . HIS A 1 344 ? 53.797 35.797 51.174 1.00 12.74 344 HIS A O 1
ATOM 2873 N N . ARG A 1 345 ? 51.665 36.165 50.542 1.00 13.43 345 ARG A N 1
ATOM 2874 C CA A ARG A 1 345 ? 51.530 37.428 51.291 0.60 15.82 345 ARG A CA 1
ATOM 2875 C CA B ARG A 1 345 ? 51.548 37.434 51.281 0.40 13.99 345 ARG A CA 1
ATOM 2876 C C . ARG A 1 345 ? 51.833 37.364 52.791 1.00 15.63 345 ARG A C 1
ATOM 2877 O O . ARG A 1 345 ? 52.334 38.338 53.362 1.00 14.49 345 ARG A O 1
ATOM 2892 N N . PRO A 1 346 ? 51.540 36.234 53.445 1.00 12.50 346 PRO A N 1
ATOM 2893 C CA . PRO A 1 346 ? 51.955 36.158 54.849 1.00 14.56 346 PRO A CA 1
ATOM 2894 C C . PRO A 1 346 ? 53.462 36.231 55.059 1.00 15.39 346 PRO A C 1
ATOM 2895 O O . PRO A 1 346 ? 53.906 36.550 56.165 1.00 16.45 346 PRO A O 1
ATOM 2899 N N . PHE A 1 347 ? 54.231 35.940 54.006 1.00 11.25 347 PHE A N 1
ATOM 2900 C CA . PHE A 1 347 ? 55.689 35.880 54.090 1.00 10.86 347 PHE A CA 1
ATOM 2901 C C . PHE A 1 347 ? 56.423 36.985 53.344 1.00 10.26 347 PHE A C 1
ATOM 2902 O O . PHE A 1 347 ? 57.568 37.282 53.666 1.00 10.40 347 PHE A O 1
ATOM 2910 N N . PHE A 1 348 ? 55.769 37.593 52.360 1.00 10.70 348 PHE A N 1
ATOM 2911 C CA . PHE A 1 348 ? 56.328 38.718 51.605 1.00 10.03 348 PHE A CA 1
ATOM 2912 C C . PHE A 1 348 ? 55.210 39.734 51.474 1.00 12.44 348 PHE A C 1
ATOM 2913 O O . PHE A 1 348 ? 54.355 39.618 50.584 1.00 13.08 348 PHE A O 1
ATOM 2921 N N . MET A 1 349 ? 55.178 40.681 52.412 1.00 12.00 349 MET A N 1
ATOM 2922 C CA . MET A 1 349 ? 54.012 41.552 52.593 1.00 13.51 349 MET A CA 1
ATOM 2923 C C . MET A 1 349 ? 54.267 42.996 52.254 1.00 13.51 349 MET A C 1
ATOM 2924 O O . MET A 1 349 ? 53.470 43.883 52.617 1.00 16.28 349 MET A O 1
ATOM 2929 N N . HIS A 1 350 ? 55.368 43.259 51.567 1.00 11.22 350 HIS A N 1
ATOM 2930 C CA . HIS A 1 350 ? 55.677 44.587 51.100 1.00 11.13 350 HIS A CA 1
ATOM 2931 C C . HIS A 1 350 ? 56.002 44.594 49.603 1.00 11.21 350 HIS A C 1
ATOM 2932 O O . HIS A 1 350 ? 56.000 43.547 48.953 1.00 14.63 350 HIS A O 1
ATOM 2939 N N . GLY A 1 351 ? 56.176 45.793 49.067 1.00 12.73 351 GLY A N 1
ATOM 2940 C CA . GLY A 1 351 ? 56.502 45.958 47.664 1.00 12.35 351 GLY A CA 1
ATOM 2941 C C . GLY A 1 351 ? 57.930 45.584 47.353 1.00 11.43 351 GLY A C 1
ATOM 2942 O O . GLY A 1 351 ? 58.806 45.667 48.212 1.00 12.64 351 GLY A O 1
ATOM 2943 N N . LEU A 1 352 ? 58.169 45.217 46.107 1.00 9.66 352 LEU A N 1
ATOM 2944 C CA . LEU A 1 352 ? 59.521 44.886 45.644 1.00 8.96 352 LEU A CA 1
ATOM 2945 C C . LEU A 1 352 ? 60.431 46.106 45.501 1.00 8.86 352 LEU A C 1
ATOM 2946 O O . LEU A 1 352 ? 61.638 46.016 45.737 1.00 9.36 352 LEU A O 1
ATOM 2951 N N . SER A 1 353 ? 59.857 47.235 45.086 1.00 8.08 353 SER A N 1
ATOM 2952 C CA . SER A 1 353 ? 60.663 48.370 44.635 1.00 8.36 353 SER A CA 1
ATOM 2953 C C . SER A 1 353 ? 60.006 49.688 44.936 1.00 8.46 353 SER A C 1
ATOM 2954 O O . SER A 1 353 ? 58.786 49.812 44.814 1.00 11.12 353 SER A O 1
ATOM 2957 N N . HIS A 1 354 ? 60.824 50.663 45.295 1.00 8.66 354 HIS A N 1
ATOM 2958 C CA . HIS A 1 354 ? 60.366 52.044 45.411 1.00 8.35 354 HIS A CA 1
ATOM 2959 C C . HIS A 1 354 ? 61.373 52.944 44.715 1.00 8.21 354 HIS A C 1
ATOM 2960 O O . HIS A 1 354 ? 62.567 52.623 44.608 1.00 7.60 354 HIS A O 1
ATOM 2967 N N . TRP A 1 355 ? 60.910 54.113 44.265 1.00 7.91 355 TRP A N 1
ATOM 2968 C CA . TRP A 1 355 ? 61.814 55.105 43.715 1.00 7.44 355 TRP A CA 1
ATOM 2969 C C . TRP A 1 355 ? 62.827 55.560 44.767 1.00 7.29 355 TRP A C 1
ATOM 2970 O O . TRP A 1 355 ? 62.512 55.574 45.955 1.00 7.40 355 TRP A O 1
ATOM 2981 N N . LEU A 1 356 ? 63.973 56.047 44.311 1.00 7.07 356 LEU A N 1
ATOM 2982 C CA . LEU A 1 356 ? 65.078 56.473 45.192 1.00 6.86 356 LEU A CA 1
ATOM 2983 C C . LEU A 1 356 ? 65.593 57.819 44.686 1.00 9.28 356 LEU A C 1
ATOM 2984 O O . LEU A 1 356 ? 65.730 58.016 43.467 1.00 9.06 356 LEU A O 1
ATOM 2989 N N . GLY A 1 357 ? 65.922 58.748 45.597 1.00 7.92 357 GLY A N 1
ATOM 2990 C CA . GLY A 1 357 ? 66.456 60.028 45.186 1.00 8.30 357 GLY A CA 1
ATOM 2991 C C . GLY A 1 357 ? 66.750 60.889 46.387 1.00 9.38 357 GLY A C 1
ATOM 2992 O O . GLY A 1 357 ? 67.387 60.418 47.337 1.00 8.56 357 GLY A O 1
ATOM 2993 N N . LEU A 1 358 ? 66.256 62.123 46.371 1.00 7.72 358 LEU A N 1
ATOM 2994 C CA . LEU A 1 358 ? 66.434 63.041 47.497 1.00 7.42 358 LEU A CA 1
ATOM 2995 C C . LEU A 1 358 ? 65.679 62.555 48.741 1.00 9.46 358 LEU A C 1
ATOM 2996 O O . LEU A 1 358 ? 65.950 63.009 49.862 1.00 10.87 358 LEU A O 1
ATOM 3001 N N . ASP A 1 359 ? 64.696 61.699 48.523 1.00 7.80 359 ASP A N 1
ATOM 3002 C CA . ASP A 1 359 ? 64.058 60.946 49.608 1.00 7.87 359 ASP A CA 1
ATOM 3003 C C . ASP A 1 359 ? 64.249 59.468 49.369 1.00 7.07 359 ASP A C 1
ATOM 3004 O O . ASP A 1 359 ? 64.279 58.999 48.223 1.00 9.02 359 ASP A O 1
ATOM 3009 N N . VAL A 1 360 ? 64.401 58.709 50.452 1.00 7.99 360 VAL A N 1
ATOM 3010 C CA . VAL A 1 360 ? 64.549 57.254 50.299 1.00 8.34 360 VAL A CA 1
ATOM 3011 C C . VAL A 1 360 ? 63.329 56.608 49.673 1.00 8.29 360 VAL A C 1
ATOM 3012 O O . VAL A 1 360 ? 63.473 55.774 48.784 1.00 9.20 360 VAL A O 1
ATOM 3016 N N . HIS A 1 361 ? 62.139 57.026 50.089 1.00 8.69 361 HIS A N 1
ATOM 3017 C CA . HIS A 1 361 ? 60.909 56.688 49.366 1.00 8.01 361 HIS A CA 1
ATOM 3018 C C . HIS A 1 361 ? 60.609 57.884 48.466 1.00 8.67 361 HIS A C 1
ATOM 3019 O O . HIS A 1 361 ? 59.927 58.842 48.851 1.00 9.72 361 HIS A O 1
ATOM 3026 N N . ASP A 1 362 ? 61.204 57.846 47.279 1.00 7.13 362 ASP A N 1
ATOM 3027 C CA . ASP A 1 362 ? 61.263 59.074 46.492 1.00 7.25 362 ASP A CA 1
ATOM 3028 C C . ASP A 1 362 ? 59.943 59.363 45.828 1.00 7.46 362 ASP A C 1
ATOM 3029 O O . ASP A 1 362 ? 59.055 58.521 45.696 1.00 8.46 362 ASP A O 1
ATOM 3034 N N . VAL A 1 363 ? 59.824 60.611 45.438 1.00 7.78 363 VAL A N 1
ATOM 3035 C CA . VAL A 1 363 ? 58.647 61.112 44.776 1.00 8.02 363 VAL A CA 1
ATOM 3036 C C . VAL A 1 363 ? 58.496 60.568 43.372 1.00 7.34 363 VAL A C 1
ATOM 3037 O O . VAL A 1 363 ? 59.448 60.054 42.782 1.00 9.50 363 VAL A O 1
ATOM 3041 N N . GLY A 1 364 ? 57.288 60.723 42.815 1.00 7.48 364 GLY A N 1
ATOM 3042 C CA . GLY A 1 364 ? 57.005 60.278 41.456 1.00 8.85 364 GLY A CA 1
ATOM 3043 C C . GLY A 1 364 ? 55.850 59.302 41.389 1.00 8.89 364 GLY A C 1
ATOM 3044 O O . GLY A 1 364 ? 55.671 58.455 42.263 1.00 8.47 364 GLY A O 1
ATOM 3045 N N . VAL A 1 365 ? 55.073 59.427 40.327 1.00 8.21 365 VAL A N 1
ATOM 3046 C CA . VAL A 1 365 ? 53.864 58.607 40.134 1.00 7.15 365 VAL A CA 1
ATOM 3047 C C . VAL A 1 365 ? 54.241 57.180 39.729 1.00 7.69 365 VAL A C 1
ATOM 3048 O O . VAL A 1 365 ? 54.987 56.960 38.782 1.00 8.60 365 VAL A O 1
ATOM 3052 N N . TYR A 1 366 ? 53.691 56.224 40.465 1.00 8.70 366 TYR A N 1
ATOM 3053 C CA . TYR A 1 366 ? 53.942 54.798 40.238 1.00 8.43 366 TYR A CA 1
ATOM 3054 C C . TYR A 1 366 ? 52.989 54.146 39.238 1.00 9.79 366 TYR A C 1
ATOM 3055 O O . TYR A 1 366 ? 53.293 53.069 38.687 1.00 9.58 366 TYR A O 1
ATOM 3064 N N . GLY A 1 367 ? 51.843 54.761 39.011 1.00 9.57 367 GLY A N 1
ATOM 3065 C CA . GLY A 1 367 ? 50.734 54.094 38.321 1.00 9.47 367 GLY A CA 1
ATOM 3066 C C . GLY A 1 367 ? 50.023 53.099 39.217 1.00 9.51 367 GLY A C 1
ATOM 3067 O O . GLY A 1 367 ? 50.535 52.665 40.272 1.00 10.47 367 GLY A O 1
ATOM 3068 N N . GLN A 1 368 ? 48.829 52.697 38.765 1.00 12.00 368 GLN A N 1
ATOM 3069 C CA . GLN A 1 368 ? 48.021 51.741 39.513 1.00 13.68 368 GLN A CA 1
ATOM 3070 C C . GLN A 1 368 ? 48.823 50.458 39.743 1.00 11.56 368 GLN A C 1
ATOM 3071 O O . GLN A 1 368 ? 49.372 49.903 38.784 1.00 11.75 368 GLN A O 1
ATOM 3077 N N . ASP A 1 369 ? 48.930 50.014 40.989 1.00 12.49 369 ASP A N 1
ATOM 3078 C CA . ASP A 1 369 ? 49.657 48.788 41.325 1.00 13.36 369 ASP A CA 1
ATOM 3079 C C . ASP A 1 369 ? 51.121 48.821 40.848 1.00 12.57 369 ASP A C 1
ATOM 3080 O O . ASP A 1 369 ? 51.735 47.770 40.597 1.00 13.10 369 ASP A O 1
ATOM 3085 N N . ARG A 1 370 ? 51.705 50.015 40.797 1.00 9.90 370 ARG A N 1
ATOM 3086 C CA A ARG A 1 370 ? 53.088 50.210 40.347 0.60 11.94 370 ARG A CA 1
ATOM 3087 C CA B ARG A 1 370 ? 53.101 50.208 40.349 0.40 9.40 370 ARG A CA 1
ATOM 3088 C C . ARG A 1 370 ? 53.321 49.693 38.925 1.00 10.34 370 ARG A C 1
ATOM 3089 O O . ARG A 1 370 ? 54.377 49.136 38.613 1.00 9.61 370 ARG A O 1
ATOM 3104 N N . SER A 1 371 ? 52.342 49.944 38.064 1.00 9.37 371 SER A N 1
ATOM 3105 C CA . SER A 1 371 ? 52.351 49.495 36.669 1.00 8.99 371 SER A CA 1
ATOM 3106 C C . SER A 1 371 ? 53.013 50.440 35.672 1.00 8.79 371 SER A C 1
ATOM 3107 O O . SER A 1 371 ? 53.118 50.118 34.488 1.00 9.65 371 SER A O 1
ATOM 3110 N N . ARG A 1 372 ? 53.494 51.593 36.134 1.00 9.04 372 ARG A N 1
ATOM 3111 C CA . ARG A 1 372 ? 54.075 52.541 35.187 1.00 8.80 372 ARG A CA 1
ATOM 3112 C C . ARG A 1 372 ? 55.247 51.931 34.422 1.00 10.33 372 ARG A C 1
ATOM 3113 O O . ARG A 1 372 ? 56.112 51.273 35.006 1.00 8.67 372 ARG A O 1
ATOM 3121 N N . ILE A 1 373 ? 55.279 52.174 33.122 1.00 9.36 373 ILE A N 1
ATOM 3122 C CA . ILE A 1 373 ? 56.371 51.657 32.288 1.00 9.60 373 ILE A CA 1
ATOM 3123 C C . ILE A 1 373 ? 57.677 52.401 32.626 1.00 9.36 373 ILE A C 1
ATOM 3124 O O . ILE A 1 373 ? 57.733 53.653 32.669 1.00 10.56 373 ILE A O 1
ATOM 3129 N N . LEU A 1 374 ? 58.737 51.626 32.865 1.00 7.42 374 LEU A N 1
ATOM 3130 C CA . LEU A 1 374 ? 60.031 52.187 33.239 1.00 7.39 374 LEU A CA 1
ATOM 3131 C C . LEU A 1 374 ? 60.745 52.794 32.029 1.00 8.67 374 LEU A C 1
ATOM 3132 O O . LEU A 1 374 ? 60.615 52.315 30.887 1.00 9.45 374 LEU A O 1
ATOM 3137 N N . GLU A 1 375 ? 61.474 53.865 32.304 1.00 8.79 375 GLU A N 1
ATOM 3138 C CA . GLU A 1 375 ? 62.233 54.589 31.295 1.00 8.52 375 GLU A CA 1
ATOM 3139 C C . GLU A 1 375 ? 63.608 54.946 31.861 1.00 9.29 375 GLU A C 1
ATOM 3140 O O . GLU A 1 375 ? 63.807 55.002 33.064 1.00 9.63 375 GLU A O 1
ATOM 3146 N N . PRO A 1 376 ? 64.598 55.188 30.972 1.00 9.25 376 PRO A N 1
ATOM 3147 C CA . PRO A 1 376 ? 65.913 55.530 31.455 1.00 8.29 376 PRO A CA 1
ATOM 3148 C C . PRO A 1 376 ? 65.901 56.742 32.382 1.00 8.15 376 PRO A C 1
ATOM 3149 O O . PRO A 1 376 ? 65.208 57.718 32.102 1.00 10.69 376 PRO A O 1
ATOM 3153 N N . GLY A 1 377 ? 66.708 56.693 33.436 1.00 8.43 377 GLY A N 1
ATOM 3154 C CA . GLY A 1 377 ? 66.820 57.818 34.347 1.00 8.78 377 GLY A CA 1
ATOM 3155 C C . GLY A 1 377 ? 66.074 57.614 35.630 1.00 8.75 377 GLY A C 1
ATOM 3156 O O . GLY A 1 377 ? 66.319 58.333 36.587 1.00 9.82 377 GLY A O 1
ATOM 3157 N N . MET A 1 378 ? 65.154 56.646 35.664 1.00 7.83 378 MET A N 1
ATOM 3158 C CA . MET A 1 378 ? 64.493 56.271 36.897 1.00 7.28 378 MET A CA 1
ATOM 3159 C C . MET A 1 378 ? 65.468 55.475 37.769 1.00 8.65 378 MET A C 1
ATOM 3160 O O . MET A 1 378 ? 66.235 54.644 37.270 1.00 9.74 378 MET A O 1
ATOM 3165 N N . VAL A 1 379 ? 65.409 55.727 39.070 1.00 7.40 379 VAL A N 1
ATOM 3166 C CA . VAL A 1 379 ? 66.259 55.049 40.046 1.00 6.77 379 VAL A CA 1
ATOM 3167 C C . VAL A 1 379 ? 65.349 54.406 41.071 1.00 7.78 379 VAL A C 1
ATOM 3168 O O . VAL A 1 379 ? 64.365 55.035 41.543 1.00 7.46 379 VAL A O 1
ATOM 3172 N N . LEU A 1 380 ? 65.626 53.145 41.411 1.00 8.00 380 LEU A N 1
ATOM 3173 C CA . LEU A 1 380 ? 64.723 52.396 42.293 1.00 6.81 380 LEU A CA 1
ATOM 3174 C C . LEU A 1 380 ? 65.449 51.336 43.051 1.00 8.27 380 LEU A C 1
ATOM 3175 O O . LEU A 1 380 ? 66.538 50.921 42.658 1.00 9.08 380 LEU A O 1
ATOM 3180 N N . THR A 1 381 ? 64.830 50.896 44.139 1.00 8.02 381 THR A N 1
ATOM 3181 C CA . THR A 1 381 ? 65.348 49.776 44.898 1.00 8.71 381 THR A CA 1
ATOM 3182 C C . THR A 1 381 ? 64.748 48.482 44.374 1.00 9.20 381 THR A C 1
ATOM 3183 O O . THR A 1 381 ? 63.709 48.457 43.694 1.00 9.70 381 THR A O 1
ATOM 3187 N N . VAL A 1 382 ? 65.401 47.372 44.723 1.00 8.48 382 VAL A N 1
ATOM 3188 C CA . VAL A 1 382 ? 64.906 46.038 44.400 1.00 8.57 382 VAL A CA 1
ATOM 3189 C C . VAL A 1 382 ? 65.133 45.239 45.689 1.00 9.50 382 VAL A C 1
ATOM 3190 O O . VAL A 1 382 ? 66.283 45.008 46.054 1.00 9.30 382 VAL A O 1
ATOM 3194 N N . ALA A 1 383 ? 64.052 44.843 46.366 1.00 8.60 383 ALA A N 1
ATOM 3195 C CA . ALA A 1 383 ? 64.145 44.384 47.752 1.00 8.85 383 ALA A CA 1
ATOM 3196 C C . ALA A 1 383 ? 63.184 43.268 48.087 1.00 8.36 383 ALA A C 1
ATOM 3197 O O . ALA A 1 383 ? 62.293 43.432 48.908 1.00 9.64 383 ALA A O 1
ATOM 3199 N N . PRO A 1 384 ? 63.373 42.095 47.487 1.00 7.59 384 PRO A N 1
ATOM 3200 C CA . PRO A 1 384 ? 62.583 40.937 47.920 1.00 8.01 384 PRO A CA 1
ATOM 3201 C C . PRO A 1 384 ? 62.949 40.553 49.342 1.00 8.58 384 PRO A C 1
ATOM 3202 O O . PRO A 1 384 ? 64.079 40.809 49.798 1.00 8.83 384 PRO A O 1
ATOM 3206 N N . GLY A 1 385 ? 62.011 39.918 50.024 1.00 8.08 385 GLY A N 1
ATOM 3207 C CA . GLY A 1 385 ? 62.261 39.393 51.336 1.00 8.62 385 GLY A CA 1
ATOM 3208 C C . GLY A 1 385 ? 61.280 38.294 51.657 1.00 9.30 385 GLY A C 1
ATOM 3209 O O . GLY A 1 385 ? 60.232 38.183 51.010 1.00 9.38 385 GLY A O 1
ATOM 3210 N N . LEU A 1 386 ? 61.655 37.475 52.633 1.00 8.12 386 LEU A N 1
ATOM 3211 C CA . LEU A 1 386 ? 60.760 36.477 53.214 1.00 9.61 386 LEU A CA 1
ATOM 3212 C C . LEU A 1 386 ? 60.888 36.533 54.719 1.00 8.61 386 LEU A C 1
ATOM 3213 O O . LEU A 1 386 ? 62.003 36.577 55.253 1.00 9.63 386 LEU A O 1
ATOM 3218 N N . TYR A 1 387 ? 59.744 36.549 55.401 1.00 8.96 387 TYR A N 1
ATOM 3219 C CA . TYR A 1 387 ? 59.690 36.723 56.838 1.00 9.08 387 TYR A CA 1
ATOM 3220 C C . TYR A 1 387 ? 58.769 35.674 57.396 1.00 10.24 387 TYR A C 1
ATOM 3221 O O . TYR A 1 387 ? 57.580 35.689 57.107 1.00 10.64 387 TYR A O 1
ATOM 3230 N N . ILE A 1 388 ? 59.341 34.735 58.144 1.00 11.32 388 ILE A N 1
ATOM 3231 C CA . ILE A 1 388 ? 58.607 33.593 58.680 1.00 11.35 388 ILE A CA 1
ATOM 3232 C C . ILE A 1 388 ? 58.461 33.823 60.172 1.00 12.19 388 ILE A C 1
ATOM 3233 O O . ILE A 1 388 ? 59.425 33.705 60.928 1.00 12.71 388 ILE A O 1
ATOM 3238 N N . ALA A 1 389 ? 57.252 34.181 60.592 1.00 15.17 389 ALA A N 1
ATOM 3239 C CA . ALA A 1 389 ? 57.013 34.588 61.971 1.00 15.59 389 ALA A CA 1
ATOM 3240 C C . ALA A 1 389 ? 57.317 33.445 62.946 1.00 14.62 389 ALA A C 1
ATOM 3241 O O . ALA A 1 389 ? 57.187 32.266 62.585 1.00 14.22 389 ALA A O 1
ATOM 3243 N N . PRO A 1 390 ? 57.745 33.785 64.181 1.00 15.43 390 PRO A N 1
ATOM 3244 C CA . PRO A 1 390 ? 58.065 32.752 65.176 1.00 16.30 390 PRO A CA 1
ATOM 3245 C C . PRO A 1 390 ? 56.922 31.774 65.466 1.00 16.00 390 PRO A C 1
ATOM 3246 O O . PRO A 1 390 ? 57.178 30.659 65.905 1.00 18.49 390 PRO A O 1
ATOM 3250 N N . ASP A 1 391 ? 55.683 32.196 65.216 1.00 17.42 391 ASP A N 1
ATOM 3251 C CA . ASP A 1 391 ? 54.503 31.368 65.448 1.00 18.73 391 ASP A CA 1
ATOM 3252 C C . ASP A 1 391 ? 53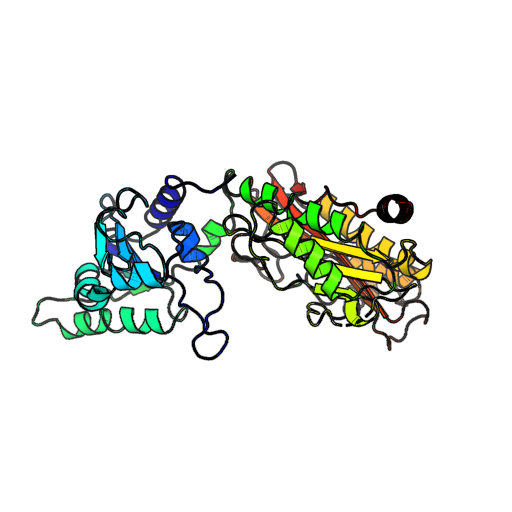.826 30.908 64.153 1.00 18.45 391 ASP A C 1
ATOM 3253 O O . ASP A 1 391 ? 52.695 30.407 64.180 1.00 20.60 391 ASP A O 1
ATOM 3258 N N . ALA A 1 392 ? 54.521 31.023 63.022 1.00 17.09 392 ALA A N 1
ATOM 3259 C CA . ALA A 1 392 ? 53.958 30.565 61.747 1.00 17.10 392 ALA A CA 1
ATOM 3260 C C . ALA A 1 392 ? 53.692 29.058 61.751 1.00 16.81 392 ALA A C 1
ATOM 3261 O O . ALA A 1 392 ? 54.461 28.277 62.323 1.00 16.68 392 ALA A O 1
ATOM 3263 N N . GLU A 1 393 ? 52.614 28.654 61.089 1.00 16.99 393 GLU A N 1
ATOM 3264 C CA . GLU A 1 393 ? 52.274 27.244 60.982 1.00 20.59 393 GLU A CA 1
ATOM 3265 C C . GLU A 1 393 ? 53.031 26.618 59.822 1.00 19.63 393 GLU A C 1
ATOM 3266 O O . GLU A 1 393 ? 52.462 26.306 58.773 1.00 22.44 393 GLU A O 1
ATOM 3272 N N . VAL A 1 394 ? 54.330 26.438 60.036 1.00 18.51 394 VAL A N 1
ATOM 3273 C CA . VAL A 1 394 ? 55.251 25.960 59.009 1.00 15.92 394 VAL A CA 1
ATOM 3274 C C . VAL A 1 394 ? 56.236 25.000 59.666 1.00 16.42 394 VAL A C 1
ATOM 3275 O O . VAL A 1 394 ? 56.287 24.937 60.893 1.00 15.62 394 VAL A O 1
ATOM 3279 N N . PRO A 1 395 ? 57.016 24.242 58.867 1.00 14.92 395 PRO A N 1
ATOM 3280 C CA . PRO A 1 395 ? 58.031 23.402 59.511 1.00 14.86 395 PRO A CA 1
ATOM 3281 C C . PRO A 1 395 ? 58.866 24.238 60.483 1.00 14.06 395 PRO A C 1
ATOM 3282 O O . PRO A 1 395 ? 59.292 25.360 60.145 1.00 13.40 395 PRO A O 1
ATOM 3286 N N A GLU A 1 396 ? 59.087 23.717 61.684 0.50 13.52 396 GLU A N 1
ATOM 3287 N N B GLU A 1 396 ? 59.084 23.677 61.675 0.50 13.24 396 GLU A N 1
ATOM 3288 C CA A GLU A 1 396 ? 59.565 24.551 62.793 0.50 14.48 396 GLU A CA 1
ATOM 3289 C CA B GLU A 1 396 ? 59.640 24.396 62.836 0.50 13.87 396 GLU A CA 1
ATOM 3290 C C A GLU A 1 396 ? 60.974 25.131 62.611 0.50 13.08 396 GLU A C 1
ATOM 3291 C C B GLU A 1 396 ? 60.936 25.139 62.559 0.50 12.77 396 GLU A C 1
ATOM 3292 O O A GLU A 1 396 ? 61.306 26.138 63.244 0.50 12.87 396 GLU A O 1
ATOM 3293 O O B GLU A 1 396 ? 61.150 26.244 63.067 0.50 12.73 396 GLU A O 1
ATOM 3304 N N . GLN A 1 397 ? 61.792 24.522 61.751 1.00 11.79 397 GLN A N 1
ATOM 3305 C CA . GLN A 1 397 ? 63.153 25.021 61.539 1.00 12.07 397 GLN A CA 1
ATOM 3306 C C . GLN A 1 397 ? 63.175 26.372 60.839 1.00 11.35 397 GLN A C 1
ATOM 3307 O O . GLN A 1 397 ? 64.187 27.072 60.879 1.00 11.84 397 GLN A O 1
ATOM 3313 N N . TYR A 1 398 ? 62.063 26.738 60.207 1.00 9.81 398 TYR A N 1
ATOM 3314 C CA . TYR A 1 398 ? 61.981 28.037 59.504 1.00 9.68 398 TYR A CA 1
ATOM 3315 C C . TYR A 1 398 ? 61.436 29.201 60.344 1.00 10.36 398 TYR A C 1
ATOM 3316 O O . TYR A 1 398 ? 61.529 30.356 59.935 1.00 10.26 398 TYR A O 1
ATOM 3325 N N . ARG A 1 399 ? 60.862 28.903 61.505 1.00 11.16 399 ARG A N 1
ATOM 3326 C CA . ARG A 1 399 ? 60.232 29.930 62.314 1.00 11.32 399 ARG A CA 1
ATOM 3327 C C . ARG A 1 399 ? 61.244 30.953 62.826 1.00 11.19 399 ARG A C 1
ATOM 3328 O O . ARG A 1 399 ? 62.319 30.588 63.290 1.00 12.29 399 ARG A O 1
ATOM 3336 N N . GLY A 1 400 ? 60.877 32.231 62.729 1.00 11.52 400 GLY A N 1
ATOM 3337 C CA . GLY A 1 400 ? 61.695 33.327 63.233 1.00 11.00 400 GLY A CA 1
ATOM 3338 C C . GLY A 1 400 ? 62.805 33.790 62.296 1.00 13.93 400 GLY A C 1
ATOM 3339 O O . GLY A 1 400 ? 63.725 34.480 62.730 1.00 16.76 400 GLY A O 1
ATOM 3340 N N . ILE A 1 401 ? 62.740 33.388 61.031 1.00 11.83 401 ILE A N 1
ATOM 3341 C CA . ILE A 1 401 ? 63.735 33.794 60.029 1.00 10.01 401 ILE A CA 1
ATOM 3342 C C . ILE A 1 401 ? 63.186 34.964 59.233 1.00 11.78 401 ILE A C 1
ATOM 3343 O O . ILE A 1 401 ? 62.119 34.846 58.625 1.00 11.63 401 ILE A O 1
ATOM 3348 N N . GLY A 1 402 ? 63.922 36.067 59.221 1.00 9.70 402 GLY A N 1
ATOM 3349 C CA . GLY A 1 402 ? 63.575 37.229 58.406 1.00 8.40 402 GLY A CA 1
ATOM 3350 C C . GLY A 1 402 ? 64.762 37.577 57.528 1.00 9.64 402 GLY A C 1
ATOM 3351 O O . GLY A 1 402 ? 65.853 37.897 58.036 1.00 9.61 402 GLY A O 1
ATOM 3352 N N . ILE A 1 403 ? 64.550 37.549 56.212 1.00 9.00 403 ILE A N 1
ATOM 3353 C CA . ILE A 1 403 ? 65.601 37.806 55.229 1.00 8.02 403 ILE A CA 1
ATOM 3354 C C . ILE A 1 403 ? 65.117 38.807 54.193 1.00 7.80 403 ILE A C 1
ATOM 3355 O O . ILE A 1 403 ? 64.072 38.611 53.572 1.00 9.90 403 ILE A O 1
ATOM 3360 N N . ARG A 1 404 ? 65.906 39.841 53.960 1.00 7.27 404 ARG A N 1
ATOM 3361 C CA . ARG A 1 404 ? 65.680 40.782 52.877 1.00 7.42 404 ARG A CA 1
ATOM 3362 C C . ARG A 1 404 ? 67.047 41.070 52.263 1.00 8.33 404 ARG A C 1
ATOM 3363 O O . ARG A 1 404 ? 68.061 41.149 52.972 1.00 7.82 404 ARG A O 1
ATOM 3371 N N . ILE A 1 405 ? 67.086 41.204 50.943 1.00 8.11 405 ILE A N 1
ATOM 3372 C CA . ILE A 1 405 ? 68.311 41.530 50.209 1.00 6.58 405 ILE A CA 1
ATOM 3373 C C . ILE A 1 405 ? 67.906 42.619 49.226 1.00 8.71 405 ILE A C 1
ATOM 3374 O O . ILE A 1 405 ? 66.991 42.433 48.442 1.00 9.57 405 ILE A O 1
ATOM 3379 N N . GLU A 1 406 ? 68.570 43.764 49.310 1.00 8.74 406 GLU A N 1
ATOM 3380 C CA . GLU A 1 406 ? 68.129 44.949 48.555 1.00 8.61 406 GLU A CA 1
ATOM 3381 C C . GLU A 1 406 ? 69.296 45.662 47.923 1.00 10.57 406 GLU A C 1
ATOM 3382 O O . GLU A 1 406 ? 70.278 46.000 48.613 1.00 9.79 406 GLU A O 1
ATOM 3388 N N . ASP A 1 407 ? 69.134 45.960 46.634 1.00 8.95 407 ASP A N 1
ATOM 3389 C CA . ASP A 1 407 ? 70.101 46.746 45.859 1.00 7.91 407 ASP A CA 1
ATOM 3390 C C . ASP A 1 407 ? 69.391 47.981 45.297 1.00 9.28 407 ASP A C 1
ATOM 3391 O O . ASP A 1 407 ? 68.161 48.039 45.221 1.00 9.65 407 ASP A O 1
ATOM 3396 N N . ASP A 1 408 ? 70.190 48.962 44.901 1.00 7.41 408 ASP A N 1
ATOM 3397 C CA . ASP A 1 408 ? 69.691 50.175 44.232 1.00 7.53 408 ASP A CA 1
ATOM 3398 C C . ASP A 1 408 ? 70.146 50.158 42.788 1.00 8.26 408 ASP A C 1
ATOM 3399 O O . ASP A 1 408 ? 71.328 49.911 42.503 1.00 9.82 408 ASP A O 1
ATOM 3404 N N . ILE A 1 409 ? 69.231 50.448 41.867 1.00 7.60 409 ILE A N 1
ATOM 3405 C CA . ILE A 1 409 ? 69.543 50.422 40.440 1.00 7.84 409 ILE A CA 1
ATOM 3406 C C . ILE A 1 409 ? 69.071 51.689 39.737 1.00 7.65 409 ILE A C 1
ATOM 3407 O O . ILE A 1 409 ? 68.143 52.373 40.184 1.00 8.49 409 ILE A O 1
ATOM 3412 N N . VAL A 1 410 ? 69.736 51.975 38.619 1.00 6.95 410 VAL A N 1
ATOM 3413 C CA . VAL A 1 410 ? 69.277 53.002 37.690 1.00 7.54 410 VAL A CA 1
ATOM 3414 C C . VAL A 1 410 ? 68.881 52.348 36.379 1.00 7.04 410 VAL A C 1
ATOM 3415 O O . VAL A 1 410 ? 69.615 51.489 35.835 1.00 7.57 410 VAL A O 1
ATOM 3425 N N . ILE A 1 411 ? 67.728 52.739 35.841 1.00 7.40 411 ILE A N 1
ATOM 3426 C CA . ILE A 1 411 ? 67.291 52.219 34.539 1.00 8.16 411 ILE A CA 1
ATOM 3427 C C . ILE A 1 411 ? 68.090 52.945 33.460 1.00 8.26 411 ILE A C 1
ATOM 3428 O O . ILE A 1 411 ? 68.206 54.178 33.472 1.00 9.36 411 ILE A O 1
ATOM 3433 N N . THR A 1 412 ? 68.673 52.168 32.549 1.00 9.27 412 THR A N 1
ATOM 3434 C CA . THR A 1 412 ? 69.508 52.712 31.481 1.00 8.44 412 THR A CA 1
ATOM 3435 C C . THR A 1 412 ? 68.879 52.353 30.140 1.00 12.05 412 THR A C 1
ATOM 3436 O O . THR A 1 412 ? 67.915 51.606 30.079 1.00 14.73 412 THR A O 1
ATOM 3440 N N . GLU A 1 413 ? 69.489 52.791 29.037 1.00 12.44 413 GLU A N 1
ATOM 3441 C CA . GLU A 1 413 ? 68.898 52.512 27.731 1.00 13.03 413 GLU A CA 1
ATOM 3442 C C . GLU A 1 413 ? 68.879 51.036 27.431 1.00 17.86 413 GLU A C 1
ATOM 3443 O O . GLU A 1 413 ? 68.016 50.591 26.681 1.00 25.54 413 GLU A O 1
ATOM 3449 N N A THR A 1 414 ? 69.908 50.380 28.013 0.50 12.83 414 THR A N 1
ATOM 3450 N N B THR A 1 414 ? 69.684 50.185 28.016 0.50 17.10 414 THR A N 1
ATOM 3451 C CA A THR A 1 414 ? 70.354 48.996 27.770 0.50 12.47 414 THR A CA 1
ATOM 3452 C CA B THR A 1 414 ? 69.508 48.786 27.618 0.50 18.00 414 THR A CA 1
ATOM 3453 C C A THR A 1 414 ? 69.958 48.008 28.888 0.50 8.75 414 THR A C 1
ATOM 3454 C C B THR A 1 414 ? 68.948 47.897 28.726 0.50 15.93 414 THR A C 1
ATOM 3455 O O A THR A 1 414 ? 70.232 46.811 28.790 0.50 13.36 414 THR A O 1
ATOM 3456 O O B THR A 1 414 ? 68.552 46.756 28.474 0.50 17.67 414 THR A O 1
ATOM 3463 N N A GLY A 1 415 ? 69.273 48.494 29.926 0.50 9.39 415 GLY A N 1
ATOM 3464 N N B GLY A 1 415 ? 68.905 48.415 29.950 0.50 10.43 415 GLY A N 1
ATOM 3465 C CA A GLY A 1 415 ? 68.848 47.611 31.010 0.50 7.06 415 GLY A CA 1
ATOM 3466 C CA B GLY A 1 415 ? 68.636 47.564 31.102 0.50 9.96 415 GLY A CA 1
ATOM 3467 C C A GLY A 1 415 ? 68.834 48.376 32.322 0.50 7.79 415 GLY A C 1
ATOM 3468 C C B GLY A 1 415 ? 68.750 48.350 32.393 0.50 8.55 415 GLY A C 1
ATOM 3469 O O A GLY A 1 415 ? 68.076 49.322 32.477 0.50 8.42 415 GLY A O 1
ATOM 3470 O O B GLY A 1 415 ? 67.995 49.290 32.613 0.50 9.87 415 GLY A O 1
ATOM 3471 N N . ASN A 1 416 ? 69.693 47.967 33.242 1.00 8.42 416 ASN A N 1
ATOM 3472 C CA . ASN A 1 416 ? 69.924 48.711 34.469 1.00 6.90 416 ASN A CA 1
ATOM 3473 C C . ASN A 1 416 ? 71.373 48.632 34.886 1.00 8.51 416 ASN A C 1
ATOM 3474 O O . ASN A 1 416 ? 72.092 47.709 34.497 1.00 9.84 416 ASN A O 1
ATOM 3479 N N . GLU A 1 417 ? 71.776 49.628 35.667 1.00 8.21 417 GLU A N 1
ATOM 3480 C CA . GLU A 1 417 ? 73.060 49.613 36.365 1.00 8.47 417 GLU A CA 1
ATOM 3481 C C . GLU A 1 417 ? 72.792 49.415 37.846 1.00 8.40 417 GLU A C 1
ATOM 3482 O O . GLU A 1 417 ? 72.001 50.151 38.445 1.00 8.05 417 GLU A O 1
ATOM 3488 N N . ASN A 1 418 ? 73.500 48.466 38.448 1.00 9.90 418 ASN A N 1
ATOM 3489 C CA . ASN A 1 418 ? 73.390 48.176 39.867 1.00 8.80 418 ASN A CA 1
ATOM 3490 C C . ASN A 1 418 ? 74.404 49.042 40.605 1.00 10.05 418 ASN A C 1
ATOM 3491 O O . ASN A 1 418 ? 75.620 48.905 40.401 1.00 13.15 418 ASN A O 1
ATOM 3496 N N . LEU A 1 419 ? 73.924 49.929 41.447 1.00 8.35 419 LEU A N 1
ATOM 3497 C CA . LEU A 1 419 ? 74.774 50.871 42.173 1.00 9.52 419 LEU A CA 1
ATOM 3498 C C . LEU A 1 419 ? 75.355 50.291 43.445 1.00 11.09 419 LEU A C 1
ATOM 3499 O O . LEU A 1 419 ? 76.212 50.919 44.063 1.00 11.44 419 LEU A O 1
ATOM 3504 N N . THR A 1 420 ? 74.893 49.119 43.875 1.00 9.01 420 THR A N 1
ATOM 3505 C CA . THR A 1 420 ? 75.265 48.592 45.186 1.00 10.69 420 THR A CA 1
ATOM 3506 C C . THR A 1 420 ? 75.800 47.160 45.155 1.00 11.73 420 THR A C 1
ATOM 3507 O O . THR A 1 420 ? 75.841 46.485 46.200 1.00 11.87 420 THR A O 1
ATOM 3511 N N . ALA A 1 421 ? 76.253 46.699 43.982 1.00 11.39 421 ALA A N 1
ATOM 3512 C CA . ALA A 1 421 ? 76.755 45.329 43.865 1.00 11.67 421 ALA A CA 1
ATOM 3513 C C . ALA A 1 421 ? 78.147 45.134 44.481 1.00 11.55 421 ALA A C 1
ATOM 3514 O O . ALA A 1 421 ? 78.621 43.998 44.530 1.00 14.13 421 ALA A O 1
ATOM 3516 N N . SER A 1 422 ? 78.771 46.215 44.958 1.00 9.31 422 SER A N 1
ATOM 3517 C CA . SER A 1 422 ? 80.082 46.117 45.621 1.00 10.13 422 SER A CA 1
ATOM 3518 C C . SER A 1 422 ? 80.056 45.592 47.033 1.00 12.35 422 SER A C 1
ATOM 3519 O O . SER A 1 422 ? 81.126 45.403 47.614 1.00 14.46 422 SER A O 1
ATOM 3522 N N . VAL A 1 423 ? 78.875 45.336 47.598 1.00 9.06 423 VAL A N 1
ATOM 3523 C CA . VAL A 1 423 ? 78.783 44.514 48.804 1.00 9.34 423 VAL A CA 1
ATOM 3524 C C . VAL A 1 423 ? 78.195 43.166 48.442 1.00 9.52 423 VAL A C 1
ATOM 3525 O O . VAL A 1 423 ? 77.167 43.104 47.763 1.00 9.70 423 VAL A O 1
ATOM 3529 N N . VAL A 1 424 ? 78.853 42.098 48.883 1.00 8.66 424 VAL A N 1
ATOM 3530 C CA . VAL A 1 424 ? 78.489 40.757 48.465 1.00 9.60 424 VAL A CA 1
ATOM 3531 C C . VAL A 1 424 ? 77.078 40.373 48.927 1.00 7.74 424 VAL A C 1
ATOM 3532 O O . VAL A 1 424 ? 76.539 40.899 49.902 1.00 8.83 424 VAL A O 1
ATOM 3536 N N . LYS A 1 425 ? 76.483 39.435 48.189 1.00 8.26 425 LYS A N 1
ATOM 3537 C CA . LYS A 1 425 ? 75.182 38.859 48.546 1.00 8.13 425 LYS A CA 1
ATOM 3538 C C . LYS A 1 425 ? 75.050 37.353 48.277 1.00 7.90 425 LYS A C 1
ATOM 3539 O O . LYS A 1 425 ? 74.171 36.703 48.831 1.00 10.58 425 LYS A O 1
ATOM 3545 N N . LYS A 1 426 ? 75.905 36.769 47.455 1.00 8.73 426 LYS A N 1
ATOM 3546 C CA . LYS A 1 426 ? 75.854 35.312 47.318 1.00 9.30 426 LYS A CA 1
ATOM 3547 C C . LYS A 1 426 ? 76.276 34.681 48.646 1.00 8.77 426 LYS A C 1
ATOM 3548 O O . LYS A 1 426 ? 77.219 35.151 49.269 1.00 10.20 426 LYS A O 1
ATOM 3554 N N . PRO A 1 427 ? 75.565 33.628 49.083 1.00 8.99 427 PRO A N 1
ATOM 3555 C CA . PRO A 1 427 ? 75.843 33.084 50.411 1.00 9.57 427 PRO A CA 1
ATOM 3556 C C . PRO A 1 427 ? 77.274 32.591 50.605 1.00 10.17 427 PRO A C 1
ATOM 3557 O O . PRO A 1 427 ? 77.871 32.833 51.660 1.00 11.17 427 PRO A O 1
ATOM 3561 N N . GLU A 1 428 ? 77.855 31.948 49.602 1.00 10.44 428 GLU A N 1
ATOM 3562 C CA . GLU A 1 428 ? 79.242 31.529 49.712 1.00 11.23 428 GLU A CA 1
ATOM 3563 C C . GLU A 1 428 ? 80.205 32.728 49.837 1.00 8.36 428 GLU A C 1
ATOM 3564 O O . GLU A 1 428 ? 81.250 32.638 50.482 1.00 11.44 428 GLU A O 1
ATOM 3570 N N . GLU A 1 429 ? 79.855 33.855 49.213 1.00 10.24 429 GLU A N 1
ATOM 3571 C CA . GLU A 1 429 ? 80.703 35.043 49.272 1.00 8.45 429 GLU A CA 1
ATOM 3572 C C . GLU A 1 429 ? 80.582 35.755 50.619 1.00 7.81 429 GLU A C 1
ATOM 3573 O O . GLU A 1 429 ? 81.579 36.253 51.150 1.00 10.65 429 GLU A O 1
ATOM 3579 N N . ILE A 1 430 ? 79.374 35.772 51.171 1.00 9.34 430 ILE A N 1
ATOM 3580 C CA . ILE A 1 430 ? 79.160 36.264 52.525 1.00 9.00 430 ILE A CA 1
ATOM 3581 C C . ILE A 1 430 ? 79.973 35.434 53.519 1.00 8.52 430 ILE A C 1
ATOM 3582 O O . ILE A 1 430 ? 80.716 35.993 54.327 1.00 9.97 430 ILE A O 1
ATOM 3587 N N . GLU A 1 431 ? 79.828 34.118 53.448 1.00 8.83 431 GLU A N 1
ATOM 3588 C CA . GLU A 1 431 ? 80.567 33.236 54.359 1.00 8.75 431 GLU A CA 1
ATOM 3589 C C . GLU A 1 431 ? 82.069 33.435 54.223 1.00 9.01 431 GLU A C 1
ATOM 3590 O O . GLU A 1 431 ? 82.789 33.510 55.233 1.00 10.22 431 GLU A O 1
ATOM 3596 N N . ALA A 1 432 ? 82.572 33.539 52.988 1.00 9.68 432 ALA A N 1
ATOM 3597 C CA . ALA A 1 432 ? 84.020 33.720 52.805 1.00 9.03 432 ALA A CA 1
ATOM 3598 C C . ALA A 1 432 ? 84.511 35.047 53.388 1.00 8.81 432 ALA A C 1
ATOM 3599 O O . ALA A 1 432 ? 85.567 35.093 54.033 1.00 10.71 432 ALA A O 1
ATOM 3601 N N . LEU A 1 433 ? 83.733 36.103 53.190 1.00 9.21 433 LEU A N 1
ATOM 3602 C CA . LEU A 1 433 ? 84.062 37.411 53.736 1.00 8.99 433 LEU A CA 1
ATOM 3603 C C . LEU A 1 433 ? 84.128 37.347 55.264 1.00 10.94 433 LEU A C 1
ATOM 3604 O O . LEU A 1 433 ? 85.051 37.863 55.889 1.00 10.00 433 LEU A O 1
ATOM 3609 N N . MET A 1 434 ? 83.134 36.708 55.872 1.00 9.88 434 MET A N 1
ATOM 3610 C CA . MET A 1 434 ? 83.061 36.645 57.333 1.00 9.14 434 MET A CA 1
ATOM 3611 C C . MET A 1 434 ? 84.147 35.725 57.913 1.00 8.08 434 MET A C 1
ATOM 3612 O O . MET A 1 434 ? 84.764 36.086 58.912 1.00 10.73 434 MET A O 1
ATOM 3617 N N . VAL A 1 435 ? 84.408 34.596 57.259 1.00 8.80 435 VAL A N 1
ATOM 3618 C CA . VAL A 1 435 ? 85.488 33.670 57.681 1.00 9.37 435 VAL A CA 1
ATOM 3619 C C . VAL A 1 435 ? 86.824 34.419 57.695 1.00 10.19 435 VAL A C 1
ATOM 3620 O O . VAL A 1 435 ? 87.592 34.338 58.660 1.00 11.28 435 VAL A O 1
ATOM 3624 N N . ALA A 1 436 ? 87.084 35.210 56.658 1.00 9.44 436 ALA A N 1
ATOM 3625 C CA . ALA A 1 436 ? 88.348 35.934 56.574 1.00 10.51 436 ALA A CA 1
ATOM 3626 C C . ALA A 1 436 ? 88.459 36.953 57.698 1.00 9.50 436 ALA A C 1
ATOM 3627 O O . ALA A 1 436 ? 89.502 37.067 58.341 1.00 12.24 436 ALA A O 1
ATOM 3629 N N . ALA A 1 437 ? 87.359 37.627 58.001 1.00 8.96 437 ALA A N 1
ATOM 3630 C CA . ALA A 1 437 ? 87.353 38.634 59.056 1.00 9.01 437 ALA A CA 1
ATOM 3631 C C . ALA A 1 437 ? 87.524 38.007 60.441 1.00 11.43 437 ALA A C 1
ATOM 3632 O O . ALA A 1 437 ? 88.236 38.525 61.305 1.00 13.72 437 ALA A O 1
ATOM 3634 N N . ARG A 1 438 ? 86.859 36.874 60.627 1.00 11.51 438 ARG A N 1
ATOM 3635 C CA . ARG A 1 438 ? 86.838 36.175 61.923 1.00 10.73 438 ARG A CA 1
ATOM 3636 C C . ARG A 1 438 ? 88.186 35.551 62.291 1.00 12.11 438 ARG A C 1
ATOM 3637 O O . ARG A 1 438 ? 88.455 35.270 63.484 1.00 13.41 438 ARG A O 1
ATOM 3645 N N . LYS A 1 439 ? 89.032 35.347 61.287 1.00 12.07 439 LYS A N 1
ATOM 3646 C CA . LYS A 1 439 ? 90.395 34.838 61.495 1.00 15.95 439 LYS A CA 1
ATOM 3647 C C . LYS A 1 439 ? 91.389 35.923 61.884 1.00 19.50 439 LYS A C 1
ATOM 3648 O O . LYS A 1 439 ? 92.540 35.605 62.221 1.00 21.34 439 LYS A O 1
ATOM 3654 N N . GLN A 1 440 ? 90.994 37.190 61.786 1.00 22.46 440 GLN A N 1
ATOM 3655 C CA . GLN A 1 440 ? 91.929 38.278 62.056 1.00 31.13 440 GLN A CA 1
ATOM 3656 C C . GLN A 1 440 ? 92.006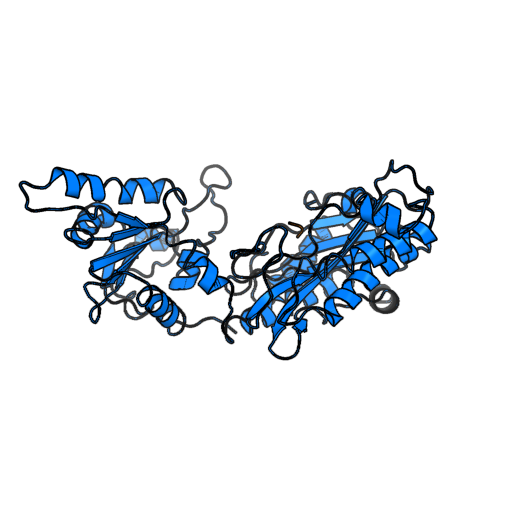 38.550 63.548 1.00 35.65 440 GLN A C 1
ATOM 3657 O O . GLN A 1 440 ? 93.103 38.464 64.098 1.00 41.15 440 GLN A O 1
ATOM 3664 N N . VAL B 2 1 ? 64.442 50.041 52.361 1.00 22.65 0 VAL B N 1
ATOM 3665 C CA . VAL B 2 1 ? 63.490 50.193 53.514 1.00 23.74 0 VAL B CA 1
ATOM 3666 C C . VAL B 2 1 ? 62.125 50.064 52.907 1.00 23.61 0 VAL B C 1
ATOM 3667 O O . VAL B 2 1 ? 61.740 50.881 52.080 1.00 20.93 0 VAL B O 1
ATOM 3671 N N . PRO B 2 2 ? 61.404 48.993 53.260 1.00 19.18 1 PRO B N 1
ATOM 3672 C CA . PRO B 2 2 ? 60.189 48.638 52.549 1.00 21.60 1 PRO B CA 1
ATOM 3673 C C . PRO B 2 2 ? 59.131 49.730 52.532 1.00 22.37 1 PRO B C 1
ATOM 3674 O O . PRO B 2 2 ? 58.901 50.411 53.542 1.00 20.63 1 PRO B O 1
ATOM 3678 N N . LEU B 2 3 ? 58.503 49.855 51.367 1.00 25.55 2 LEU B N 1
ATOM 3679 C CA . LEU B 2 3 ? 57.299 50.627 51.164 1.00 28.19 2 LEU B CA 1
ATOM 3680 C C . LEU B 2 3 ? 56.162 49.619 50.883 1.00 31.59 2 LEU B C 1
ATOM 3681 O O . LEU B 2 3 ? 55.053 49.812 51.359 1.00 33.58 2 LEU B O 1
#

Secondary structure (DSSP, 8-state):
----HHHHHHHHHHHHHHSPSSEEEEEEPPPP-EEETTEEPPP---HHHHHHH----SS-EEEEEE-SSS-EEEEEEEPPP-HHHHHHH----HHHHHIIIII-SEEEEGGGHHHHHHHHHTT-SEEE--TTS-HHHHHHHHHHHHHHHT-GGGT----SEEE--HHHHHHHHHS--HHHHHHHHHHHHHHHHHHHHHHHH--TT--HHHHHHHHHHHHHHTT--EESS--EEEEGGGGGSTT------PPTT-EEEEEE-EEETTEEP-EEEEEETTS---HHHHHHHHHHHHHHHHHHHH--TT--HHHHHHHHHHHHHHHHHHHTSS-S-HHHHHHTTTTTTT--S-S--B-SSSSS--S---GGG-PPP-TT-EEEE--EEEE-TT-SS-GGGTTEEEE-BEEEEEETTEEEESSTTS--SHHHHHHHHHHHHT-/---